Protein AF-A0ABD0RBC6-F1 (afdb_monomer)

Mean predicted aligned error: 17.39 Å

Structure (mmCIF, N/CA/C/O backbone):
data_AF-A0ABD0RBC6-F1
#
_entry.id   AF-A0ABD0RBC6-F1
#
loop_
_atom_site.group_PDB
_atom_site.id
_atom_site.type_symbol
_atom_site.label_atom_id
_atom_site.label_alt_id
_atom_site.label_comp_id
_atom_site.label_asym_id
_atom_site.label_entity_id
_atom_site.label_seq_id
_atom_site.pdbx_PDB_ins_code
_atom_site.Cartn_x
_atom_site.Cartn_y
_atom_site.Cartn_z
_atom_site.occupancy
_atom_site.B_iso_or_equiv
_atom_site.auth_seq_id
_atom_site.auth_comp_id
_atom_site.auth_asym_id
_atom_site.auth_atom_id
_atom_site.pdbx_PDB_model_num
ATOM 1 N N . LEU A 1 1 ? -44.945 -10.508 -10.083 1.00 37.72 1 LEU A N 1
ATOM 2 C CA . LEU A 1 1 ? -44.481 -11.037 -11.390 1.00 37.72 1 LEU A CA 1
ATOM 3 C C . LEU A 1 1 ? -42.955 -11.090 -11.387 1.00 37.72 1 LEU A C 1
ATOM 5 O O . LEU A 1 1 ? -42.424 -12.171 -11.515 1.00 37.72 1 LEU A O 1
ATOM 9 N N . CYS A 1 2 ? -42.262 -9.950 -11.212 1.00 36.44 2 CYS A N 1
ATOM 10 C CA . CYS A 1 2 ? -40.795 -9.857 -11.039 1.00 36.44 2 CYS A CA 1
ATOM 11 C C . CYS A 1 2 ? -40.411 -9.381 -9.610 1.00 36.44 2 CYS A C 1
ATOM 13 O O . CYS A 1 2 ? -41.300 -9.306 -8.758 1.00 36.44 2 CYS A O 1
ATOM 15 N N . TYR A 1 3 ? -39.126 -9.072 -9.376 1.00 44.97 3 TYR A N 1
ATOM 16 C CA . TYR A 1 3 ? -38.500 -8.691 -8.092 1.00 44.97 3 TYR A CA 1
ATOM 17 C C . TYR A 1 3 ? -37.745 -7.332 -8.202 1.00 44.97 3 TYR A C 1
ATOM 19 O O . TYR A 1 3 ? -38.274 -6.428 -8.848 1.00 44.97 3 TYR A O 1
ATOM 27 N N . CYS A 1 4 ? -36.557 -7.172 -7.591 1.00 47.75 4 CYS A N 1
ATOM 28 C CA . CYS A 1 4 ? -35.643 -6.010 -7.694 1.00 47.75 4 CYS A CA 1
ATOM 29 C C . CYS A 1 4 ? -34.749 -5.868 -6.435 1.00 47.75 4 CYS A C 1
ATOM 31 O O . CYS A 1 4 ? -34.498 -6.868 -5.766 1.00 47.75 4 CYS A O 1
ATOM 33 N N . PHE A 1 5 ? -34.196 -4.674 -6.165 1.00 58.72 5 PHE A N 1
ATOM 34 C CA . PHE A 1 5 ? -33.096 -4.444 -5.201 1.00 58.72 5 PHE A CA 1
ATOM 35 C C . PHE A 1 5 ? -32.263 -3.187 -5.576 1.00 58.72 5 PHE A C 1
ATOM 37 O O . PHE A 1 5 ? -32.555 -2.565 -6.599 1.00 58.72 5 PHE A O 1
ATOM 44 N N . ALA A 1 6 ? -31.236 -2.836 -4.787 1.00 48.00 6 ALA A N 1
ATOM 45 C CA . ALA A 1 6 ? -30.271 -1.745 -5.024 1.00 48.00 6 ALA A CA 1
ATOM 46 C C . ALA A 1 6 ? -30.042 -0.864 -3.760 1.00 48.00 6 ALA A C 1
ATOM 48 O O . ALA A 1 6 ? -30.910 -0.819 -2.890 1.00 48.00 6 ALA A O 1
ATOM 49 N N . LEU A 1 7 ? -28.897 -0.168 -3.663 1.00 37.28 7 LEU A N 1
ATOM 50 C CA . LEU A 1 7 ? -28.483 0.707 -2.548 1.00 37.28 7 LEU A CA 1
ATOM 51 C C . LEU A 1 7 ? -27.378 1.699 -2.982 1.00 37.28 7 LEU A C 1
ATOM 53 O O . LEU A 1 7 ? -26.852 1.574 -4.088 1.00 37.28 7 LEU A O 1
ATOM 57 N N . ASP A 1 8 ? -27.007 2.630 -2.095 1.00 26.02 8 ASP A N 1
ATOM 58 C CA . ASP A 1 8 ? -25.686 3.285 -2.065 1.00 26.02 8 ASP A CA 1
ATOM 59 C C . ASP A 1 8 ? -25.194 3.462 -0.602 1.00 26.02 8 ASP A C 1
ATOM 61 O O . ASP A 1 8 ? -25.657 2.720 0.266 1.00 26.02 8 ASP A O 1
ATOM 65 N N . ASN A 1 9 ? -24.189 4.309 -0.342 1.00 30.31 9 ASN A N 1
ATOM 66 C CA . ASN A 1 9 ? -23.263 4.198 0.802 1.00 30.31 9 ASN A CA 1
ATOM 67 C C . ASN A 1 9 ? -23.588 5.104 2.025 1.00 30.31 9 ASN A C 1
ATOM 69 O O . ASN A 1 9 ? -24.735 5.450 2.293 1.00 30.31 9 ASN A O 1
ATOM 73 N N . THR A 1 10 ? -22.533 5.523 2.743 1.00 48.19 10 THR A N 1
ATOM 74 C CA . THR A 1 10 ? -22.516 6.451 3.883 1.00 48.19 10 THR A CA 1
ATOM 75 C C . THR A 1 10 ? -21.071 6.609 4.388 1.00 48.19 10 THR A C 1
ATOM 77 O O . THR A 1 10 ? -20.771 6.143 5.479 1.00 48.19 10 THR A O 1
ATOM 80 N N . VAL A 1 11 ? -20.174 7.202 3.586 1.00 52.94 11 VAL A N 1
ATOM 81 C CA . VAL A 1 11 ? -18.737 7.394 3.874 1.00 52.94 11 VAL A CA 1
ATOM 82 C C . VAL A 1 11 ? -17.954 7.649 2.571 1.00 52.94 11 VAL A C 1
ATOM 84 O O . VAL A 1 11 ? -18.454 8.365 1.712 1.00 52.94 11 VAL A O 1
ATOM 87 N N . TYR A 1 12 ? -16.691 7.243 2.418 1.00 45.19 12 TYR A N 1
ATOM 88 C CA . TYR A 1 12 ? -16.222 5.867 2.166 1.00 45.19 12 TYR A CA 1
ATOM 89 C C . TYR A 1 12 ? -16.598 5.335 0.767 1.00 45.19 12 TYR A C 1
ATOM 91 O O . TYR A 1 12 ? -17.736 4.916 0.530 1.00 45.19 12 TYR A O 1
ATOM 99 N N . ASN A 1 13 ? -15.610 5.362 -0.144 1.00 41.44 13 ASN A N 1
ATOM 100 C CA . ASN A 1 13 ? -15.734 5.138 -1.595 1.00 41.44 13 ASN A CA 1
ATOM 101 C C . ASN A 1 13 ? -15.319 6.401 -2.385 1.00 41.44 13 ASN A C 1
ATOM 103 O O . ASN A 1 13 ? -14.556 7.222 -1.878 1.00 41.44 13 ASN A O 1
ATOM 107 N N . THR A 1 14 ? -15.806 6.578 -3.623 1.00 47.47 14 THR A N 1
ATOM 108 C CA . THR A 1 14 ? -15.536 7.760 -4.474 1.00 47.47 14 THR A CA 1
ATOM 109 C C . THR A 1 14 ? -16.786 8.276 -5.214 1.00 47.47 14 THR A C 1
ATOM 111 O O . THR A 1 14 ? -17.672 7.513 -5.598 1.00 47.47 14 THR A O 1
ATOM 114 N N . GLY A 1 15 ? -16.900 9.597 -5.408 1.00 48.84 15 GLY A N 1
ATOM 115 C CA . GLY A 1 15 ? -18.023 10.258 -6.101 1.00 48.84 15 GLY A CA 1
ATOM 116 C C . GLY A 1 15 ? -19.181 10.721 -5.195 1.00 48.84 15 GLY A C 1
ATOM 117 O O . GLY A 1 15 ? -19.028 10.845 -3.983 1.00 48.84 15 GLY A O 1
ATOM 118 N N . ARG A 1 16 ? -20.367 11.008 -5.767 1.00 49.81 16 ARG A N 1
ATOM 119 C CA . ARG A 1 16 ? -21.555 11.443 -4.990 1.00 49.81 16 ARG A CA 1
ATOM 120 C C . ARG A 1 16 ? -22.015 10.334 -4.055 1.00 49.81 16 ARG A C 1
ATOM 122 O O . ARG A 1 16 ? -22.337 9.244 -4.520 1.00 49.81 16 ARG A O 1
ATOM 129 N N . SER A 1 17 ? -22.109 10.643 -2.763 1.00 46.59 17 SER A N 1
ATOM 130 C CA . SER A 1 17 ? -22.338 9.649 -1.706 1.00 46.59 17 SER A CA 1
ATOM 131 C C . SER A 1 17 ? -21.024 8.924 -1.433 1.00 46.59 17 SER A C 1
ATOM 133 O O . SER A 1 17 ? -20.459 9.060 -0.360 1.00 46.59 17 SER A O 1
ATOM 135 N N . TRP A 1 18 ? -20.516 8.283 -2.486 1.00 21.72 18 TRP A N 1
ATOM 136 C CA . TRP A 1 18 ? -19.170 7.755 -2.706 1.00 21.72 18 TRP A CA 1
ATOM 137 C C . TRP A 1 18 ? -18.102 8.268 -1.718 1.00 21.72 18 TRP A C 1
ATOM 139 O O . TRP A 1 18 ? -17.532 7.495 -0.970 1.00 21.72 18 TRP A O 1
ATOM 149 N N . ALA A 1 19 ? -17.834 9.578 -1.714 1.00 49.53 19 ALA A N 1
ATOM 150 C CA . ALA A 1 19 ? -17.046 10.262 -0.682 1.00 49.53 19 ALA A CA 1
ATOM 151 C C . ALA A 1 19 ? -15.750 10.875 -1.245 1.00 49.53 19 ALA A C 1
ATOM 153 O O . ALA A 1 19 ? -15.662 12.087 -1.436 1.00 49.53 19 ALA A O 1
ATOM 154 N N . CYS A 1 20 ? -14.780 10.016 -1.574 1.00 22.39 20 CYS A N 1
ATOM 155 C CA . CYS A 1 20 ? -13.361 10.324 -1.818 1.00 22.39 20 CYS A CA 1
ATOM 156 C C . CYS A 1 20 ? -12.681 10.999 -0.593 1.00 22.39 20 CYS A C 1
ATOM 158 O O . CYS A 1 20 ? -12.607 12.219 -0.523 1.00 22.39 20 CYS A O 1
ATOM 160 N N . SER A 1 21 ? -12.143 10.269 0.394 1.00 43.12 21 SER A N 1
ATOM 161 C CA . SER A 1 21 ? -12.019 8.801 0.439 1.00 43.12 21 SER A CA 1
ATOM 162 C C . SER A 1 21 ? -10.801 8.325 -0.377 1.00 43.12 21 SER A C 1
ATOM 164 O O . SER A 1 21 ? -11.045 7.900 -1.507 1.00 43.12 21 SER A O 1
ATOM 166 N N . ARG A 1 22 ? -9.558 8.544 0.122 1.00 49.84 22 ARG A N 1
ATOM 167 C CA . ARG A 1 22 ? -8.177 8.471 -0.475 1.00 49.84 22 ARG A CA 1
ATOM 168 C C . ARG A 1 22 ? -7.261 7.150 -0.284 1.00 49.84 22 ARG A C 1
ATOM 170 O O . ARG A 1 22 ? -7.366 6.445 -1.289 1.00 49.84 22 ARG A O 1
ATOM 177 N N . HIS A 1 23 ? -6.342 6.814 0.765 1.00 54.69 23 HIS A N 1
ATOM 178 C CA . HIS A 1 23 ? -6.122 5.400 1.418 1.00 54.69 23 HIS A CA 1
ATOM 179 C C . HIS A 1 23 ? -5.017 4.644 2.623 1.00 54.69 23 HIS A C 1
ATOM 181 O O . HIS A 1 23 ? -5.413 3.525 2.928 1.00 54.69 23 HIS A O 1
ATOM 187 N N . GLY A 1 24 ? -3.865 4.967 3.483 1.00 48.28 24 GLY A N 1
ATOM 188 C CA . GLY A 1 24 ? -2.993 4.388 4.836 1.00 48.28 24 GLY A CA 1
ATOM 189 C C . GLY A 1 24 ? -1.608 3.356 5.152 1.00 48.28 24 GLY A C 1
ATOM 190 O O . GLY A 1 24 ? -1.677 2.484 4.316 1.00 48.28 24 GLY A O 1
ATOM 191 N N . LEU A 1 25 ? -0.462 3.346 6.150 1.00 47.78 25 LEU A N 1
ATOM 192 C CA . LEU A 1 25 ? 1.088 2.617 6.704 1.00 47.78 25 LEU A CA 1
ATOM 193 C C . LEU A 1 25 ? 2.535 1.611 6.105 1.00 47.78 25 LEU A C 1
ATOM 195 O O . LEU A 1 25 ? 2.607 0.760 6.987 1.00 47.78 25 LEU A O 1
ATOM 199 N N . PRO A 1 26 ? 3.641 1.389 5.013 1.00 38.34 26 PRO A N 1
ATOM 200 C CA . PRO A 1 26 ? 4.225 1.399 3.363 1.00 38.34 26 PRO A CA 1
ATOM 201 C C . PRO A 1 26 ? 5.714 1.578 2.269 1.00 38.34 26 PRO A C 1
ATOM 203 O O . PRO A 1 26 ? 6.719 1.724 2.962 1.00 38.34 26 PRO A O 1
ATOM 206 N N . LEU A 1 27 ? 6.083 1.557 0.775 1.00 40.88 27 LEU A N 1
ATOM 207 C CA . LEU A 1 27 ? 7.312 2.224 -0.273 1.00 40.88 27 LEU A CA 1
ATOM 208 C C . LEU A 1 27 ? 7.950 2.118 -2.007 1.00 40.88 27 LEU A C 1
ATOM 210 O O . LEU A 1 27 ? 8.530 1.090 -2.265 1.00 40.88 27 LEU A O 1
ATOM 214 N N . LEU A 1 28 ? 8.107 3.060 -3.183 1.00 43.69 28 LEU A N 1
ATOM 215 C CA . LEU A 1 28 ? 8.820 3.176 -4.721 1.00 43.69 28 LEU A C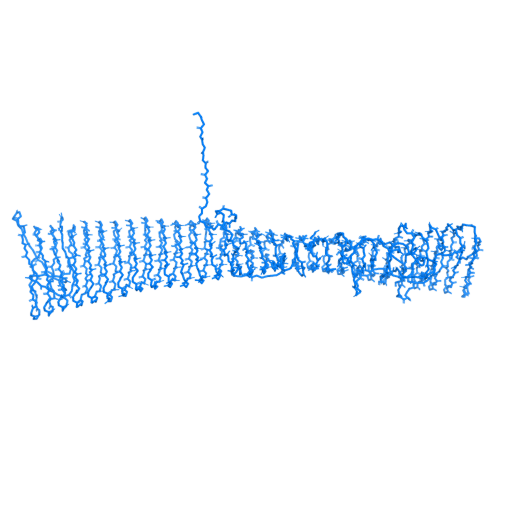A 1
ATOM 216 C C . LEU A 1 28 ? 8.549 3.848 -6.474 1.00 43.69 28 LEU A C 1
ATOM 218 O O . LEU A 1 28 ? 9.637 3.862 -7.036 1.00 43.69 28 LEU A O 1
ATOM 222 N N . GLY A 1 29 ? 7.603 4.396 -7.568 1.00 42.53 29 GLY A N 1
ATOM 223 C CA . GLY A 1 29 ? 6.021 4.578 -8.241 1.00 42.53 29 GLY A CA 1
ATOM 224 C C . GLY A 1 29 ? 5.025 5.254 -9.537 1.00 42.53 29 GLY A C 1
ATOM 225 O O . GLY A 1 29 ? 5.098 4.481 -10.486 1.00 42.53 29 GLY A O 1
ATOM 226 N N . LEU A 1 30 ? 3.989 6.331 -9.685 1.00 41.00 30 LEU A N 1
ATOM 227 C CA . LEU A 1 30 ? 3.044 7.150 -10.838 1.00 41.00 30 LEU A CA 1
ATOM 228 C C . LEU A 1 30 ? 1.914 8.506 -10.643 1.00 41.00 30 LEU A C 1
ATOM 230 O O . LEU A 1 30 ? 1.737 8.330 -9.465 1.00 41.00 30 LEU A O 1
ATOM 234 N N . LEU A 1 31 ? 1.160 9.619 -11.441 1.00 56.00 31 LEU A N 1
ATOM 235 C CA . LEU A 1 31 ? 0.521 11.346 -11.402 1.00 56.00 31 LEU A CA 1
ATOM 236 C C . LEU A 1 31 ? 0.572 12.781 -10.163 1.00 56.00 31 LEU A C 1
ATOM 238 O O . LEU A 1 31 ? -0.517 13.267 -9.870 1.00 56.00 31 LEU A O 1
ATOM 242 N N . THR A 1 32 ? 1.586 13.432 -9.216 1.00 50.81 32 THR A N 1
ATOM 243 C CA . THR A 1 32 ? 3.215 13.326 -8.609 1.00 50.81 32 THR A CA 1
ATOM 244 C C . THR A 1 32 ? 4.711 12.357 -8.958 1.00 50.81 32 THR A C 1
ATOM 246 O O . THR A 1 32 ? 5.288 12.057 -7.932 1.00 50.81 32 THR A O 1
ATOM 249 N N . THR A 1 33 ? 5.342 11.734 -10.152 1.00 52.09 33 THR A N 1
ATOM 250 C CA . THR A 1 33 ? 6.004 10.277 -10.572 1.00 52.09 33 THR A CA 1
ATOM 251 C C . THR A 1 33 ? 5.516 9.127 -11.856 1.00 52.09 33 THR A C 1
ATOM 253 O O . THR A 1 33 ? 4.448 9.453 -12.314 1.00 52.09 33 THR A O 1
ATOM 256 N N . TRP A 1 34 ? 6.043 7.872 -12.497 1.00 25.69 34 TRP A N 1
ATOM 257 C CA . TRP A 1 34 ? 5.818 6.186 -12.764 1.00 25.69 34 TRP A CA 1
ATOM 258 C C . TRP A 1 34 ? 5.041 4.956 -14.103 1.00 25.69 34 TRP A C 1
ATOM 260 O O . TRP A 1 34 ? 4.309 5.590 -14.839 1.00 25.69 34 TRP A O 1
ATOM 270 N N . PRO A 1 35 ? 4.969 3.413 -14.540 1.00 53.06 35 PRO A N 1
ATOM 271 C CA . PRO A 1 35 ? 4.207 1.937 -15.528 1.00 53.06 35 PRO A CA 1
ATOM 272 C C . PRO A 1 35 ? 3.922 0.674 -17.240 1.00 53.06 35 PRO A C 1
ATOM 274 O O . PRO A 1 35 ? 3.298 -0.269 -16.768 1.00 53.06 35 PRO A O 1
ATOM 277 N N . ALA A 1 36 ? 4.031 0.121 -18.836 1.00 41.31 36 ALA A N 1
ATOM 278 C CA . ALA A 1 36 ? 4.052 0.382 -20.831 1.00 41.31 36 ALA A CA 1
ATOM 279 C C . ALA A 1 36 ? 3.754 2.239 -21.982 1.00 41.31 36 ALA A C 1
ATOM 281 O O . ALA A 1 36 ? 3.849 2.113 -23.205 1.00 41.31 36 ALA A O 1
ATOM 282 N N . ALA A 1 37 ? 3.494 3.875 -21.448 1.00 62.41 37 ALA A N 1
ATOM 283 C CA . ALA A 1 37 ? 3.262 5.241 -20.047 1.00 62.41 37 ALA A CA 1
ATOM 284 C C . ALA A 1 37 ? 3.941 6.468 -18.306 1.00 62.41 37 ALA A C 1
ATOM 286 O O . ALA A 1 37 ? 2.977 6.410 -17.572 1.00 62.41 37 ALA A O 1
ATOM 287 N N . PRO A 1 38 ? 5.283 7.405 -17.633 1.00 46.69 38 PRO A N 1
ATOM 288 C CA . PRO A 1 38 ? 7.058 8.443 -17.522 1.00 46.69 38 PRO A CA 1
ATOM 289 C C . PRO A 1 38 ? 9.142 9.125 -17.055 1.00 46.69 38 PRO A C 1
ATOM 291 O O . PRO A 1 38 ? 9.332 9.344 -15.901 1.00 46.69 38 PRO A O 1
ATOM 294 N N . GLY A 1 39 ? 10.686 9.612 -17.801 1.00 44.69 39 GLY A N 1
ATOM 295 C CA . GLY A 1 39 ? 12.580 9.281 -18.461 1.00 44.69 39 GLY A CA 1
ATOM 296 C C . GLY A 1 39 ? 13.978 9.340 -20.146 1.00 44.69 39 GLY A C 1
ATOM 297 O O . GLY A 1 39 ? 14.312 10.524 -20.143 1.00 44.69 39 GLY A O 1
ATOM 298 N N . PRO A 1 40 ? 14.919 8.481 -21.376 1.00 45.06 40 PRO A N 1
ATOM 299 C CA . PRO A 1 40 ? 15.945 8.082 -23.112 1.00 45.06 40 PRO A CA 1
ATOM 300 C C . PRO A 1 40 ? 15.940 7.360 -25.079 1.00 45.06 40 PRO A C 1
ATOM 302 O O . PRO A 1 40 ? 16.768 7.988 -25.709 1.00 45.06 40 PRO A O 1
ATOM 305 N N . ALA A 1 41 ? 15.272 6.284 -26.131 1.00 60.72 41 ALA A N 1
ATOM 306 C CA . ALA A 1 41 ? 14.985 5.611 -27.888 1.00 60.72 41 ALA A CA 1
ATOM 307 C C . ALA A 1 41 ? 13.751 4.304 -29.027 1.00 60.72 41 ALA A C 1
ATOM 309 O O . ALA A 1 41 ? 13.947 4.295 -30.225 1.00 60.72 41 ALA A O 1
ATOM 310 N N . HIS A 1 42 ? 12.535 3.196 -28.965 1.00 32.41 42 HIS A N 1
ATOM 311 C CA . HIS A 1 42 ? 10.682 2.592 -28.797 1.00 32.41 42 HIS A CA 1
ATOM 312 C C . HIS A 1 42 ? 9.569 1.806 -27.216 1.00 32.41 42 HIS A C 1
ATOM 314 O O . HIS A 1 42 ? 8.362 1.842 -27.364 1.00 32.41 42 HIS A O 1
ATOM 320 N N . VAL A 1 43 ? 10.110 1.385 -25.677 1.00 44.84 43 VAL A N 1
ATOM 321 C CA . VAL A 1 43 ? 11.796 1.662 -24.591 1.00 44.84 43 VAL A CA 1
ATOM 322 C C . VAL A 1 43 ? 13.953 1.451 -24.527 1.00 44.84 43 VAL A C 1
ATOM 324 O O . VAL A 1 43 ? 14.164 2.025 -23.486 1.00 44.84 43 VAL A O 1
ATOM 327 N N . MET A 1 44 ? 15.513 1.013 -25.140 1.00 48.97 44 MET A N 1
ATOM 328 C CA . MET A 1 44 ? 17.499 0.464 -25.081 1.00 48.97 44 MET A CA 1
ATOM 329 C C . MET A 1 44 ? 19.661 0.361 -25.161 1.00 48.97 44 MET A C 1
ATOM 331 O O . MET A 1 44 ? 19.972 -0.805 -25.092 1.00 48.97 44 MET A O 1
ATOM 335 N N . ALA A 1 45 ? 21.269 0.859 -25.163 1.00 14.23 45 ALA A N 1
ATOM 336 C CA . ALA A 1 45 ? 23.277 0.578 -25.163 1.00 14.23 45 ALA A CA 1
ATOM 337 C C . ALA A 1 45 ? 25.213 0.629 -26.256 1.00 14.23 45 ALA A C 1
ATOM 339 O O . ALA A 1 45 ? 26.064 0.332 -25.431 1.00 14.23 45 ALA A O 1
ATOM 340 N N . ALA A 1 46 ? 26.142 1.045 -27.641 1.00 38.28 46 ALA A N 1
ATOM 341 C CA . ALA A 1 46 ? 27.906 1.555 -28.579 1.00 38.28 46 ALA A CA 1
ATOM 342 C C . ALA A 1 46 ? 29.352 2.551 -29.938 1.00 38.28 46 ALA A C 1
ATOM 344 O O . ALA A 1 46 ? 30.428 2.375 -29.384 1.00 38.28 46 ALA A O 1
ATOM 345 N N . LEU A 1 47 ? 30.109 3.441 -31.244 1.00 30.39 47 LEU A N 1
ATOM 346 C CA . LEU A 1 47 ? 30.399 4.283 -33.104 1.00 30.39 47 LEU A CA 1
ATOM 347 C C . LEU A 1 47 ? 30.966 5.865 -34.341 1.00 30.39 47 LEU A C 1
ATOM 349 O O . LEU A 1 47 ? 31.963 6.164 -33.714 1.00 30.39 47 LEU A O 1
ATOM 353 N N . PRO A 1 48 ? 30.877 6.858 -35.760 1.00 40.53 48 PRO A N 1
ATOM 354 C CA . PRO A 1 48 ? 29.699 8.333 -36.955 1.00 40.53 48 PRO A CA 1
ATOM 355 C C . PRO A 1 48 ? 28.169 8.442 -38.452 1.00 40.53 48 PRO A C 1
ATOM 357 O O . PRO A 1 48 ? 28.589 7.666 -39.267 1.00 40.53 48 PRO A O 1
ATOM 360 N N . GLU A 1 49 ? 26.731 9.089 -39.211 1.00 61.19 49 GLU A N 1
ATOM 361 C CA . GLU A 1 49 ? 24.631 9.325 -39.548 1.00 61.19 49 GLU A CA 1
ATOM 362 C C . GLU A 1 49 ? 22.749 9.139 -38.821 1.00 61.19 49 GLU A C 1
ATOM 364 O O . GLU A 1 49 ? 22.771 7.971 -38.825 1.00 61.19 49 GLU A O 1
ATOM 369 N N . SER A 1 50 ? 21.259 9.853 -38.475 1.00 7.21 50 SER A N 1
ATOM 370 C CA . SER A 1 50 ? 19.342 10.072 -38.075 1.00 7.21 50 SER A CA 1
ATOM 371 C C . SER A 1 50 ? 17.487 10.231 -38.445 1.00 7.21 50 SER A C 1
ATOM 373 O O . SER A 1 50 ? 17.269 10.910 -39.393 1.00 7.21 50 SER A O 1
ATOM 375 N N . ALA A 1 51 ? 16.110 10.114 -37.749 1.00 44.34 51 ALA A N 1
ATOM 376 C CA . ALA A 1 51 ? 14.399 10.436 -38.090 1.00 44.34 51 ALA A CA 1
ATOM 377 C C . ALA A 1 51 ? 12.657 10.797 -37.386 1.00 44.34 51 ALA A C 1
ATOM 379 O O . ALA A 1 51 ? 11.847 10.705 -38.303 1.00 44.34 51 ALA A O 1
ATOM 380 N N . LEU A 1 52 ? 11.903 11.001 -36.054 1.00 40.06 52 LEU A N 1
ATOM 381 C CA . LEU A 1 52 ? 10.513 11.549 -35.215 1.00 40.06 52 LEU A CA 1
ATOM 382 C C . LEU A 1 52 ? 9.876 11.358 -33.504 1.00 40.06 52 LEU A C 1
ATOM 384 O O . LEU A 1 52 ? 8.807 10.747 -33.503 1.00 40.06 52 LEU A O 1
ATOM 388 N N . VAL A 1 53 ? 10.242 11.795 -32.113 1.00 43.22 53 VAL A N 1
ATOM 389 C CA . VAL A 1 53 ? 10.569 11.322 -30.455 1.00 43.22 53 VAL A CA 1
ATOM 390 C C . VAL A 1 53 ? 12.082 11.380 -29.324 1.00 43.22 53 VAL A C 1
ATOM 392 O O . VAL A 1 53 ? 13.217 11.237 -29.735 1.00 43.22 53 VAL A O 1
ATOM 395 N N . ILE A 1 54 ? 12.497 11.327 -27.939 1.00 34.69 54 ILE A N 1
ATOM 396 C CA . ILE A 1 54 ? 13.827 11.904 -26.998 1.00 34.69 54 ILE A CA 1
ATOM 397 C C . ILE A 1 54 ? 15.367 11.669 -27.109 1.00 34.69 54 ILE A C 1
ATOM 399 O O . ILE A 1 54 ? 15.948 12.453 -27.777 1.00 34.69 54 ILE A O 1
ATOM 403 N N . ALA A 1 55 ? 16.154 11.093 -26.173 1.00 37.22 55 ALA A N 1
ATOM 404 C CA . ALA A 1 55 ? 17.411 11.617 -25.504 1.00 37.22 55 ALA A CA 1
ATOM 405 C C . ALA A 1 55 ? 18.195 12.964 -25.717 1.00 37.22 55 ALA A C 1
ATOM 407 O O . ALA A 1 55 ? 18.112 13.695 -26.691 1.00 37.22 55 ALA A O 1
ATOM 408 N N . ALA A 1 56 ? 19.079 13.204 -24.725 1.00 40.06 56 ALA A N 1
ATOM 409 C CA . ALA A 1 56 ? 20.104 14.234 -24.473 1.00 40.06 56 ALA A CA 1
ATOM 410 C C . ALA A 1 56 ? 21.288 13.545 -23.724 1.00 40.06 56 ALA A C 1
ATOM 412 O O . ALA A 1 56 ? 21.115 12.467 -23.161 1.00 40.06 56 ALA A O 1
ATOM 413 N N . LEU A 1 57 ? 22.473 14.174 -23.663 1.00 42.25 57 LEU A N 1
ATOM 414 C CA . LEU A 1 57 ? 23.606 13.833 -22.766 1.00 42.25 57 LEU A CA 1
ATOM 415 C C . LEU A 1 57 ? 24.218 12.388 -22.841 1.00 42.25 57 LEU A C 1
ATOM 417 O O . LEU A 1 57 ? 24.571 11.835 -21.799 1.00 42.25 57 LEU A O 1
ATOM 421 N N . PRO A 1 58 ? 24.456 11.787 -24.032 1.00 62.84 58 PRO A N 1
ATOM 422 C CA . PRO A 1 58 ? 24.963 10.399 -24.175 1.00 62.84 58 PRO A CA 1
ATOM 423 C C . PRO A 1 58 ? 23.946 9.319 -23.736 1.00 62.84 58 PRO A C 1
ATOM 425 O O . PRO A 1 58 ? 23.054 9.630 -22.963 1.00 62.84 58 PRO A O 1
ATOM 428 N N . GLN A 1 59 ? 24.029 8.078 -24.260 1.00 43.53 59 GLN A N 1
ATOM 429 C CA . GLN A 1 59 ? 22.895 7.115 -24.444 1.00 43.53 59 GLN A CA 1
ATOM 430 C C . GLN A 1 59 ? 22.936 6.590 -25.968 1.00 43.53 59 GLN A C 1
ATOM 432 O O . GLN A 1 59 ? 23.808 7.086 -26.683 1.00 43.53 59 GLN A O 1
ATOM 437 N N . PRO A 1 60 ? 22.065 5.715 -26.583 1.00 46.53 60 PRO A N 1
ATOM 438 C CA . PRO A 1 60 ? 21.914 5.674 -28.567 1.00 46.53 60 PRO A CA 1
ATOM 439 C C . PRO A 1 60 ? 23.111 5.979 -29.725 1.00 46.53 60 PRO A C 1
ATOM 441 O O . PRO A 1 60 ? 23.739 6.930 -29.478 1.00 46.53 60 PRO A O 1
ATOM 444 N N . ALA A 1 61 ? 23.520 5.255 -30.912 1.00 41.28 61 ALA A N 1
ATOM 445 C CA . ALA A 1 61 ? 24.413 4.782 -32.280 1.00 41.28 61 ALA A CA 1
ATOM 446 C C . ALA A 1 61 ? 25.055 5.298 -33.602 1.00 41.28 61 ALA A C 1
ATOM 448 O O . ALA A 1 61 ? 24.417 5.116 -34.619 1.00 41.28 61 ALA A O 1
ATOM 449 N N . HIS A 1 62 ? 26.361 5.532 -33.574 1.00 48.78 62 HIS A N 1
ATOM 450 C CA . HIS A 1 62 ? 27.420 6.032 -34.400 1.00 48.78 62 HIS A CA 1
ATOM 451 C C . HIS A 1 62 ? 26.825 6.283 -35.791 1.00 48.78 62 HIS A C 1
ATOM 453 O O . HIS A 1 62 ? 26.472 5.231 -36.291 1.00 48.78 62 HIS A O 1
ATOM 459 N N . LYS A 1 63 ? 26.768 7.514 -36.379 1.00 58.94 63 LYS A N 1
ATOM 460 C CA . LYS A 1 63 ? 25.713 8.263 -37.274 1.00 58.94 63 LYS A CA 1
ATOM 461 C C . LYS A 1 63 ? 25.359 10.226 -37.434 1.00 58.94 63 LYS A C 1
ATOM 463 O O . LYS A 1 63 ? 24.207 10.408 -37.377 1.00 58.94 63 LYS A O 1
ATOM 468 N N . MET A 1 64 ? 25.729 11.691 -37.578 1.00 37.97 64 MET A N 1
ATOM 469 C CA . MET A 1 64 ? 26.567 13.167 -37.601 1.00 37.97 64 MET A CA 1
ATOM 470 C C . MET A 1 64 ? 26.999 14.386 -38.730 1.00 37.97 64 MET A C 1
ATOM 472 O O . MET A 1 64 ? 26.620 15.514 -38.420 1.00 37.97 64 MET A O 1
ATOM 476 N N . ALA A 1 65 ? 27.755 14.425 -39.930 1.00 48.78 65 ALA A N 1
ATOM 477 C CA . ALA A 1 65 ? 27.890 15.501 -41.107 1.00 48.78 65 ALA A CA 1
ATOM 478 C C . ALA A 1 65 ? 29.077 15.475 -42.197 1.00 48.78 65 ALA A C 1
ATOM 480 O O . ALA A 1 65 ? 30.050 14.891 -41.744 1.00 48.78 65 ALA A O 1
ATOM 481 N N . ALA A 1 66 ? 29.308 16.029 -43.481 1.00 49.50 66 ALA A N 1
ATOM 482 C CA . ALA A 1 66 ? 28.796 16.743 -44.783 1.00 49.50 66 ALA A CA 1
ATOM 483 C C . ALA A 1 66 ? 29.157 16.266 -46.355 1.00 49.50 66 ALA A C 1
ATOM 485 O O . ALA A 1 66 ? 30.300 16.558 -46.687 1.00 49.50 66 ALA A O 1
ATOM 486 N N . ILE A 1 67 ? 28.334 15.663 -47.347 1.00 41.94 67 ILE A N 1
ATOM 487 C CA . ILE A 1 67 ? 28.386 14.366 -48.343 1.00 41.94 67 ILE A CA 1
ATOM 488 C C . ILE A 1 67 ? 28.177 12.620 -48.158 1.00 41.94 67 ILE A C 1
ATOM 490 O O . ILE A 1 67 ? 28.936 12.131 -48.974 1.00 41.94 67 ILE A O 1
ATOM 494 N N . SER A 1 68 ? 27.633 11.520 -47.280 1.00 26.70 68 SER A N 1
ATOM 495 C CA . SER A 1 68 ? 26.343 10.819 -46.462 1.00 26.70 68 SER A CA 1
ATOM 496 C C . SER A 1 68 ? 25.993 9.724 -45.028 1.00 26.70 68 SER A C 1
ATOM 498 O O . SER A 1 68 ? 25.513 8.697 -45.433 1.00 26.70 68 SER A O 1
ATOM 500 N N . LYS A 1 69 ? 26.110 9.615 -43.488 1.00 50.84 69 LYS A N 1
ATOM 501 C CA . LYS A 1 69 ? 26.619 10.340 -41.964 1.00 50.84 69 LYS A CA 1
ATOM 502 C C . LYS A 1 69 ? 28.039 10.122 -41.222 1.00 50.84 69 LYS A C 1
ATOM 504 O O . LYS A 1 69 ? 28.583 9.196 -41.701 1.00 50.84 69 LYS A O 1
ATOM 509 N N . PRO A 1 70 ? 28.719 10.777 -40.148 1.00 68.50 70 PRO A N 1
ATOM 510 C CA . PRO A 1 70 ? 28.598 11.357 -38.690 1.00 68.50 70 PRO A CA 1
ATOM 511 C C . PRO A 1 70 ? 28.227 10.931 -37.095 1.00 68.50 70 PRO A C 1
ATOM 513 O O . PRO A 1 70 ? 28.850 11.626 -36.366 1.00 68.50 70 PRO A O 1
ATOM 516 N N . VAL A 1 71 ? 27.494 10.052 -36.267 1.00 26.92 71 VAL A N 1
ATOM 517 C CA . VAL A 1 71 ? 26.282 9.917 -35.133 1.00 26.92 71 VAL A CA 1
ATOM 518 C C . VAL A 1 71 ? 24.557 8.848 -35.258 1.00 26.92 71 VAL A C 1
ATOM 520 O O . VAL A 1 71 ? 24.614 7.678 -35.021 1.00 26.92 71 VAL A O 1
ATOM 523 N N . HIS A 1 72 ? 23.191 8.701 -35.937 1.00 35.94 72 HIS A N 1
ATOM 524 C CA . HIS A 1 72 ? 21.890 7.630 -36.340 1.00 35.94 72 HIS A CA 1
ATOM 525 C C . HIS A 1 72 ? 20.967 6.882 -37.654 1.00 35.94 72 HIS A C 1
ATOM 527 O O . HIS A 1 72 ? 21.048 5.659 -37.647 1.00 35.94 72 HIS A O 1
ATOM 533 N N . LYS A 1 73 ? 20.047 7.485 -38.621 1.00 29.84 73 LYS A N 1
ATOM 534 C CA . LYS A 1 73 ? 18.962 7.373 -39.886 1.00 29.84 73 LYS A CA 1
ATOM 535 C C . LYS A 1 73 ? 18.930 7.583 -41.686 1.00 29.84 73 LYS A C 1
ATOM 537 O O . LYS A 1 73 ? 17.942 7.014 -42.072 1.00 29.84 73 LYS A O 1
ATOM 542 N N . MET A 1 74 ? 19.716 8.157 -42.861 1.00 53.78 74 MET A N 1
ATOM 543 C CA . MET A 1 74 ? 20.689 9.402 -43.570 1.00 53.78 74 MET A CA 1
ATOM 544 C C . MET A 1 74 ? 22.153 10.561 -43.174 1.00 53.78 74 MET A C 1
ATOM 546 O O . MET A 1 74 ? 21.851 11.435 -42.440 1.00 53.78 74 MET A O 1
ATOM 550 N N . ALA A 1 75 ? 23.625 10.767 -43.572 1.00 47.25 75 ALA A N 1
ATOM 551 C CA . ALA A 1 75 ? 24.883 11.878 -43.801 1.00 47.25 75 ALA A CA 1
ATOM 552 C C . ALA A 1 75 ? 26.702 11.975 -43.959 1.00 47.25 75 ALA A C 1
ATOM 554 O O . ALA A 1 75 ? 27.175 12.995 -43.508 1.00 47.25 75 ALA A O 1
ATOM 555 N N . ALA A 1 76 ? 27.911 11.168 -44.290 1.00 32.50 76 ALA A N 1
ATOM 556 C CA . ALA A 1 76 ? 28.681 9.765 -44.729 1.00 32.50 76 ALA A CA 1
ATOM 557 C C . ALA A 1 76 ? 28.460 8.324 -45.607 1.00 32.50 76 ALA A C 1
ATOM 559 O O . ALA A 1 76 ? 27.780 8.279 -46.575 1.00 32.50 76 ALA A O 1
ATOM 560 N N . ILE A 1 77 ? 29.060 7.081 -45.412 1.00 46.97 77 ILE A N 1
ATOM 561 C CA . ILE A 1 77 ? 28.728 5.524 -45.550 1.00 46.97 77 ILE A CA 1
ATOM 562 C C . ILE A 1 77 ? 29.997 4.728 -44.990 1.00 46.97 77 ILE A C 1
ATOM 564 O O . ILE A 1 77 ? 30.872 5.532 -44.857 1.00 46.97 77 ILE A O 1
ATOM 568 N N . PRO A 1 78 ? 30.286 3.475 -44.427 1.00 47.56 78 PRO A N 1
ATOM 569 C CA . PRO A 1 78 ? 29.615 2.140 -44.269 1.00 47.56 78 PRO A CA 1
ATOM 570 C C . PRO A 1 78 ? 30.250 0.762 -43.714 1.00 47.56 78 PRO A C 1
ATOM 572 O O . PRO A 1 78 ? 29.643 -0.234 -44.094 1.00 47.56 78 PRO A O 1
ATOM 575 N N . LYS A 1 79 ? 31.247 0.633 -42.758 1.00 48.22 79 LYS A N 1
ATOM 576 C CA . LYS A 1 79 ? 31.349 -0.146 -41.425 1.00 48.22 79 LYS A CA 1
ATOM 577 C C . LYS A 1 79 ? 32.691 -0.494 -40.562 1.00 48.22 79 LYS A C 1
ATOM 579 O O . LYS A 1 79 ? 32.593 -1.494 -39.871 1.00 48.22 79 LYS A O 1
ATOM 584 N N . ALA A 1 80 ? 33.871 0.213 -40.434 1.00 54.81 80 ALA A N 1
ATOM 585 C CA . ALA A 1 80 ? 34.921 -0.043 -39.381 1.00 54.81 80 ALA A CA 1
ATOM 586 C C . ALA A 1 80 ? 35.908 1.012 -38.609 1.00 54.81 80 ALA A C 1
ATOM 588 O O . ALA A 1 80 ? 36.544 0.543 -37.673 1.00 54.81 80 ALA A O 1
ATOM 589 N N . THR A 1 81 ? 36.210 2.310 -38.891 1.00 63.69 81 THR A N 1
ATOM 590 C CA . THR A 1 81 ? 37.004 3.288 -38.007 1.00 63.69 81 THR A CA 1
ATOM 591 C C . THR A 1 81 ? 36.372 3.903 -36.718 1.00 63.69 81 THR A C 1
ATOM 593 O O . THR A 1 81 ? 35.546 4.821 -36.780 1.00 63.69 81 THR A O 1
ATOM 596 N N . ALA A 1 82 ? 36.991 3.692 -35.550 1.00 27.72 82 ALA A N 1
ATOM 597 C CA . ALA A 1 82 ? 37.143 4.764 -34.552 1.00 27.72 82 ALA A CA 1
ATOM 598 C C . ALA A 1 82 ? 38.316 5.692 -34.943 1.00 27.72 82 ALA A C 1
ATOM 600 O O . ALA A 1 82 ? 39.457 5.219 -35.019 1.00 27.72 82 ALA A O 1
ATOM 601 N N . PRO A 1 83 ? 38.079 7.001 -35.160 1.00 35.50 83 PRO A N 1
ATOM 602 C CA . PRO A 1 83 ? 36.779 7.674 -35.147 1.00 35.50 83 PRO A CA 1
ATOM 603 C C . PRO A 1 83 ? 36.337 8.088 -33.730 1.00 35.50 83 PRO A C 1
ATOM 605 O O . PRO A 1 83 ? 36.944 8.978 -33.140 1.00 35.50 83 PRO A O 1
ATOM 608 N N . LEU A 1 84 ? 35.260 7.463 -33.220 1.00 35.56 84 LEU A N 1
ATOM 609 C CA . LEU A 1 84 ? 34.150 8.127 -32.500 1.00 35.56 84 LEU A CA 1
ATOM 610 C C . LEU A 1 84 ? 33.452 9.081 -33.493 1.00 35.56 84 LEU A C 1
ATOM 612 O O . LEU A 1 84 ? 34.123 10.043 -33.852 1.00 35.56 84 LEU A O 1
ATOM 616 N N . VAL A 1 85 ? 32.186 8.781 -33.930 1.00 31.47 85 VAL A N 1
ATOM 617 C CA . VAL A 1 85 ? 31.301 9.076 -35.203 1.00 31.47 85 VAL A CA 1
ATOM 618 C C . VAL A 1 85 ? 31.829 7.924 -37.926 1.00 31.47 85 VAL A C 1
ATOM 620 O O . VAL A 1 85 ? 31.520 6.795 -38.328 1.00 31.47 85 VAL A O 1
ATOM 623 N N . PRO A 1 86 ? 32.632 8.730 -39.066 1.00 25.39 86 PRO A N 1
ATOM 624 C CA . PRO A 1 86 ? 33.688 8.532 -40.289 1.00 25.39 86 PRO A CA 1
ATOM 625 C C . PRO A 1 86 ? 34.174 9.468 -41.695 1.00 25.39 86 PRO A C 1
ATOM 627 O O . PRO A 1 86 ? 34.912 10.424 -41.507 1.00 25.39 86 PRO A O 1
ATOM 630 N N . SER A 1 87 ? 34.175 9.536 -43.116 1.00 17.31 87 SER A N 1
ATOM 631 C CA . SER A 1 87 ? 33.879 9.003 -44.563 1.00 17.31 87 SER A CA 1
ATOM 632 C C . SER A 1 87 ? 33.207 9.849 -45.767 1.00 17.31 87 SER A C 1
ATOM 634 O O . SER A 1 87 ? 33.308 11.060 -45.729 1.00 17.31 87 SER A O 1
ATOM 636 N N . GLN A 1 88 ? 32.419 9.437 -46.843 1.00 22.38 88 GLN A N 1
ATOM 637 C CA . GLN A 1 88 ? 31.470 8.278 -47.177 1.00 22.38 88 GLN A CA 1
ATOM 638 C C . GLN A 1 88 ? 30.101 8.393 -48.147 1.00 22.38 88 GLN A C 1
ATOM 640 O O . GLN A 1 88 ? 29.646 7.354 -48.512 1.00 22.38 88 GLN A O 1
ATOM 645 N N . VAL A 1 89 ? 29.324 9.435 -48.638 1.00 35.19 89 VAL A N 1
ATOM 646 C CA . VAL A 1 89 ? 28.158 9.582 -49.710 1.00 35.19 89 VAL A CA 1
ATOM 647 C C . VAL A 1 89 ? 28.517 10.073 -51.139 1.00 35.19 89 VAL A C 1
ATOM 649 O O . VAL A 1 89 ? 27.714 10.758 -51.749 1.00 35.19 89 VAL A O 1
ATOM 652 N N . THR A 1 90 ? 29.663 9.741 -51.721 1.00 18.17 90 THR A N 1
ATOM 653 C CA . THR A 1 90 ? 30.155 10.179 -53.046 1.00 18.17 90 THR A CA 1
ATOM 654 C C . THR A 1 90 ? 31.246 9.175 -53.670 1.00 18.17 90 THR A C 1
ATOM 656 O O . THR A 1 90 ? 32.253 9.061 -53.054 1.00 18.17 90 THR A O 1
ATOM 659 N N . ALA A 1 91 ? 31.212 8.323 -54.737 1.00 19.09 91 ALA A N 1
ATOM 660 C CA . ALA A 1 91 ? 32.383 7.502 -55.253 1.00 19.09 91 ALA A CA 1
ATOM 661 C C . ALA A 1 91 ? 32.478 7.076 -56.752 1.00 19.09 91 ALA A C 1
ATOM 663 O O . ALA A 1 91 ? 32.742 7.870 -57.653 1.00 19.09 91 ALA A O 1
ATOM 664 N N . VAL A 1 92 ? 32.387 5.753 -56.973 1.00 5.07 92 VAL A N 1
ATOM 665 C CA . VAL A 1 92 ? 33.031 4.935 -58.010 1.00 5.07 92 VAL A CA 1
ATOM 666 C C . VAL A 1 92 ? 33.640 3.621 -57.432 1.00 5.07 92 VAL A C 1
ATOM 668 O O . VAL A 1 92 ? 33.716 3.507 -56.213 1.00 5.07 92 VAL A O 1
ATOM 671 N N . PHE A 1 93 ? 34.162 2.670 -58.228 1.00 14.48 93 PHE A N 1
ATOM 672 C CA . PHE A 1 93 ? 35.290 1.759 -57.900 1.00 14.48 93 PHE A CA 1
ATOM 673 C C . PHE A 1 93 ? 35.029 0.274 -58.229 1.00 14.48 93 PHE A C 1
ATOM 675 O O . PHE A 1 93 ? 34.194 -0.043 -59.072 1.00 14.48 93 PHE A O 1
ATOM 682 N N . PRO A 1 94 ? 35.763 -0.695 -57.650 1.00 18.09 94 PRO A N 1
ATOM 683 C CA . PRO A 1 94 ? 36.317 -0.841 -56.310 1.00 18.09 94 PRO A CA 1
ATOM 684 C C . PRO A 1 94 ? 35.859 0.150 -55.228 1.00 18.09 94 PRO A C 1
ATOM 686 O O . PRO A 1 94 ? 34.741 0.036 -54.754 1.00 18.09 94 PRO A O 1
ATOM 689 N N . GLU A 1 95 ? 36.621 1.170 -54.872 1.00 30.42 95 GLU A N 1
ATOM 690 C CA . GLU A 1 95 ? 36.087 2.399 -54.292 1.00 30.42 95 GLU A CA 1
ATOM 691 C C . GLU A 1 95 ? 36.838 3.650 -54.803 1.00 30.42 95 GLU A C 1
ATOM 693 O O . GLU A 1 95 ? 37.822 4.099 -54.227 1.00 30.42 95 GLU A O 1
ATOM 698 N N . SER A 1 96 ? 36.446 4.178 -55.973 1.00 15.30 96 SER A N 1
ATOM 699 C CA . SER A 1 96 ? 37.121 5.308 -56.638 1.00 15.30 96 SER A CA 1
ATOM 700 C C . SER A 1 96 ? 36.255 6.047 -57.695 1.00 15.30 96 SER A C 1
ATOM 702 O O . SER A 1 96 ? 35.496 6.921 -57.311 1.00 15.30 96 SER A O 1
ATOM 704 N N . SER A 1 97 ? 36.372 5.768 -59.006 1.00 14.77 97 SER A N 1
ATOM 705 C CA . SER A 1 97 ? 35.620 6.295 -60.186 1.00 14.77 97 SER A CA 1
ATOM 706 C C . SER A 1 97 ? 34.833 5.138 -60.858 1.00 14.77 97 SER A C 1
ATOM 708 O O . SER A 1 97 ? 34.973 4.054 -60.351 1.00 14.77 97 SER A O 1
ATOM 710 N N . GLN A 1 98 ? 34.025 5.232 -61.932 1.00 25.84 98 GLN A N 1
ATOM 711 C CA . GLN A 1 98 ? 33.186 4.100 -62.465 1.00 25.84 98 GLN A CA 1
ATOM 712 C C . GLN A 1 98 ? 33.817 2.670 -62.380 1.00 25.84 98 GLN A C 1
ATOM 714 O O . GLN A 1 98 ? 33.483 1.945 -61.454 1.00 25.84 98 GLN A O 1
ATOM 719 N N . VAL A 1 99 ? 34.666 2.277 -63.346 1.00 29.09 99 VAL A N 1
ATOM 720 C CA . VAL A 1 99 ? 36.112 1.940 -63.183 1.00 29.09 99 VAL A CA 1
ATOM 721 C C . VAL A 1 99 ? 36.534 0.718 -62.303 1.00 29.09 99 VAL A C 1
ATOM 723 O O . VAL A 1 99 ? 35.812 0.281 -61.428 1.00 29.09 99 VAL A O 1
ATOM 726 N N . THR A 1 100 ? 37.742 0.135 -62.510 1.00 32.41 100 THR A N 1
ATOM 727 C CA . THR A 1 100 ? 38.283 -1.022 -61.723 1.00 32.41 100 THR A CA 1
ATOM 728 C C . THR A 1 100 ? 39.815 -1.046 -61.461 1.00 32.41 100 THR A C 1
ATOM 730 O O . THR A 1 100 ? 40.576 -0.742 -62.381 1.00 32.41 100 THR A O 1
ATOM 733 N N . GLY A 1 101 ? 40.273 -1.508 -60.277 1.00 15.02 101 GLY A N 1
ATOM 734 C CA . GLY A 1 101 ? 41.687 -1.730 -59.859 1.00 15.02 101 GLY A CA 1
ATOM 735 C C . GLY A 1 101 ? 41.848 -2.061 -58.346 1.00 15.02 101 GLY A C 1
ATOM 736 O O . GLY A 1 101 ? 40.935 -1.749 -57.594 1.00 15.02 101 GLY A O 1
ATOM 737 N N . ILE A 1 102 ? 42.952 -2.713 -57.911 1.00 18.92 102 ILE A N 1
ATOM 738 C CA . ILE A 1 102 ? 43.231 -3.203 -56.515 1.00 18.92 102 ILE A CA 1
ATOM 739 C C . ILE A 1 102 ? 44.770 -3.084 -56.139 1.00 18.92 102 ILE A C 1
ATOM 741 O O . ILE A 1 102 ? 45.370 -2.206 -56.761 1.00 18.92 102 ILE A O 1
ATOM 745 N N . PRO A 1 103 ? 45.454 -3.793 -55.177 1.00 14.48 103 PRO A N 1
ATOM 746 C CA . PRO A 1 103 ? 46.464 -3.188 -54.268 1.00 14.48 103 PRO A CA 1
ATOM 747 C C . PRO A 1 103 ? 47.943 -3.671 -54.483 1.00 14.48 103 PRO A C 1
ATOM 749 O O . PRO A 1 103 ? 48.342 -3.763 -55.643 1.00 14.48 103 PRO A O 1
ATOM 752 N N . HIS A 1 104 ? 48.742 -3.984 -53.424 1.00 33.81 104 HIS A N 1
ATOM 753 C CA . HIS A 1 104 ? 50.209 -4.278 -53.438 1.00 33.81 104 HIS A CA 1
ATOM 754 C C . HIS A 1 104 ? 50.838 -4.538 -52.016 1.00 33.81 104 HIS A C 1
ATOM 756 O O . HIS A 1 104 ? 50.440 -5.515 -51.398 1.00 33.81 104 HIS A O 1
ATOM 762 N N . GLU A 1 105 ? 51.903 -3.909 -51.454 1.00 40.59 105 GLU A N 1
ATOM 763 C CA . GLU A 1 105 ? 52.214 -2.470 -51.323 1.00 40.59 105 GLU A CA 1
ATOM 764 C C . GLU A 1 105 ? 51.118 -1.729 -50.542 1.00 40.59 105 GLU A C 1
ATOM 766 O O . GLU A 1 105 ? 49.938 -1.984 -50.767 1.00 40.59 105 GLU A O 1
ATOM 771 N N . SER A 1 106 ? 51.473 -0.772 -49.667 1.00 50.78 106 SER A N 1
ATOM 772 C CA . SER A 1 106 ? 50.462 0.142 -49.111 1.00 50.78 106 SER A CA 1
ATOM 773 C C . SER A 1 106 ? 49.797 0.874 -50.272 1.00 50.78 106 SER A C 1
ATOM 775 O O . SER A 1 106 ? 50.447 1.621 -51.008 1.00 50.78 106 SER A O 1
ATOM 777 N N . SER A 1 107 ? 48.515 0.591 -50.471 1.00 56.81 107 SER A N 1
ATOM 778 C CA . SER A 1 107 ? 47.762 1.031 -51.637 1.00 56.81 107 SER A CA 1
ATOM 779 C C . SER A 1 107 ? 46.759 2.085 -51.199 1.00 56.81 107 SER A C 1
ATOM 781 O O . SER A 1 107 ? 45.943 1.835 -50.315 1.00 56.81 107 SER A O 1
ATOM 783 N N . GLN A 1 108 ? 46.848 3.278 -51.790 1.00 58.38 108 GLN A N 1
ATOM 784 C CA . GLN A 1 108 ? 45.893 4.363 -51.582 1.00 58.38 108 GLN A CA 1
ATOM 785 C C . GLN A 1 108 ? 45.071 4.566 -52.849 1.00 58.38 108 GLN A C 1
ATOM 787 O O . GLN A 1 108 ? 45.609 4.912 -53.902 1.00 58.38 108 GLN A O 1
ATOM 792 N N . VAL A 1 109 ? 43.763 4.366 -52.742 1.00 58.38 109 VAL A N 1
ATOM 793 C CA . VAL A 1 109 ? 42.808 4.598 -53.820 1.00 58.38 109 VAL A CA 1
ATOM 794 C C . VAL A 1 109 ? 41.971 5.818 -53.457 1.00 58.38 109 VAL A C 1
ATOM 796 O O . VAL A 1 109 ? 41.409 5.911 -52.369 1.00 58.38 109 VAL A O 1
ATOM 799 N N . THR A 1 110 ? 41.913 6.792 -54.364 1.00 59.97 110 THR A N 1
ATOM 800 C CA . THR A 1 110 ? 41.003 7.935 -54.264 1.00 59.97 110 THR A CA 1
ATOM 801 C C . THR A 1 110 ? 40.306 8.143 -55.590 1.00 59.97 110 THR A C 1
ATOM 803 O O . THR A 1 110 ? 41.008 8.320 -56.586 1.00 59.97 110 THR A O 1
ATOM 806 N N . ALA A 1 111 ? 38.970 8.192 -55.648 1.00 59.47 111 ALA A N 1
ATOM 807 C CA . ALA A 1 111 ? 38.367 8.902 -56.779 1.00 59.47 111 ALA A CA 1
ATOM 808 C C . ALA A 1 111 ? 37.002 9.544 -56.574 1.00 59.47 111 ALA A C 1
ATOM 810 O O . ALA A 1 111 ? 36.396 9.426 -55.523 1.00 59.47 111 ALA A O 1
ATOM 811 N N . VAL A 1 112 ? 36.649 10.331 -57.598 1.00 62.41 112 VAL A N 1
ATOM 812 C CA . VAL A 1 112 ? 35.553 11.297 -57.717 1.00 62.41 112 VAL A CA 1
ATOM 813 C C . VAL A 1 112 ? 34.992 11.266 -59.151 1.00 62.41 112 VAL A C 1
ATOM 815 O O . VAL A 1 112 ? 35.829 11.251 -60.048 1.00 62.41 112 VAL A O 1
ATOM 818 N N . LEU A 1 113 ? 33.675 11.319 -59.438 1.00 60.50 113 LEU A N 1
ATOM 819 C CA . LEU A 1 113 ? 33.099 11.901 -60.696 1.00 60.50 113 LEU A CA 1
ATOM 820 C C . LEU A 1 113 ? 31.547 12.038 -60.742 1.00 60.50 113 LEU A C 1
ATOM 822 O O . LEU A 1 113 ? 31.006 12.753 -59.908 1.00 60.50 113 LEU A O 1
ATOM 826 N N . HIS A 1 114 ? 30.865 11.443 -61.738 1.00 54.59 114 HIS A N 1
ATOM 827 C CA . HIS A 1 114 ? 29.437 11.540 -62.122 1.00 54.59 114 HIS A CA 1
ATOM 828 C C . HIS A 1 114 ? 28.987 10.249 -62.866 1.00 54.59 114 HIS A C 1
ATOM 830 O O . HIS A 1 114 ? 29.822 9.389 -63.141 1.00 54.59 114 HIS A O 1
ATOM 836 N N . GLU A 1 115 ? 27.719 10.178 -63.295 1.00 56.62 115 GLU A N 1
ATOM 837 C CA . GLU A 1 115 ? 27.069 9.124 -64.104 1.00 56.62 115 GLU A CA 1
ATOM 838 C C . GLU A 1 115 ? 26.611 7.878 -63.310 1.00 56.62 115 GLU A C 1
ATOM 840 O O . GLU A 1 115 ? 26.972 6.737 -63.609 1.00 56.62 115 GLU A O 1
ATOM 845 N N . SER A 1 116 ? 25.722 8.097 -62.327 1.00 56.62 116 SER A N 1
ATOM 846 C CA . SER A 1 116 ? 25.207 7.076 -61.375 1.00 56.62 116 SER A CA 1
ATOM 847 C C . SER A 1 116 ? 26.357 6.450 -60.572 1.00 56.62 116 SER A C 1
ATOM 849 O O . SER A 1 116 ? 27.209 7.206 -60.118 1.00 56.62 116 SER A O 1
ATOM 851 N N . SER A 1 117 ? 26.501 5.114 -60.459 1.00 59.91 117 SER A N 1
ATOM 852 C CA . SER A 1 117 ? 27.797 4.503 -60.082 1.00 59.91 117 SER A CA 1
ATOM 853 C C . SER A 1 117 ? 27.720 3.071 -59.464 1.00 59.91 117 SER A C 1
ATOM 855 O O . SER A 1 117 ? 27.251 2.968 -58.337 1.00 59.91 117 SER A O 1
ATOM 857 N N . GLN A 1 118 ? 28.147 1.952 -60.098 1.00 64.38 118 GLN A N 1
ATOM 858 C CA . GLN A 1 118 ? 28.036 0.567 -59.528 1.00 64.38 118 GLN A CA 1
ATOM 859 C C . GLN A 1 118 ? 29.305 -0.321 -59.677 1.00 64.38 118 GLN A C 1
ATOM 861 O O . GLN A 1 118 ? 30.042 -0.158 -60.649 1.00 64.38 118 GLN A O 1
ATOM 866 N N . VAL A 1 119 ? 29.564 -1.219 -58.694 1.00 63.00 119 VAL A N 1
ATOM 867 C CA . VAL A 1 119 ? 30.935 -1.528 -58.179 1.00 63.00 119 VAL A CA 1
ATOM 868 C C . VAL A 1 119 ? 31.104 -2.845 -57.371 1.00 63.00 119 VAL A C 1
ATOM 870 O O . VAL A 1 119 ? 30.141 -3.333 -56.782 1.00 63.00 119 VAL A O 1
ATOM 873 N N . THR A 1 120 ? 32.347 -3.353 -57.203 1.00 66.50 120 THR A N 1
ATOM 874 C CA . THR A 1 120 ? 32.827 -4.052 -55.967 1.00 66.50 120 THR A CA 1
ATOM 875 C C . THR A 1 120 ? 34.356 -3.903 -55.729 1.00 66.50 120 THR A C 1
ATOM 877 O O . THR A 1 120 ? 35.122 -4.251 -56.625 1.00 66.50 120 THR A O 1
ATOM 880 N N . ALA A 1 121 ? 34.822 -3.465 -54.540 1.00 62.66 121 ALA A N 1
ATOM 881 C CA . ALA A 1 121 ? 36.236 -3.452 -54.111 1.00 62.66 121 ALA A CA 1
ATOM 882 C C . ALA A 1 121 ? 36.640 -4.620 -53.234 1.00 62.66 121 ALA A C 1
ATOM 884 O O . ALA A 1 121 ? 35.883 -5.038 -52.362 1.00 62.66 121 ALA A O 1
ATOM 885 N N . VAL A 1 122 ? 37.877 -5.079 -53.416 1.00 63.19 122 VAL A N 1
ATOM 886 C CA . VAL A 1 122 ? 38.482 -6.115 -52.581 1.00 63.19 122 VAL A CA 1
ATOM 887 C C . VAL A 1 122 ? 39.873 -5.644 -52.162 1.00 63.19 122 VAL A C 1
ATOM 889 O O . VAL A 1 122 ? 40.771 -5.544 -53.000 1.00 63.19 122 VAL A O 1
ATOM 892 N N . LEU A 1 123 ? 40.031 -5.329 -50.878 1.00 64.12 123 LEU A N 1
ATOM 893 C CA . LEU A 1 123 ? 41.263 -4.845 -50.263 1.00 64.12 123 LEU A CA 1
ATOM 894 C C . LEU A 1 123 ? 41.949 -5.963 -49.479 1.00 64.12 123 LEU A C 1
ATOM 896 O O . LEU A 1 123 ? 41.312 -6.716 -48.741 1.00 64.12 123 LEU A O 1
ATOM 900 N N . HIS A 1 124 ? 43.266 -6.051 -49.622 1.00 60.62 124 HIS A N 1
ATOM 901 C CA . HIS A 1 124 ? 44.099 -7.022 -48.925 1.00 60.62 124 HIS A CA 1
ATOM 902 C C . HIS A 1 124 ? 45.357 -6.309 -48.434 1.00 60.62 124 HIS A C 1
ATOM 904 O O . HIS A 1 124 ? 46.025 -5.684 -49.252 1.00 60.62 124 HIS A O 1
ATOM 910 N N . GLU A 1 125 ? 45.654 -6.433 -47.137 1.00 59.09 125 GLU A N 1
ATOM 911 C CA . GLU A 1 125 ? 46.772 -5.800 -46.416 1.00 59.09 125 GLU A CA 1
ATOM 912 C C . GLU A 1 125 ? 46.831 -4.250 -46.458 1.00 59.09 125 GLU A C 1
ATOM 914 O O . GLU A 1 125 ? 46.771 -3.631 -47.519 1.00 59.09 125 GLU A O 1
ATOM 919 N N . SER A 1 126 ? 46.986 -3.607 -45.292 1.00 57.34 126 SER A N 1
ATOM 920 C CA . SER A 1 126 ? 47.398 -2.200 -45.062 1.00 57.34 126 SER A CA 1
ATOM 921 C C . SER A 1 126 ? 47.010 -1.180 -46.157 1.00 57.34 126 SER A C 1
ATOM 923 O O . SER A 1 126 ? 47.873 -0.515 -46.750 1.00 57.34 126 SER A O 1
ATOM 925 N N . SER A 1 127 ? 45.703 -1.046 -46.430 1.00 62.56 127 SER A N 1
ATOM 926 C CA . SER A 1 127 ? 45.160 -0.318 -47.594 1.00 62.56 127 SER A CA 1
ATOM 927 C C . SER A 1 127 ? 44.222 0.848 -47.234 1.00 62.56 127 SER A C 1
ATOM 929 O O . SER A 1 127 ? 43.328 0.724 -46.402 1.00 62.56 127 SER A O 1
ATOM 931 N N . GLN A 1 128 ? 44.482 1.998 -47.867 1.00 66.31 128 GLN A N 1
ATOM 932 C CA . GLN A 1 128 ? 43.768 3.286 -47.876 1.00 66.31 128 GLN A CA 1
ATOM 933 C C . GLN A 1 128 ? 42.689 3.419 -48.956 1.00 66.31 128 GLN A C 1
ATOM 935 O O . GLN A 1 128 ? 43.089 3.540 -50.110 1.00 66.31 128 GLN A O 1
ATOM 940 N N . VAL A 1 129 ? 41.388 3.519 -48.667 1.00 65.12 129 VAL A N 1
ATOM 941 C CA . VAL A 1 129 ? 40.419 3.926 -49.699 1.00 65.12 129 VAL A CA 1
ATOM 942 C C . VAL A 1 129 ? 39.571 5.124 -49.306 1.00 65.12 129 VAL A C 1
ATOM 944 O O . VAL A 1 129 ? 38.919 5.142 -48.266 1.00 65.12 129 VAL A O 1
ATOM 947 N N . THR A 1 130 ? 39.609 6.139 -50.171 1.00 68.38 130 THR A N 1
ATOM 948 C CA . THR A 1 130 ? 38.816 7.372 -50.159 1.00 68.38 130 THR A CA 1
ATOM 949 C C . THR A 1 130 ? 37.960 7.416 -51.428 1.00 68.38 130 THR A C 1
ATOM 951 O O . THR A 1 130 ? 38.481 7.144 -52.497 1.00 68.38 130 THR A O 1
ATOM 954 N N . ALA A 1 131 ? 36.698 7.823 -51.407 1.00 64.94 131 ALA A N 1
ATOM 955 C CA . ALA A 1 131 ? 36.019 8.172 -52.654 1.00 64.94 131 ALA A CA 1
ATOM 956 C C . ALA A 1 131 ? 35.047 9.368 -52.472 1.00 64.94 131 ALA A C 1
ATOM 958 O O . ALA A 1 131 ? 34.731 9.674 -51.323 1.00 64.94 131 ALA A O 1
ATOM 959 N N . VAL A 1 132 ? 34.696 10.097 -53.558 1.00 65.94 132 VAL A N 1
ATOM 960 C CA . VAL A 1 132 ? 33.712 11.228 -53.714 1.00 65.94 132 VAL A CA 1
ATOM 961 C C . VAL A 1 132 ? 32.900 11.104 -55.107 1.00 65.94 132 VAL A C 1
ATOM 963 O O . VAL A 1 132 ? 33.260 10.210 -55.830 1.00 65.94 132 VAL A O 1
ATOM 966 N N . LEU A 1 133 ? 31.816 11.823 -55.573 1.00 64.88 133 LEU A N 1
ATOM 967 C CA . LEU A 1 133 ? 30.934 11.586 -56.806 1.00 64.88 133 LEU A CA 1
ATOM 968 C C . LEU A 1 133 ? 29.740 12.586 -56.935 1.00 64.88 133 LEU A C 1
ATOM 970 O O . LEU A 1 133 ? 29.663 13.533 -56.157 1.00 64.88 133 LEU A O 1
ATOM 974 N N . HIS A 1 134 ? 28.795 12.330 -57.861 1.00 59.81 134 HIS A N 1
ATOM 975 C CA . HIS A 1 134 ? 27.350 12.640 -57.817 1.00 59.81 134 HIS A CA 1
ATOM 976 C C . HIS A 1 134 ? 26.484 11.580 -58.597 1.00 59.81 134 HIS A C 1
ATOM 978 O O . HIS A 1 134 ? 26.995 10.950 -59.518 1.00 59.81 134 HIS A O 1
ATOM 984 N N . GLU A 1 135 ? 25.183 11.434 -58.262 1.00 59.38 135 GLU A N 1
ATOM 985 C CA . GLU A 1 135 ? 24.132 10.438 -58.676 1.00 59.38 135 GLU A CA 1
ATOM 986 C C . GLU A 1 135 ? 24.098 9.001 -58.044 1.00 59.38 135 GLU A C 1
ATOM 988 O O . GLU A 1 135 ? 25.134 8.415 -57.748 1.00 59.38 135 GLU A O 1
ATOM 993 N N . SER A 1 136 ? 22.879 8.431 -57.870 1.00 56.84 136 SER A N 1
ATOM 994 C CA . SER A 1 136 ? 22.479 7.028 -57.555 1.00 56.84 136 SER A CA 1
ATOM 995 C C . SER A 1 136 ? 23.564 5.949 -57.630 1.00 56.84 136 SER A C 1
ATOM 997 O O . SER A 1 136 ? 23.933 5.536 -58.737 1.00 56.84 136 SER A O 1
ATOM 999 N N . SER A 1 137 ? 24.045 5.426 -56.492 1.00 62.62 137 SER A N 1
ATOM 1000 C CA . SER A 1 137 ? 25.234 4.559 -56.546 1.00 62.62 137 SER A CA 1
ATOM 1001 C C . SER A 1 137 ? 25.508 3.571 -55.385 1.00 62.62 137 SER A C 1
ATOM 1003 O O . SER A 1 137 ? 24.909 3.635 -54.318 1.00 62.62 137 SER A O 1
ATOM 1005 N N . GLN A 1 138 ? 26.357 2.555 -55.609 1.00 66.62 138 GLN A N 1
ATOM 1006 C CA . GLN A 1 138 ? 26.572 1.413 -54.690 1.00 66.62 138 GLN A CA 1
ATOM 1007 C C . GLN A 1 138 ? 28.050 1.024 -54.543 1.00 66.62 138 GLN A C 1
ATOM 1009 O O . GLN A 1 138 ? 28.679 0.834 -55.577 1.00 66.62 138 GLN A O 1
ATOM 1014 N N . VAL A 1 139 ? 28.578 0.777 -53.331 1.00 66.56 139 VAL A N 1
ATOM 1015 C CA . VAL A 1 139 ? 29.749 -0.119 -53.133 1.00 66.56 139 VAL A CA 1
ATOM 1016 C C . VAL A 1 139 ? 29.397 -1.429 -52.472 1.00 66.56 139 VAL A C 1
ATOM 1018 O O . VAL A 1 139 ? 28.698 -1.473 -51.468 1.00 66.56 139 VAL A O 1
ATOM 1021 N N . THR A 1 140 ? 30.024 -2.505 -52.944 1.00 68.56 140 THR A N 1
ATOM 1022 C CA . THR A 1 140 ? 30.496 -3.546 -52.021 1.00 68.56 140 THR A CA 1
ATOM 1023 C C . THR A 1 140 ? 31.992 -3.330 -51.783 1.00 68.56 140 THR A C 1
ATOM 1025 O O . THR A 1 140 ? 32.716 -3.220 -52.765 1.00 68.56 140 THR A O 1
ATOM 1028 N N . ALA A 1 141 ? 32.460 -3.261 -50.534 1.00 66.06 141 ALA A N 1
ATOM 1029 C CA . ALA A 1 141 ? 33.883 -3.313 -50.177 1.00 66.06 141 ALA A CA 1
ATOM 1030 C C . ALA A 1 141 ? 34.145 -4.553 -49.307 1.00 66.06 141 ALA A C 1
ATOM 1032 O O . ALA A 1 141 ? 33.407 -4.811 -48.356 1.00 66.06 141 ALA A O 1
ATOM 1033 N N . VAL A 1 142 ? 35.177 -5.330 -49.626 1.00 66.25 142 VAL A N 1
ATOM 1034 C CA . VAL A 1 142 ? 35.590 -6.519 -48.866 1.00 66.25 142 VAL A CA 1
ATOM 1035 C C . VAL A 1 142 ? 37.041 -6.327 -48.433 1.00 66.25 142 VAL A C 1
ATOM 1037 O O . VAL A 1 142 ? 37.891 -6.183 -49.307 1.00 66.25 142 VAL A O 1
ATOM 1040 N N . SER A 1 143 ? 37.345 -6.306 -47.131 1.00 65.12 143 SER A N 1
ATOM 1041 C CA . SER A 1 143 ? 38.717 -6.113 -46.620 1.00 65.12 143 SER A CA 1
ATOM 1042 C C . SER A 1 143 ? 39.189 -7.260 -45.726 1.00 65.12 143 SER A C 1
ATOM 1044 O O . SER A 1 143 ? 38.400 -7.797 -44.949 1.00 65.12 143 SER A O 1
ATOM 1046 N N . HIS A 1 144 ? 40.474 -7.627 -45.842 1.00 60.94 144 HIS A N 1
ATOM 1047 C CA . HIS A 1 144 ? 41.047 -8.808 -45.172 1.00 60.94 144 HIS A CA 1
ATOM 1048 C C . HIS A 1 144 ? 41.966 -8.512 -43.964 1.00 60.94 144 HIS A C 1
ATOM 1050 O O . HIS A 1 144 ? 42.017 -9.324 -43.046 1.00 60.94 144 HIS A O 1
ATOM 1056 N N . GLU A 1 145 ? 42.704 -7.396 -43.973 1.00 62.41 145 GLU A N 1
ATOM 1057 C CA . GLU A 1 145 ? 43.619 -6.967 -42.895 1.00 62.41 145 GLU A CA 1
ATOM 1058 C C . GLU A 1 145 ? 43.745 -5.437 -42.917 1.00 62.41 145 GLU A C 1
ATOM 1060 O O . GLU A 1 145 ? 43.702 -4.843 -44.001 1.00 62.41 145 GLU A O 1
ATOM 1065 N N . SER A 1 146 ? 43.862 -4.818 -41.734 1.00 59.56 146 SER A N 1
ATOM 1066 C CA . SER A 1 146 ? 44.286 -3.424 -41.474 1.00 59.56 146 SER A CA 1
ATOM 1067 C C . SER A 1 146 ? 43.990 -2.421 -42.600 1.00 59.56 146 SER A C 1
ATOM 1069 O O . SER A 1 146 ? 44.873 -1.800 -43.186 1.00 59.56 146 SER A O 1
ATOM 1071 N N . SER A 1 147 ? 42.718 -2.266 -42.960 1.00 64.56 147 SER A N 1
ATOM 1072 C CA . SER A 1 147 ? 42.301 -1.431 -44.098 1.00 64.56 147 SER A CA 1
ATOM 1073 C C . SER A 1 147 ? 41.422 -0.281 -43.641 1.00 64.56 147 SER A C 1
ATOM 1075 O O . SER A 1 147 ? 40.598 -0.484 -42.763 1.00 64.56 147 SER A O 1
ATOM 1077 N N . GLN A 1 148 ? 41.525 0.905 -44.244 1.00 68.12 148 GLN A N 1
ATOM 1078 C CA . GLN A 1 148 ? 40.626 2.029 -43.951 1.00 68.12 148 GLN A CA 1
ATOM 1079 C C . GLN A 1 148 ? 39.813 2.407 -45.199 1.00 68.12 148 GLN A C 1
ATOM 1081 O O . GLN A 1 148 ? 40.391 2.540 -46.271 1.00 68.12 148 GLN A O 1
ATOM 1086 N N . VAL A 1 149 ? 38.485 2.558 -45.104 1.00 66.44 149 VAL A N 1
ATOM 1087 C CA . VAL A 1 149 ? 37.603 2.649 -46.295 1.00 66.44 149 VAL A CA 1
ATOM 1088 C C . VAL A 1 149 ? 36.627 3.821 -46.275 1.00 66.44 149 VAL A C 1
ATOM 1090 O O . VAL A 1 149 ? 36.097 4.180 -45.232 1.00 66.44 149 VAL A O 1
ATOM 1093 N N . THR A 1 150 ? 36.365 4.315 -47.493 1.00 70.38 150 THR A N 1
ATOM 1094 C CA . THR A 1 150 ? 35.444 5.365 -47.957 1.00 70.38 150 THR A CA 1
ATOM 1095 C C . THR A 1 150 ? 34.971 4.921 -49.369 1.00 70.38 150 THR A C 1
ATOM 1097 O O . THR A 1 150 ? 35.758 4.931 -50.309 1.00 70.38 150 THR A O 1
ATOM 1100 N N . ALA A 1 151 ? 33.728 4.459 -49.547 1.00 66.56 151 ALA A N 1
ATOM 1101 C CA . ALA A 1 151 ? 33.279 3.647 -50.691 1.00 66.56 151 ALA A CA 1
ATOM 1102 C C . ALA A 1 151 ? 31.767 3.833 -51.076 1.00 66.56 151 ALA A C 1
ATOM 1104 O O . ALA A 1 151 ? 30.949 3.810 -50.161 1.00 66.56 151 ALA A O 1
ATOM 1105 N N . VAL A 1 152 ? 31.393 4.056 -52.371 1.00 68.06 152 VAL A N 1
ATOM 1106 C CA . VAL A 1 152 ? 30.022 4.402 -52.946 1.00 68.06 152 VAL A CA 1
ATOM 1107 C C . VAL A 1 152 ? 28.812 4.428 -51.991 1.00 68.06 152 VAL A C 1
ATOM 1109 O O . VAL A 1 152 ? 28.139 3.429 -51.778 1.00 68.06 152 VAL A O 1
ATOM 1112 N N . LEU A 1 153 ? 28.473 5.569 -51.386 1.00 66.75 153 LEU A N 1
ATOM 1113 C CA . LEU A 1 153 ? 28.952 6.934 -51.663 1.00 66.75 153 LEU A CA 1
ATOM 1114 C C . LEU A 1 153 ? 28.153 7.560 -52.917 1.00 66.75 153 LEU A C 1
ATOM 1116 O O . LEU A 1 153 ? 28.789 7.901 -53.880 1.00 66.75 153 LEU A O 1
ATOM 1120 N N . HIS A 1 154 ? 26.805 7.679 -53.036 1.00 62.34 154 HIS A N 1
ATOM 1121 C CA . HIS A 1 154 ? 26.027 8.876 -53.569 1.00 62.34 154 HIS A CA 1
ATOM 1122 C C . HIS A 1 154 ? 24.542 8.596 -53.907 1.00 62.34 154 HIS A C 1
ATOM 1124 O O . HIS A 1 154 ? 24.284 7.715 -54.705 1.00 62.34 154 HIS A O 1
ATOM 1130 N N . GLU A 1 155 ? 23.578 9.342 -53.319 1.00 61.53 155 GLU A N 1
ATOM 1131 C CA . GLU A 1 155 ? 22.096 9.357 -53.533 1.00 61.53 155 GLU A CA 1
ATOM 1132 C C . GLU A 1 155 ? 21.370 7.990 -53.637 1.00 61.53 155 GLU A C 1
ATOM 1134 O O . GLU A 1 155 ? 21.780 7.108 -54.370 1.00 61.53 155 GLU A O 1
ATOM 1139 N N . SER A 1 156 ? 20.312 7.741 -52.853 1.00 58.34 156 SER A N 1
ATOM 1140 C CA . SER A 1 156 ? 19.611 6.427 -52.778 1.00 58.34 156 SER A CA 1
ATOM 1141 C C . SER A 1 156 ? 20.548 5.213 -52.656 1.00 58.34 156 SER A C 1
ATOM 1143 O O . SER A 1 156 ? 20.240 4.090 -53.057 1.00 58.34 156 SER A O 1
ATOM 1145 N N . SER A 1 157 ? 21.736 5.479 -52.118 1.00 63.19 157 SER A N 1
ATOM 1146 C CA . SER A 1 157 ? 22.964 4.731 -52.370 1.00 63.19 157 SER A CA 1
ATOM 1147 C C . SER A 1 157 ? 23.088 3.520 -51.473 1.00 63.19 157 SER A C 1
ATOM 1149 O O . SER A 1 157 ? 22.375 3.422 -50.474 1.00 63.19 157 SER A O 1
ATOM 1151 N N . GLN A 1 158 ? 24.037 2.626 -51.739 1.00 68.75 158 GLN A N 1
ATOM 1152 C CA . GLN A 1 158 ? 24.254 1.499 -50.838 1.00 68.75 158 GLN A CA 1
ATOM 1153 C C . GLN A 1 158 ? 25.712 1.146 -50.557 1.00 68.75 158 GLN A C 1
ATOM 1155 O O . GLN A 1 158 ? 26.473 0.994 -51.499 1.00 68.75 158 GLN A O 1
ATOM 1160 N N . VAL A 1 159 ? 26.073 0.877 -49.289 1.00 67.56 159 VAL A N 1
ATOM 1161 C CA . VAL A 1 159 ? 27.234 -0.001 -49.001 1.00 67.56 159 VAL A CA 1
ATOM 1162 C C . VAL A 1 159 ? 26.757 -1.342 -48.564 1.00 67.56 159 VAL A C 1
ATOM 1164 O O . VAL A 1 159 ? 25.871 -1.487 -47.713 1.00 67.56 159 VAL A O 1
ATOM 1167 N N . THR A 1 160 ? 27.560 -2.278 -49.007 1.00 71.62 160 THR A N 1
ATOM 1168 C CA . THR A 1 160 ? 27.843 -3.488 -48.281 1.00 71.62 160 THR A CA 1
ATOM 1169 C C . THR A 1 160 ? 29.333 -3.531 -47.949 1.00 71.62 160 THR A C 1
ATOM 1171 O O . THR A 1 160 ? 30.163 -3.480 -48.850 1.00 71.62 160 THR A O 1
ATOM 1174 N N . ALA A 1 161 ? 29.696 -3.590 -46.671 1.00 67.19 161 ALA A N 1
ATOM 1175 C CA . ALA A 1 161 ? 31.081 -3.820 -46.264 1.00 67.19 161 ALA A CA 1
ATOM 1176 C C . ALA A 1 161 ? 31.211 -5.197 -45.605 1.00 67.19 161 ALA A C 1
ATOM 1178 O O . ALA A 1 161 ? 30.403 -5.558 -44.754 1.00 67.19 161 ALA A O 1
ATOM 1179 N N . VAL A 1 162 ? 32.214 -5.979 -45.981 1.00 71.62 162 VAL A N 1
ATOM 1180 C CA . VAL A 1 162 ? 32.572 -7.220 -45.278 1.00 71.62 162 VAL A CA 1
ATOM 1181 C C . VAL A 1 162 ? 34.009 -7.062 -44.823 1.00 71.62 162 VAL A C 1
ATOM 1183 O O . VAL A 1 162 ? 34.896 -6.914 -45.660 1.00 71.62 162 VAL A O 1
ATOM 1186 N N . LEU A 1 163 ? 34.219 -7.004 -43.512 1.00 68.62 163 LEU A N 1
ATOM 1187 C CA . LEU A 1 163 ? 35.480 -6.551 -42.935 1.00 68.62 163 LEU A CA 1
ATOM 1188 C C . LEU A 1 163 ? 36.018 -7.626 -42.014 1.00 68.62 163 LEU A C 1
ATOM 1190 O O . LEU A 1 163 ? 35.301 -8.109 -41.143 1.00 68.62 163 LEU A O 1
ATOM 1194 N N . HIS A 1 164 ? 37.276 -7.974 -42.229 1.00 69.25 164 HIS A N 1
ATOM 1195 C CA . HIS A 1 164 ? 38.017 -8.927 -41.425 1.00 69.25 164 HIS A CA 1
ATOM 1196 C C . HIS A 1 164 ? 39.210 -8.210 -40.780 1.00 69.25 164 HIS A C 1
ATOM 1198 O O . HIS A 1 164 ? 39.806 -7.339 -41.419 1.00 69.25 164 HIS A O 1
ATOM 1204 N N . GLU A 1 165 ? 39.511 -8.553 -39.527 1.00 66.44 165 GLU A N 1
ATOM 1205 C CA . GLU A 1 165 ? 40.748 -8.261 -38.784 1.00 66.44 165 GLU A CA 1
ATOM 1206 C C . GLU A 1 165 ? 41.267 -6.801 -38.842 1.00 66.44 165 GLU A C 1
ATOM 1208 O O . GLU A 1 165 ? 41.868 -6.350 -39.821 1.00 66.44 165 GLU A O 1
ATOM 1213 N N . SER A 1 166 ? 41.096 -6.045 -37.747 1.00 63.53 166 SER A N 1
ATOM 1214 C CA . SER A 1 166 ? 41.655 -4.683 -37.555 1.00 63.53 166 SER A CA 1
ATOM 1215 C C . SER A 1 166 ? 41.287 -3.663 -38.648 1.00 63.53 166 SER A C 1
ATOM 1217 O O . SER A 1 166 ? 42.026 -2.718 -38.927 1.00 63.53 166 SER A O 1
ATOM 1219 N N . SER A 1 167 ? 40.144 -3.851 -39.306 1.00 66.25 167 SER A N 1
ATOM 1220 C CA . SER A 1 167 ? 39.690 -2.999 -40.408 1.00 66.25 167 SER A CA 1
ATOM 1221 C C . SER A 1 167 ? 38.953 -1.760 -39.919 1.00 66.25 167 SER A C 1
ATOM 1223 O O . SER A 1 167 ? 38.478 -1.718 -38.787 1.00 66.25 167 SER A O 1
ATOM 1225 N N . GLN A 1 168 ? 38.848 -0.755 -40.798 1.00 70.56 168 GLN A N 1
ATOM 1226 C CA . GLN A 1 168 ? 38.252 0.533 -40.527 1.00 70.56 168 GLN A CA 1
ATOM 1227 C C . GLN A 1 168 ? 37.455 1.238 -41.684 1.00 70.56 168 GLN A C 1
ATOM 1229 O O . GLN A 1 168 ? 37.952 2.162 -42.305 1.00 70.56 168 GLN A O 1
ATOM 1234 N N . VAL A 1 169 ? 36.195 0.910 -42.009 1.00 68.81 169 VAL A N 1
ATOM 1235 C CA . VAL A 1 169 ? 35.363 1.679 -42.998 1.00 68.81 169 VAL A CA 1
ATOM 1236 C C . VAL A 1 169 ? 34.782 2.935 -42.368 1.00 68.81 169 VAL A C 1
ATOM 1238 O O . VAL A 1 169 ? 34.729 2.944 -41.164 1.00 68.81 169 VAL A O 1
ATOM 1241 N N . THR A 1 170 ? 34.384 3.953 -43.125 1.00 74.69 170 THR A N 1
ATOM 1242 C CA . THR A 1 170 ? 34.377 5.383 -42.796 1.00 74.69 170 THR A CA 1
ATOM 1243 C C . THR A 1 170 ? 33.255 6.258 -43.294 1.00 74.69 170 THR A C 1
ATOM 1245 O O . THR A 1 170 ? 33.185 6.164 -44.491 1.00 74.69 170 THR A O 1
ATOM 1248 N N . ALA A 1 171 ? 32.534 7.146 -42.560 1.00 69.56 171 ALA A N 1
ATOM 1249 C CA . ALA A 1 171 ? 31.476 8.129 -42.987 1.00 69.56 171 ALA A CA 1
ATOM 1250 C C . ALA A 1 171 ? 31.486 9.692 -42.486 1.00 69.56 171 ALA A C 1
ATOM 1252 O O . ALA A 1 171 ? 31.327 9.824 -41.295 1.00 69.56 171 ALA A O 1
ATOM 1253 N N . VAL A 1 172 ? 31.719 10.848 -43.249 1.00 70.88 172 VAL A N 1
ATOM 1254 C CA . VAL A 1 172 ? 31.786 12.390 -42.981 1.00 70.88 172 VAL A CA 1
ATOM 1255 C C . VAL A 1 172 ? 31.010 13.455 -43.891 1.00 70.88 172 VAL A C 1
ATOM 1257 O O . VAL A 1 172 ? 31.627 14.412 -44.343 1.00 70.88 172 VAL A O 1
ATOM 1260 N N . SER A 1 173 ? 29.673 13.379 -44.220 1.00 67.12 173 SER A N 1
ATOM 1261 C CA . SER A 1 173 ? 29.002 13.506 -45.600 1.00 67.12 173 SER A CA 1
ATOM 1262 C C . SER A 1 173 ? 27.271 13.991 -45.883 1.00 67.12 173 SER A C 1
ATOM 1264 O O . SER A 1 173 ? 26.923 14.934 -45.208 1.00 67.12 173 SER A O 1
ATOM 1266 N N . HIS A 1 174 ? 26.188 13.669 -46.839 1.00 62.66 174 HIS A N 1
ATOM 1267 C CA . HIS A 1 174 ? 24.767 14.263 -47.247 1.00 62.66 174 HIS A CA 1
ATOM 1268 C C . HIS A 1 174 ? 23.386 13.567 -47.809 1.00 62.66 174 HIS A C 1
ATOM 1270 O O . HIS A 1 174 ? 22.343 13.921 -47.295 1.00 62.66 174 HIS A O 1
ATOM 1276 N N . GLU A 1 175 ? 23.209 12.759 -48.900 1.00 63.78 175 GLU A N 1
ATOM 1277 C CA . GLU A 1 175 ? 21.847 12.299 -49.419 1.00 63.78 175 GLU A CA 1
ATOM 1278 C C . GLU A 1 175 ? 21.461 10.760 -49.551 1.00 63.78 175 GLU A C 1
ATOM 1280 O O . GLU A 1 175 ? 22.174 9.943 -50.141 1.00 63.78 175 GLU A O 1
ATOM 1285 N N . SER A 1 176 ? 20.259 10.406 -49.023 1.00 60.22 176 SER A N 1
ATOM 1286 C CA . SER A 1 176 ? 19.329 9.230 -49.137 1.00 60.22 176 SER A CA 1
ATOM 1287 C C . SER A 1 176 ? 19.678 7.760 -48.680 1.00 60.22 176 SER A C 1
ATOM 1289 O O . SER A 1 176 ? 18.935 7.203 -47.875 1.00 60.22 176 SER A O 1
ATOM 1291 N N . SER A 1 177 ? 20.794 7.154 -49.126 1.00 64.81 177 SER A N 1
ATOM 1292 C CA . SER A 1 177 ? 21.474 5.831 -48.836 1.00 64.81 177 SER A CA 1
ATOM 1293 C C . SER A 1 177 ? 21.086 4.702 -47.778 1.00 64.81 177 SER A C 1
ATOM 1295 O O . SER A 1 177 ? 20.067 4.737 -47.113 1.00 64.81 177 SER A O 1
ATOM 1297 N N . GLN A 1 178 ? 21.872 3.590 -47.671 1.00 71.56 178 GLN A N 1
ATOM 1298 C CA . GLN A 1 178 ? 21.847 2.433 -46.697 1.00 71.56 178 GLN A CA 1
ATOM 1299 C C . GLN A 1 178 ? 22.960 1.383 -47.020 1.00 71.56 178 GLN A C 1
ATOM 1301 O O . GLN A 1 178 ? 23.041 0.959 -48.152 1.00 71.56 178 GLN A O 1
ATOM 1306 N N . VAL A 1 179 ? 23.775 0.716 -46.187 1.00 70.44 179 VAL A N 1
ATOM 1307 C CA . VAL A 1 179 ? 24.009 0.618 -44.744 1.00 70.44 179 VAL A CA 1
ATOM 1308 C C . VAL A 1 179 ? 24.110 -0.815 -44.247 1.00 70.44 179 VAL A C 1
ATOM 1310 O O . VAL A 1 179 ? 23.589 -1.077 -43.171 1.00 70.44 179 VAL A O 1
ATOM 1313 N N . THR A 1 180 ? 24.831 -1.724 -44.904 1.00 75.56 180 THR A N 1
ATOM 1314 C CA . THR A 1 180 ? 24.996 -3.094 -44.384 1.00 75.56 180 THR A CA 1
ATOM 1315 C C . THR A 1 180 ? 26.455 -3.504 -44.229 1.00 75.56 180 THR A C 1
ATOM 1317 O O . THR A 1 180 ? 27.289 -3.170 -45.062 1.00 75.56 180 THR A O 1
ATOM 1320 N N . ALA A 1 181 ? 26.791 -4.179 -43.121 1.00 69.50 181 ALA A N 1
ATOM 1321 C CA . ALA A 1 181 ? 28.101 -4.809 -42.997 1.00 69.50 181 ALA A CA 1
ATOM 1322 C C . ALA A 1 181 ? 28.180 -5.976 -42.016 1.00 69.50 181 ALA A C 1
ATOM 1324 O O . ALA A 1 181 ? 27.470 -5.977 -41.008 1.00 69.50 181 ALA A O 1
ATOM 1325 N N . VAL A 1 182 ? 29.086 -6.906 -42.330 1.00 75.75 182 VAL A N 1
ATOM 1326 C CA . VAL A 1 182 ? 29.471 -8.062 -41.509 1.00 75.75 182 VAL A CA 1
ATOM 1327 C C . VAL A 1 182 ? 30.894 -7.854 -40.986 1.00 75.75 182 VAL A C 1
ATOM 1329 O O . VAL A 1 182 ? 31.814 -7.616 -41.771 1.00 75.75 182 VAL A O 1
ATOM 1332 N N . LEU A 1 183 ? 30.991 -7.865 -39.659 1.00 70.00 183 LEU A N 1
ATOM 1333 C CA . LEU A 1 183 ? 32.159 -7.804 -38.788 1.00 70.00 183 LEU A CA 1
ATOM 1334 C C . LEU A 1 183 ? 32.983 -9.099 -38.753 1.00 70.00 183 LEU A C 1
ATOM 1336 O O . LEU A 1 183 ? 32.405 -10.185 -38.796 1.00 70.00 183 LEU A O 1
ATOM 1340 N N . HIS A 1 184 ? 34.280 -8.974 -38.497 1.00 68.25 184 HIS A N 1
ATOM 1341 C CA . HIS A 1 184 ? 35.080 -9.912 -37.725 1.00 68.25 184 HIS A CA 1
ATOM 1342 C C . HIS A 1 184 ? 36.211 -9.117 -37.054 1.00 68.25 184 HIS A C 1
ATOM 1344 O O . HIS A 1 184 ? 36.836 -8.284 -37.716 1.00 68.25 184 HIS A O 1
ATOM 1350 N N . GLU A 1 185 ? 36.514 -9.415 -35.789 1.00 68.25 185 GLU A N 1
ATOM 1351 C CA . GLU A 1 185 ? 37.885 -9.332 -35.257 1.00 68.25 185 GLU A CA 1
ATOM 1352 C C . GLU A 1 185 ? 38.432 -7.890 -35.192 1.00 68.25 185 GLU A C 1
ATOM 1354 O O . GLU A 1 185 ? 39.110 -7.389 -36.095 1.00 68.25 185 GLU A O 1
ATOM 1359 N N . SER A 1 186 ? 38.100 -7.188 -34.101 1.00 67.50 186 SER A N 1
ATOM 1360 C CA . SER A 1 186 ? 38.603 -5.843 -33.789 1.00 67.50 186 SER A CA 1
ATOM 1361 C C . SER A 1 186 ? 38.339 -4.780 -34.875 1.00 67.50 186 SER A C 1
ATOM 1363 O O . SER A 1 186 ? 39.242 -4.039 -35.266 1.00 67.50 186 SER A O 1
ATOM 1365 N N . SER A 1 187 ? 37.097 -4.660 -35.366 1.00 70.06 187 SER A N 1
ATOM 1366 C CA . SER A 1 187 ? 36.701 -3.661 -36.382 1.00 70.06 187 SER A CA 1
ATOM 1367 C C . SER A 1 187 ? 35.440 -2.854 -35.994 1.00 70.06 187 SER A C 1
ATOM 1369 O O . SER A 1 187 ? 34.641 -3.276 -35.170 1.00 70.06 187 SER A O 1
ATOM 1371 N N . GLN A 1 188 ? 35.263 -1.614 -36.472 1.00 74.31 188 GLN A N 1
ATOM 1372 C CA . GLN A 1 188 ? 34.409 -0.637 -35.758 1.00 74.31 188 GLN A CA 1
ATOM 1373 C C . GLN A 1 188 ? 33.657 0.418 -36.613 1.00 74.31 188 GLN A C 1
ATOM 1375 O O . GLN A 1 188 ? 34.195 1.492 -36.718 1.00 74.31 188 GLN A O 1
ATOM 1380 N N . VAL A 1 189 ? 32.496 0.271 -37.294 1.00 71.25 189 VAL A N 1
ATOM 1381 C CA . VAL A 1 189 ? 31.837 1.517 -37.807 1.00 71.25 189 VAL A CA 1
ATOM 1382 C C . VAL A 1 189 ? 30.310 1.534 -38.133 1.00 71.25 189 VAL A C 1
ATOM 1384 O O . VAL A 1 189 ? 29.590 0.613 -37.799 1.00 71.25 189 VAL A O 1
ATOM 1387 N N . THR A 1 190 ? 29.650 2.599 -38.657 1.00 77.31 190 THR A N 1
ATOM 1388 C CA . THR A 1 190 ? 30.046 4.036 -38.702 1.00 77.31 190 THR A CA 1
ATOM 1389 C C . THR A 1 190 ? 29.174 4.940 -39.555 1.00 77.31 190 THR A C 1
ATOM 1391 O O . THR A 1 190 ? 29.733 5.454 -40.497 1.00 77.31 190 THR A O 1
ATOM 1394 N N . ALA A 1 191 ? 27.840 4.916 -39.422 1.00 72.19 191 ALA A N 1
ATOM 1395 C CA . ALA A 1 191 ? 26.890 4.819 -40.540 1.00 72.19 191 ALA A CA 1
ATOM 1396 C C . ALA A 1 191 ? 25.854 5.964 -40.859 1.00 72.19 191 ALA A C 1
ATOM 1398 O O . ALA A 1 191 ? 26.275 7.053 -40.612 1.00 72.19 191 ALA A O 1
ATOM 1399 N N . VAL A 1 192 ? 24.713 5.900 -41.648 1.00 73.50 192 VAL A N 1
ATOM 1400 C CA . VAL A 1 192 ? 24.617 6.828 -42.880 1.00 73.50 192 VAL A CA 1
ATOM 1401 C C . VAL A 1 192 ? 23.548 7.092 -44.076 1.00 73.50 192 VAL A C 1
ATOM 1403 O O . VAL A 1 192 ? 23.227 6.158 -44.810 1.00 73.50 192 VAL A O 1
ATOM 1406 N N . SER A 1 193 ? 23.144 8.381 -44.366 1.00 69.38 193 SER A N 1
ATOM 1407 C CA . SER A 1 193 ? 22.671 9.359 -45.601 1.00 69.38 193 SER A CA 1
ATOM 1408 C C . SER A 1 193 ? 22.154 11.048 -45.757 1.00 69.38 193 SER A C 1
ATOM 1410 O O . SER A 1 193 ? 21.864 11.181 -46.905 1.00 69.38 193 SER A O 1
ATOM 1412 N N . HIS A 1 194 ? 21.948 12.375 -45.153 1.00 65.25 194 HIS A N 1
ATOM 1413 C CA . HIS A 1 194 ? 21.676 13.532 -44.023 1.00 65.25 194 HIS A CA 1
ATOM 1414 C C . HIS A 1 194 ? 21.348 14.914 -44.543 1.00 65.25 194 HIS A C 1
ATOM 1416 O O . HIS A 1 194 ? 22.157 15.501 -45.234 1.00 65.25 194 HIS A O 1
ATOM 1422 N N . GLU A 1 195 ? 20.428 15.611 -43.876 1.00 54.56 195 GLU A N 1
ATOM 1423 C CA . GLU A 1 195 ? 19.216 16.056 -44.559 1.00 54.56 195 GLU A CA 1
ATOM 1424 C C . GLU A 1 195 ? 18.598 15.041 -45.550 1.00 54.56 195 GLU A C 1
ATOM 1426 O O . GLU A 1 195 ? 19.293 14.200 -46.117 1.00 54.56 195 GLU A O 1
ATOM 1431 N N . SER A 1 196 ? 17.303 15.167 -45.875 1.00 50.25 196 SER A N 1
ATOM 1432 C CA . SER A 1 196 ? 16.745 14.647 -47.142 1.00 50.25 196 SER A CA 1
ATOM 1433 C C . SER A 1 196 ? 15.300 14.098 -47.085 1.00 50.25 196 SER A C 1
ATOM 1435 O O . SER A 1 196 ? 14.845 13.523 -48.075 1.00 50.25 196 SER A O 1
ATOM 1437 N N . SER A 1 197 ? 14.522 14.222 -45.993 1.00 50.31 197 SER A N 1
ATOM 1438 C CA . SER A 1 197 ? 13.091 13.812 -45.872 1.00 50.31 197 SER A CA 1
ATOM 1439 C C . SER A 1 197 ? 12.717 12.336 -46.181 1.00 50.31 197 SER A C 1
ATOM 1441 O O . SER A 1 197 ? 11.560 11.944 -46.017 1.00 50.31 197 SER A O 1
ATOM 1443 N N . HIS A 1 198 ? 13.680 11.495 -46.587 1.00 55.38 198 HIS A N 1
ATOM 1444 C CA . HIS A 1 198 ? 13.510 10.101 -47.021 1.00 55.38 198 HIS A CA 1
ATOM 1445 C C . HIS A 1 198 ? 14.481 9.189 -46.253 1.00 55.38 198 HIS A C 1
ATOM 1447 O O . HIS A 1 198 ? 15.677 9.165 -46.523 1.00 55.38 198 HIS A O 1
ATOM 1453 N N . SER A 1 199 ? 13.970 8.461 -45.259 1.00 65.19 199 SER A N 1
ATOM 1454 C CA . SER A 1 199 ? 14.803 7.819 -44.232 1.00 65.19 199 SER A CA 1
ATOM 1455 C C . SER A 1 199 ? 15.300 6.399 -44.578 1.00 65.19 199 SER A C 1
ATOM 1457 O O . SER A 1 199 ? 14.782 5.714 -45.461 1.00 65.19 199 SER A O 1
ATOM 1459 N N . SER A 1 200 ? 16.320 5.958 -43.842 1.00 70.44 200 SER A N 1
ATOM 1460 C CA . SER A 1 200 ? 17.395 5.048 -44.265 1.00 70.44 200 SER A CA 1
ATOM 1461 C C . SER A 1 200 ? 17.729 3.944 -43.262 1.00 70.44 200 SER A C 1
ATOM 1463 O O . SER A 1 200 ? 17.309 4.016 -42.111 1.00 70.44 200 SER A O 1
ATOM 1465 N N . GLN A 1 201 ? 18.451 2.932 -43.783 1.00 74.19 201 GLN A N 1
ATOM 1466 C CA . GLN A 1 201 ? 18.821 1.573 -43.320 1.00 74.19 201 GLN A CA 1
ATOM 1467 C C . GLN A 1 201 ? 20.220 1.273 -42.698 1.00 74.19 201 GLN A C 1
ATOM 1469 O O . GLN A 1 201 ? 21.186 1.438 -43.418 1.00 74.19 201 GLN A O 1
ATOM 1474 N N . VAL A 1 202 ? 20.338 0.766 -41.459 1.00 73.88 202 VAL A N 1
ATOM 1475 C CA . VAL A 1 202 ? 21.490 0.334 -40.597 1.00 73.88 202 VAL A CA 1
ATOM 1476 C C . VAL A 1 202 ? 21.709 -1.108 -40.222 1.00 73.88 202 VAL A C 1
ATOM 1478 O O . VAL A 1 202 ? 21.528 -1.382 -39.046 1.00 73.88 202 VAL A O 1
ATOM 1481 N N . THR A 1 203 ? 22.143 -2.008 -41.081 1.00 78.69 203 THR A N 1
ATOM 1482 C CA . THR A 1 203 ? 22.329 -3.411 -40.686 1.00 78.69 203 THR A CA 1
ATOM 1483 C C . THR A 1 203 ? 23.792 -3.719 -40.345 1.00 78.69 203 THR A C 1
ATOM 1485 O O . THR A 1 203 ? 24.700 -3.476 -41.144 1.00 78.69 203 THR A O 1
ATOM 1488 N N . ALA A 1 204 ? 24.043 -4.239 -39.147 1.00 73.12 204 ALA A N 1
ATOM 1489 C CA . ALA A 1 204 ? 25.341 -4.682 -38.649 1.00 73.12 204 ALA A CA 1
ATOM 1490 C C . ALA A 1 204 ? 25.237 -6.121 -38.130 1.00 73.12 204 ALA A C 1
ATOM 1492 O O . ALA A 1 204 ? 24.338 -6.426 -37.350 1.00 73.12 204 ALA A O 1
ATOM 1493 N N . VAL A 1 205 ? 26.171 -6.979 -38.524 1.00 76.50 205 VAL A N 1
ATOM 1494 C CA . VAL A 1 205 ? 26.442 -8.249 -37.837 1.00 76.50 205 VAL A CA 1
ATOM 1495 C C . VAL A 1 205 ? 27.855 -8.126 -37.283 1.00 76.50 205 VAL A C 1
ATOM 1497 O O . VAL A 1 205 ? 28.770 -7.934 -38.073 1.00 76.50 205 VAL A O 1
ATOM 1500 N N . LEU A 1 206 ? 28.027 -8.125 -35.962 1.00 74.00 206 LEU A N 1
ATOM 1501 C CA . LEU A 1 206 ? 29.304 -7.890 -35.277 1.00 74.00 206 LEU A CA 1
ATOM 1502 C C . LEU A 1 206 ? 29.787 -9.173 -34.583 1.00 74.00 206 LEU A C 1
ATOM 1504 O O . LEU A 1 206 ? 28.973 -9.885 -33.999 1.00 74.00 206 LEU A O 1
ATOM 1508 N N . HIS A 1 207 ? 31.095 -9.435 -34.634 1.00 73.94 207 HIS A N 1
ATOM 1509 C CA . HIS A 1 207 ? 31.757 -10.576 -33.994 1.00 73.94 207 HIS A CA 1
ATOM 1510 C C . HIS A 1 207 ? 33.126 -10.110 -33.456 1.00 73.94 207 HIS A C 1
ATOM 1512 O O . HIS A 1 207 ? 33.940 -9.667 -34.263 1.00 73.94 207 HIS A O 1
ATOM 1518 N N . GLU A 1 208 ? 33.375 -10.192 -32.141 1.00 69.50 208 GLU A N 1
ATOM 1519 C CA . GLU A 1 208 ? 34.608 -9.768 -31.425 1.00 69.50 208 GLU A CA 1
ATOM 1520 C C . GLU A 1 208 ? 34.941 -8.252 -31.457 1.00 69.50 208 GLU A C 1
ATOM 1522 O O . GLU A 1 208 ? 35.090 -7.649 -32.521 1.00 69.50 208 GLU A O 1
ATOM 1527 N N . SER A 1 209 ? 35.053 -7.630 -30.268 1.00 67.62 209 SER A N 1
ATOM 1528 C CA . SER A 1 209 ? 35.453 -6.225 -29.958 1.00 67.62 209 SER A CA 1
ATOM 1529 C C . SER A 1 209 ? 34.795 -5.091 -30.764 1.00 67.62 209 SER A C 1
ATOM 1531 O O . SER A 1 209 ? 35.220 -3.933 -30.695 1.00 67.62 209 SER A O 1
ATOM 1533 N N . SER A 1 210 ? 33.787 -5.399 -31.574 1.00 72.69 210 SER A N 1
ATOM 1534 C CA . SER A 1 210 ? 33.374 -4.553 -32.697 1.00 72.69 210 SER A CA 1
ATOM 1535 C C . SER A 1 210 ? 32.358 -3.458 -32.293 1.00 72.69 210 SER A C 1
ATOM 1537 O O . SER A 1 210 ? 31.614 -3.662 -31.336 1.00 72.69 210 SER A O 1
ATOM 1539 N N . GLN A 1 211 ? 32.273 -2.289 -32.981 1.00 76.81 211 GLN A N 1
ATOM 1540 C CA . GLN A 1 211 ? 31.535 -1.084 -32.452 1.00 76.81 211 GLN A CA 1
ATOM 1541 C C . GLN A 1 211 ? 30.699 -0.140 -33.428 1.00 76.81 211 GLN A C 1
ATOM 1543 O O . GLN A 1 211 ? 31.087 -0.037 -34.595 1.00 76.81 211 GLN A O 1
ATOM 1548 N N . VAL A 1 212 ? 29.630 0.616 -32.941 1.00 74.31 212 VAL A N 1
ATOM 1549 C CA . VAL A 1 212 ? 28.706 1.727 -33.530 1.00 74.31 212 VAL A CA 1
ATOM 1550 C C . VAL A 1 212 ? 27.978 2.676 -32.401 1.00 74.31 212 VAL A C 1
ATOM 1552 O O . VAL A 1 212 ? 27.528 1.917 -31.599 1.00 74.31 212 VAL A O 1
ATOM 1555 N N . THR A 1 213 ? 27.927 4.115 -32.138 1.00 79.62 213 THR A N 1
ATOM 1556 C CA . THR A 1 213 ? 27.666 5.228 -30.953 1.00 79.62 213 THR A CA 1
ATOM 1557 C C . THR A 1 213 ? 27.177 6.754 -31.101 1.00 79.62 213 THR A C 1
ATOM 1559 O O . THR A 1 213 ? 27.766 7.681 -30.576 1.00 79.62 213 THR A O 1
ATOM 1562 N N . ALA A 1 214 ? 25.924 7.017 -31.491 1.00 74.44 214 ALA A N 1
ATOM 1563 C CA . ALA A 1 214 ? 25.372 7.875 -32.555 1.00 74.44 214 ALA A CA 1
ATOM 1564 C C . ALA A 1 214 ? 25.245 9.356 -32.292 1.00 74.44 214 ALA A C 1
ATOM 1566 O O . ALA A 1 214 ? 25.628 9.631 -31.226 1.00 74.44 214 ALA A O 1
ATOM 1567 N N . VAL A 1 215 ? 24.685 10.282 -33.102 1.00 77.50 215 VAL A N 1
ATOM 1568 C CA . VAL A 1 215 ? 24.159 11.694 -33.118 1.00 77.50 215 VAL A CA 1
ATOM 1569 C C . VAL A 1 215 ? 23.521 12.121 -34.434 1.00 77.50 215 VAL A C 1
ATOM 1571 O O . VAL A 1 215 ? 23.947 11.579 -35.393 1.00 77.50 215 VAL A O 1
ATOM 1574 N N . LEU A 1 216 ? 22.534 13.021 -34.456 1.00 72.38 216 LEU A N 1
ATOM 1575 C CA . LEU A 1 216 ? 21.404 12.765 -35.298 1.00 72.38 216 LEU A CA 1
ATOM 1576 C C . LEU A 1 216 ? 20.672 13.922 -35.969 1.00 72.38 216 LEU A C 1
ATOM 1578 O O . LEU A 1 216 ? 20.900 15.092 -35.669 1.00 72.38 216 LEU A O 1
ATOM 1582 N N . HIS A 1 217 ? 19.817 13.508 -36.917 1.00 66.75 217 HIS A N 1
ATOM 1583 C CA . HIS A 1 217 ? 19.032 14.334 -37.799 1.00 66.75 217 HIS A CA 1
ATOM 1584 C C . HIS A 1 217 ? 17.700 13.763 -38.308 1.00 66.75 217 HIS A C 1
ATOM 1586 O O . HIS A 1 217 ? 16.883 13.450 -37.470 1.00 66.75 217 HIS A O 1
ATOM 1592 N N . GLU A 1 218 ? 17.276 13.595 -39.546 1.00 65.69 218 GLU A N 1
ATOM 1593 C CA . GLU A 1 218 ? 17.860 13.298 -40.852 1.00 65.69 218 GLU A CA 1
ATOM 1594 C C . GLU A 1 218 ? 19.279 12.627 -40.953 1.00 65.69 218 GLU A C 1
ATOM 1596 O O . GLU A 1 218 ? 20.133 13.273 -41.489 1.00 65.69 218 GLU A O 1
ATOM 1601 N N . SER A 1 219 ? 19.698 11.443 -40.443 1.00 63.28 219 SER A N 1
ATOM 1602 C CA . SER A 1 219 ? 19.695 10.065 -41.025 1.00 63.28 219 SER A CA 1
ATOM 1603 C C . SER A 1 219 ? 21.092 8.832 -40.951 1.00 63.28 219 SER A C 1
ATOM 1605 O O . SER A 1 219 ? 22.236 9.087 -41.256 1.00 63.28 219 SER A O 1
ATOM 1607 N N . SER A 1 220 ? 21.420 7.414 -40.935 1.00 68.12 220 SER A N 1
ATOM 1608 C CA . SER A 1 220 ? 20.969 5.923 -41.233 1.00 68.12 220 SER A CA 1
ATOM 1609 C C . SER A 1 220 ? 20.954 4.792 -40.177 1.00 68.12 220 SER A C 1
ATOM 1611 O O . SER A 1 220 ? 22.020 4.351 -39.780 1.00 68.12 220 SER A O 1
ATOM 1613 N N . GLN A 1 221 ? 19.762 4.211 -39.860 1.00 75.31 221 GLN A N 1
ATOM 1614 C CA . GLN A 1 221 ? 19.497 2.843 -39.349 1.00 75.31 221 GLN A CA 1
ATOM 1615 C C . GLN A 1 221 ? 19.453 2.433 -37.888 1.00 75.31 221 GLN A C 1
ATOM 1617 O O . GLN A 1 221 ? 19.166 3.230 -37.028 1.00 75.31 221 GLN A O 1
ATOM 1622 N N . VAL A 1 222 ? 19.574 1.108 -37.650 1.00 75.12 222 VAL A N 1
ATOM 1623 C CA . VAL A 1 222 ? 19.390 0.440 -36.362 1.00 75.12 222 VAL A CA 1
ATOM 1624 C C . VAL A 1 222 ? 18.916 -1.034 -36.447 1.00 75.12 222 VAL A C 1
ATOM 1626 O O . VAL A 1 222 ? 17.852 -1.360 -35.948 1.00 75.12 222 VAL A O 1
ATOM 1629 N N . THR A 1 223 ? 19.619 -1.869 -37.212 1.00 79.75 223 THR A N 1
ATOM 1630 C CA . THR A 1 223 ? 19.727 -3.345 -37.278 1.00 79.75 223 THR A CA 1
ATOM 1631 C C . THR A 1 223 ? 20.995 -3.952 -36.656 1.00 79.75 223 THR A C 1
ATOM 1633 O O . THR A 1 223 ? 22.017 -3.812 -37.324 1.00 79.75 223 THR A O 1
ATOM 1636 N N . ALA A 1 224 ? 21.045 -4.584 -35.477 1.00 75.94 224 ALA A N 1
ATOM 1637 C CA . ALA A 1 224 ? 22.323 -5.139 -34.982 1.00 75.94 224 ALA A CA 1
ATOM 1638 C C . ALA A 1 224 ? 22.234 -6.578 -34.447 1.00 75.94 224 ALA A C 1
ATOM 1640 O O . ALA A 1 224 ? 21.477 -6.868 -33.536 1.00 75.94 224 ALA A O 1
ATOM 1641 N N . VAL A 1 225 ? 23.050 -7.490 -34.970 1.00 77.75 225 VAL A N 1
ATOM 1642 C CA . VAL A 1 225 ? 23.266 -8.816 -34.363 1.00 77.75 225 VAL A CA 1
ATOM 1643 C C . VAL A 1 225 ? 24.683 -8.845 -33.833 1.00 77.75 225 VAL A C 1
ATOM 1645 O O . VAL A 1 225 ? 25.612 -8.565 -34.590 1.00 77.75 225 VAL A O 1
ATOM 1648 N N . LEU A 1 226 ? 24.841 -9.123 -32.545 1.00 75.50 226 LEU A N 1
ATOM 1649 C CA . LEU A 1 226 ? 26.123 -9.038 -31.861 1.00 75.50 226 LEU A CA 1
ATOM 1650 C C . LEU A 1 226 ? 26.565 -10.409 -31.381 1.00 75.50 226 LEU A C 1
ATOM 1652 O O . LEU A 1 226 ? 25.740 -11.261 -31.058 1.00 75.50 226 LEU A O 1
ATOM 1656 N N . HIS A 1 227 ? 27.875 -10.574 -31.296 1.00 73.38 227 HIS A N 1
ATOM 1657 C CA . HIS A 1 227 ? 28.495 -11.726 -30.682 1.00 73.38 227 HIS A CA 1
ATOM 1658 C C . HIS A 1 227 ? 29.775 -11.282 -29.980 1.00 73.38 227 HIS A C 1
ATOM 1660 O O . HIS A 1 227 ? 30.621 -10.658 -30.623 1.00 73.38 227 HIS A O 1
ATOM 1666 N N . GLU A 1 228 ? 29.889 -11.606 -28.692 1.00 71.31 228 GLU A N 1
ATOM 1667 C CA . GLU A 1 228 ? 31.102 -11.534 -27.870 1.00 71.31 228 GLU A CA 1
ATOM 1668 C C . GLU A 1 228 ? 31.779 -10.144 -27.842 1.00 71.31 228 GLU A C 1
ATOM 1670 O O . GLU A 1 228 ? 32.431 -9.704 -28.793 1.00 71.31 228 GLU A O 1
ATOM 1675 N N . SER A 1 229 ? 31.665 -9.432 -26.715 1.00 71.69 229 SER A N 1
ATOM 1676 C CA . SER A 1 229 ? 32.379 -8.160 -26.465 1.00 71.69 229 SER A CA 1
ATOM 1677 C C . SER A 1 229 ? 32.122 -7.048 -27.505 1.00 71.69 229 SER A C 1
ATOM 1679 O O . SER A 1 229 ? 33.050 -6.359 -27.923 1.00 71.69 229 SER A O 1
ATOM 1681 N N . SER A 1 230 ? 30.870 -6.848 -27.941 1.00 75.06 230 SER A N 1
ATOM 1682 C CA . SER A 1 230 ? 30.504 -5.905 -29.020 1.00 75.06 230 SER A CA 1
A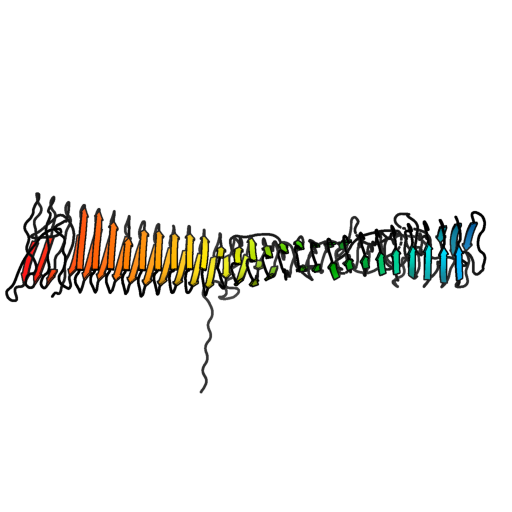TOM 1683 C C . SER A 1 230 ? 29.632 -4.719 -28.557 1.00 75.06 230 SER A C 1
ATOM 1685 O O . SER A 1 230 ? 28.888 -4.806 -27.579 1.00 75.06 230 SER A O 1
ATOM 1687 N N . GLN A 1 231 ? 29.687 -3.592 -29.282 1.00 78.50 231 GLN A N 1
ATOM 1688 C CA . GLN A 1 231 ? 29.098 -2.303 -28.880 1.00 78.50 231 GLN A CA 1
ATOM 1689 C C . GLN A 1 231 ? 28.243 -1.613 -29.982 1.00 78.50 231 GLN A C 1
ATOM 1691 O O . GLN A 1 231 ? 28.741 -1.063 -30.955 1.00 78.50 231 GLN A O 1
ATOM 1696 N N . VAL A 1 232 ? 26.924 -1.610 -29.767 1.00 76.75 232 VAL A N 1
ATOM 1697 C CA . VAL A 1 232 ? 25.693 -1.145 -30.465 1.00 76.75 232 VAL A CA 1
ATOM 1698 C C . VAL A 1 232 ? 24.947 0.160 -30.212 1.00 76.75 232 VAL A C 1
ATOM 1700 O O . VAL A 1 232 ? 23.802 0.082 -29.879 1.00 76.75 232 VAL A O 1
ATOM 1703 N N . THR A 1 233 ? 25.354 1.374 -30.464 1.00 81.25 233 THR A N 1
ATOM 1704 C CA . THR A 1 233 ? 24.587 2.588 -30.103 1.00 81.25 233 THR A CA 1
ATOM 1705 C C . THR A 1 233 ? 23.067 2.762 -30.614 1.00 81.25 233 THR A C 1
ATOM 1707 O O . THR A 1 233 ? 22.313 2.808 -29.754 1.00 81.25 233 THR A O 1
ATOM 1710 N N . ALA A 1 234 ? 22.418 3.105 -31.782 1.00 77.81 234 ALA A N 1
ATOM 1711 C CA . ALA A 1 234 ? 21.300 4.141 -32.153 1.00 77.81 234 ALA A CA 1
ATOM 1712 C C . ALA A 1 234 ? 20.849 5.732 -31.813 1.00 77.81 234 ALA A C 1
ATOM 1714 O O . ALA A 1 234 ? 19.662 5.914 -31.776 1.00 77.81 234 ALA A O 1
ATOM 1715 N N . VAL A 1 235 ? 21.524 6.918 -31.650 1.00 78.06 235 VAL A N 1
ATOM 1716 C CA . VAL A 1 235 ? 21.204 8.312 -31.008 1.00 78.06 235 VAL A CA 1
ATOM 1717 C C . VAL A 1 235 ? 19.957 9.024 -31.571 1.00 78.06 235 VAL A C 1
ATOM 1719 O O . VAL A 1 235 ? 20.172 10.120 -31.854 1.00 78.06 235 VAL A O 1
ATOM 1722 N N . SER A 1 236 ? 18.699 8.669 -31.843 1.00 73.50 236 SER A N 1
ATOM 1723 C CA . SER A 1 236 ? 17.687 9.587 -32.539 1.00 73.50 236 SER A CA 1
ATOM 1724 C C . SER A 1 236 ? 17.917 11.167 -32.769 1.00 73.50 236 SER A C 1
ATOM 1726 O O . SER A 1 236 ? 18.594 11.899 -32.086 1.00 73.50 236 SER A O 1
ATOM 1728 N N . HIS A 1 237 ? 17.313 11.861 -33.699 1.00 69.94 237 HIS A N 1
ATOM 1729 C CA . HIS A 1 237 ? 17.089 13.331 -33.584 1.00 69.94 237 HIS A CA 1
ATOM 1730 C C . HIS A 1 237 ? 15.761 13.570 -34.170 1.00 69.94 237 HIS A C 1
ATOM 1732 O O . HIS A 1 237 ? 15.003 14.369 -33.693 1.00 69.94 237 HIS A O 1
ATOM 1738 N N . GLU A 1 238 ? 15.456 12.770 -35.149 1.00 67.94 238 GLU A N 1
ATOM 1739 C CA . GLU A 1 238 ? 14.150 12.302 -35.338 1.00 67.94 238 GLU A CA 1
ATOM 1740 C C . GLU A 1 238 ? 14.363 10.720 -34.960 1.00 67.94 238 GLU A C 1
ATOM 1742 O O . GLU A 1 238 ? 14.864 10.517 -33.864 1.00 67.94 238 GLU A O 1
ATOM 1747 N N . SER A 1 239 ? 14.060 9.544 -35.600 1.00 68.06 239 SER A N 1
ATOM 1748 C CA . SER A 1 239 ? 13.008 8.459 -35.409 1.00 68.06 239 SER A CA 1
ATOM 1749 C C . SER A 1 239 ? 13.820 7.185 -35.479 1.00 68.06 239 SER A C 1
ATOM 1751 O O . SER A 1 239 ? 14.713 7.128 -36.314 1.00 68.06 239 SER A O 1
ATOM 1753 N N . SER A 1 240 ? 13.486 6.149 -34.724 1.00 70.56 240 SER A N 1
ATOM 1754 C CA . SER A 1 240 ? 14.211 4.906 -34.471 1.00 70.56 240 SER A CA 1
ATOM 1755 C C . SER A 1 240 ? 13.319 4.052 -33.559 1.00 70.56 240 SER A C 1
ATOM 1757 O O . SER A 1 240 ? 12.414 4.578 -32.948 1.00 70.56 240 SER A O 1
ATOM 1759 N N . GLN A 1 241 ? 13.395 2.739 -33.381 1.00 77.44 241 GLN A N 1
ATOM 1760 C CA . GLN A 1 241 ? 14.061 1.672 -34.109 1.00 77.44 241 GLN A CA 1
ATOM 1761 C C . GLN A 1 241 ? 14.492 0.596 -33.097 1.00 77.44 241 GLN A C 1
ATOM 1763 O O . GLN A 1 241 ? 13.928 0.446 -32.010 1.00 77.44 241 GLN A O 1
ATOM 1768 N N . VAL A 1 242 ? 15.544 -0.129 -33.456 1.00 77.25 242 VAL A N 1
ATOM 1769 C CA . VAL A 1 242 ? 16.602 -0.548 -32.522 1.00 77.25 242 VAL A CA 1
ATOM 1770 C C . VAL A 1 242 ? 17.167 -1.869 -32.946 1.00 77.25 242 VAL A C 1
ATOM 1772 O O . VAL A 1 242 ? 18.287 -2.011 -33.423 1.00 77.25 242 VAL A O 1
ATOM 1775 N N . THR A 1 243 ? 16.285 -2.822 -32.756 1.00 80.75 243 THR A N 1
ATOM 1776 C CA . THR A 1 243 ? 16.458 -4.243 -32.947 1.00 80.75 243 THR A CA 1
ATOM 1777 C C . THR A 1 243 ? 17.908 -4.672 -32.827 1.00 80.75 243 THR A C 1
ATOM 1779 O O . THR A 1 243 ? 18.636 -4.741 -33.822 1.00 80.75 243 THR A O 1
ATOM 1782 N N . ALA A 1 244 ? 18.309 -4.986 -31.598 1.00 77.69 244 ALA A N 1
ATOM 1783 C CA . ALA A 1 244 ? 19.511 -5.770 -31.408 1.00 77.69 244 ALA A CA 1
ATOM 1784 C C . ALA A 1 244 ? 19.277 -7.099 -30.728 1.00 77.69 244 ALA A C 1
ATOM 1786 O O . ALA A 1 244 ? 18.420 -7.227 -29.854 1.00 77.69 244 ALA A O 1
ATOM 1787 N N . VAL A 1 245 ? 20.075 -8.065 -31.173 1.00 79.06 245 VAL A N 1
ATOM 1788 C CA . VAL A 1 245 ? 20.145 -9.420 -30.640 1.00 79.06 245 VAL A CA 1
ATOM 1789 C C . VAL A 1 245 ? 21.528 -9.636 -30.042 1.00 79.06 245 VAL A C 1
ATOM 1791 O O . VAL A 1 245 ? 22.542 -9.454 -30.722 1.00 79.06 245 VAL A O 1
ATOM 1794 N N . LEU A 1 246 ? 21.503 -9.957 -28.751 1.00 77.12 246 LEU A N 1
ATOM 1795 C CA . LEU A 1 246 ? 22.604 -10.231 -27.843 1.00 77.12 246 LEU A CA 1
ATOM 1796 C C . LEU A 1 246 ? 23.315 -11.562 -28.141 1.00 77.12 246 LEU A C 1
ATOM 1798 O O . LEU A 1 246 ? 22.628 -12.552 -28.393 1.00 77.12 246 LEU A O 1
ATOM 1802 N N . HIS A 1 247 ? 24.628 -11.633 -27.937 1.00 73.00 247 HIS A N 1
ATOM 1803 C CA . HIS A 1 247 ? 25.260 -12.791 -27.306 1.00 73.00 247 HIS A CA 1
ATOM 1804 C C . HIS A 1 247 ? 26.508 -12.326 -26.553 1.00 73.00 247 HIS A C 1
ATOM 1806 O O . HIS A 1 247 ? 27.391 -11.744 -27.183 1.00 73.00 247 HIS A O 1
ATOM 1812 N N . GLU A 1 248 ? 26.561 -12.588 -25.244 1.00 72.12 248 GLU A N 1
ATOM 1813 C CA . GLU A 1 248 ? 27.753 -12.543 -24.382 1.00 72.12 248 GLU A CA 1
ATOM 1814 C C . GLU A 1 248 ? 28.483 -11.179 -24.321 1.00 72.12 248 GLU A C 1
ATOM 1816 O O . GLU A 1 248 ? 29.123 -10.717 -25.270 1.00 72.12 248 GLU A O 1
ATOM 1821 N N . SER A 1 249 ? 28.430 -10.515 -23.159 1.00 73.38 249 SER A N 1
ATOM 1822 C CA . SER A 1 249 ? 29.225 -9.305 -22.854 1.00 73.38 249 SER A CA 1
ATOM 1823 C C . SER A 1 249 ? 29.063 -8.136 -23.852 1.00 73.38 249 SER A C 1
ATOM 1825 O O . SER A 1 249 ? 30.050 -7.540 -24.279 1.00 73.38 249 SER A O 1
ATOM 1827 N N . SER A 1 250 ? 27.832 -7.786 -24.250 1.00 76.38 250 SER A N 1
ATOM 1828 C CA . SER A 1 250 ? 27.556 -6.770 -25.293 1.00 76.38 250 SER A CA 1
ATOM 1829 C C . SER A 1 250 ? 26.707 -5.571 -24.805 1.00 76.38 250 SER A C 1
ATOM 1831 O O . SER A 1 250 ? 25.992 -5.678 -23.807 1.00 76.38 250 SER A O 1
ATOM 1833 N N . GLN A 1 251 ? 26.775 -4.415 -25.496 1.00 79.31 251 GLN A N 1
ATOM 1834 C CA . GLN A 1 251 ? 26.094 -3.153 -25.099 1.00 79.31 251 GLN A CA 1
ATOM 1835 C C . GLN A 1 251 ? 25.402 -2.409 -26.301 1.00 79.31 251 GLN A C 1
ATOM 1837 O O . GLN A 1 251 ? 26.027 -2.265 -27.339 1.00 79.31 251 GLN A O 1
ATOM 1842 N N . VAL A 1 252 ? 24.127 -1.949 -26.189 1.00 79.00 252 VAL A N 1
ATOM 1843 C CA . VAL A 1 252 ? 23.058 -1.330 -27.119 1.00 79.00 252 VAL A CA 1
ATOM 1844 C C . VAL A 1 252 ? 22.598 0.187 -27.524 1.00 79.00 252 VAL A C 1
ATOM 1846 O O . VAL A 1 252 ? 21.408 0.294 -27.708 1.00 79.00 252 VAL A O 1
ATOM 1849 N N . THR A 1 253 ? 23.224 1.433 -27.577 1.00 82.06 253 THR A N 1
ATOM 1850 C CA . THR A 1 253 ? 23.566 2.781 -26.771 1.00 82.06 253 THR A CA 1
ATOM 1851 C C . THR A 1 253 ? 22.350 3.185 -26.061 1.00 82.06 253 THR A C 1
ATOM 1853 O O . THR A 1 253 ? 22.357 3.423 -24.895 1.00 82.06 253 THR A O 1
ATOM 1856 N N . ALA A 1 254 ? 21.172 3.151 -26.550 1.00 79.75 254 ALA A N 1
ATOM 1857 C CA . ALA A 1 254 ? 20.645 4.063 -27.489 1.00 79.75 254 ALA A CA 1
ATOM 1858 C C . ALA A 1 254 ? 20.372 6.979 -27.336 1.00 79.75 254 ALA A C 1
ATOM 1860 O O . ALA A 1 254 ? 19.582 7.616 -26.591 1.00 79.75 254 ALA A O 1
ATOM 1861 N N . VAL A 1 255 ? 21.119 7.953 -27.854 1.00 79.00 255 VAL A N 1
ATOM 1862 C CA . VAL A 1 255 ? 20.693 9.331 -27.930 1.00 79.00 255 VAL A CA 1
ATOM 1863 C C . VAL A 1 255 ? 19.320 9.509 -28.476 1.00 79.00 255 VAL A C 1
ATOM 1865 O O . VAL A 1 255 ? 18.823 8.567 -29.089 1.00 79.00 255 VAL A O 1
ATOM 1868 N N . SER A 1 256 ? 18.776 10.707 -28.471 1.00 74.31 256 SER A N 1
ATOM 1869 C CA . SER A 1 256 ? 17.827 11.000 -29.487 1.00 74.31 256 SER A CA 1
ATOM 1870 C C . SER A 1 256 ? 17.646 12.495 -29.728 1.00 74.31 256 SER A C 1
ATOM 1872 O O . SER A 1 256 ? 18.526 13.305 -29.427 1.00 74.31 256 SER A O 1
ATOM 1874 N N . HIS A 1 257 ? 16.507 12.794 -30.347 1.00 71.00 257 HIS A N 1
ATOM 1875 C CA . HIS A 1 257 ? 15.744 13.992 -30.064 1.00 71.00 257 HIS A CA 1
ATOM 1876 C C . HIS A 1 257 ? 14.287 13.700 -30.417 1.00 71.00 257 HIS A C 1
ATOM 1878 O O . HIS A 1 257 ? 13.336 13.964 -29.695 1.00 71.00 257 HIS A O 1
ATOM 1884 N N . GLU A 1 258 ? 14.108 13.011 -31.538 1.00 68.38 258 GLU A N 1
ATOM 1885 C CA . GLU A 1 258 ? 12.806 12.607 -31.978 1.00 68.38 258 GLU A CA 1
ATOM 1886 C C . GLU A 1 258 ? 12.634 11.057 -32.415 1.00 68.38 258 GLU A C 1
ATOM 1888 O O . GLU A 1 258 ? 12.314 10.794 -33.494 1.00 68.38 258 GLU A O 1
ATOM 1893 N N . SER A 1 259 ? 12.366 9.964 -31.709 1.00 70.06 259 SER A N 1
ATOM 1894 C CA . SER A 1 259 ? 11.557 8.724 -31.891 1.00 70.06 259 SER A CA 1
ATOM 1895 C C . SER A 1 259 ? 12.469 7.627 -32.152 1.00 70.06 259 SER A C 1
ATOM 1897 O O . SER A 1 259 ? 13.520 7.814 -32.712 1.00 70.06 259 SER A O 1
ATOM 1899 N N . SER A 1 260 ? 12.500 6.775 -31.202 1.00 72.31 260 SER A N 1
ATOM 1900 C CA . SER A 1 260 ? 13.103 7.252 -29.969 1.00 72.31 260 SER A CA 1
ATOM 1901 C C . SER A 1 260 ? 12.246 7.466 -28.688 1.00 72.31 260 SER A C 1
ATOM 1903 O O . SER A 1 260 ? 11.297 8.213 -28.626 1.00 72.31 260 SER A O 1
ATOM 1905 N N . GLN A 1 261 ? 12.549 6.763 -27.603 1.00 79.88 261 GLN A N 1
ATOM 1906 C CA . GLN A 1 261 ? 12.211 5.399 -27.415 1.00 79.88 261 GLN A CA 1
ATOM 1907 C C . GLN A 1 261 ? 13.424 4.218 -26.591 1.00 79.88 261 GLN A C 1
ATOM 1909 O O . GLN A 1 261 ? 13.457 4.358 -25.387 1.00 79.88 261 GLN A O 1
ATOM 1914 N N . VAL A 1 262 ? 14.320 3.069 -26.930 1.00 79.88 262 VAL A N 1
ATOM 1915 C CA . VAL A 1 262 ? 15.039 2.092 -28.086 1.00 79.88 262 VAL A CA 1
ATOM 1916 C C . VAL A 1 262 ? 14.956 0.461 -28.333 1.00 79.88 262 VAL A C 1
ATOM 1918 O O . VAL A 1 262 ? 15.639 -0.149 -27.578 1.00 79.88 262 VAL A O 1
ATOM 1921 N N . THR A 1 263 ? 14.414 -0.415 -29.249 1.00 82.00 263 THR A N 1
ATOM 1922 C CA . THR A 1 263 ? 14.118 -1.972 -29.046 1.00 82.00 263 THR A CA 1
ATOM 1923 C C . THR A 1 263 ? 15.145 -3.245 -28.972 1.00 82.00 263 THR A C 1
ATOM 1925 O O . THR A 1 263 ? 15.794 -3.482 -29.992 1.00 82.00 263 THR A O 1
ATOM 1928 N N . ALA A 1 264 ? 15.192 -4.225 -27.972 1.00 79.75 264 ALA A N 1
ATOM 1929 C CA . ALA A 1 264 ? 16.245 -5.335 -27.746 1.00 79.75 264 ALA A CA 1
ATOM 1930 C C . ALA A 1 264 ? 15.930 -6.832 -27.276 1.00 79.75 264 ALA A C 1
ATOM 1932 O O . ALA A 1 264 ? 14.981 -7.097 -26.540 1.00 79.75 264 ALA A O 1
ATOM 1933 N N . VAL A 1 265 ? 16.825 -7.814 -27.569 1.00 80.69 265 VAL A N 1
ATOM 1934 C CA . VAL A 1 265 ? 16.909 -9.195 -26.976 1.00 80.69 265 VAL A CA 1
ATOM 1935 C C . VAL A 1 265 ? 18.327 -9.476 -26.440 1.00 80.69 265 VAL A C 1
ATOM 1937 O O . VAL A 1 265 ? 19.287 -9.356 -27.196 1.00 80.69 265 VAL A O 1
ATOM 1940 N N . LEU A 1 266 ? 18.471 -9.861 -25.169 1.00 78.69 266 LEU A N 1
ATOM 1941 C CA . LEU A 1 266 ? 19.741 -9.965 -24.434 1.00 78.69 266 LEU A CA 1
ATOM 1942 C C . LEU A 1 266 ? 20.022 -11.404 -23.965 1.00 78.69 266 LEU A C 1
ATOM 1944 O O . LEU A 1 266 ? 19.140 -12.047 -23.399 1.00 78.69 266 LEU A O 1
ATOM 1948 N N . HIS A 1 267 ? 21.259 -11.875 -24.154 1.00 72.69 267 HIS A N 1
ATOM 1949 C CA . HIS A 1 267 ? 21.750 -13.163 -23.651 1.00 72.69 267 HIS A CA 1
ATOM 1950 C C . HIS A 1 267 ? 23.089 -12.952 -22.940 1.00 72.69 267 HIS A C 1
ATOM 1952 O O . HIS A 1 267 ? 23.979 -12.347 -23.539 1.00 72.69 267 HIS A O 1
ATOM 1958 N N . GLU A 1 268 ? 23.201 -13.446 -21.706 1.00 73.50 268 GLU A N 1
ATOM 1959 C CA . GLU A 1 268 ? 24.407 -13.546 -20.871 1.00 73.50 268 GLU A CA 1
ATOM 1960 C C . GLU A 1 268 ? 25.226 -12.242 -20.739 1.00 73.50 268 GLU A C 1
ATOM 1962 O O . GLU A 1 268 ? 25.914 -11.788 -21.659 1.00 73.50 268 GLU A O 1
ATOM 1967 N N . SER A 1 269 ? 25.197 -11.627 -19.551 1.00 75.50 269 SER A N 1
ATOM 1968 C CA . SER A 1 269 ? 26.057 -10.480 -19.191 1.00 75.50 269 SER A CA 1
ATOM 1969 C C . SER A 1 269 ? 25.976 -9.279 -20.152 1.00 75.50 269 SER A C 1
ATOM 1971 O O . SER A 1 269 ? 26.994 -8.707 -20.538 1.00 75.50 269 SER A O 1
ATOM 1973 N N . SER A 1 270 ? 24.770 -8.876 -20.565 1.00 77.88 270 SER A N 1
ATOM 1974 C CA . SER A 1 270 ? 24.564 -7.796 -21.547 1.00 77.88 270 SER A CA 1
ATOM 1975 C C . SER A 1 270 ? 23.899 -6.550 -20.949 1.00 77.88 270 SER A C 1
ATOM 1977 O O . SER A 1 270 ? 23.163 -6.640 -19.967 1.00 77.88 270 SER A O 1
ATOM 1979 N N . GLN A 1 271 ? 24.133 -5.372 -21.542 1.00 80.75 271 GLN A N 1
ATOM 1980 C CA . GLN A 1 271 ? 23.575 -4.095 -21.069 1.00 80.75 271 GLN A CA 1
ATOM 1981 C C . GLN A 1 271 ? 22.846 -3.319 -22.164 1.00 80.75 271 GLN A C 1
ATOM 1983 O O . GLN A 1 271 ? 23.182 -3.415 -23.345 1.00 80.75 271 GLN A O 1
ATOM 1988 N N . VAL A 1 272 ? 21.857 -2.531 -21.735 1.00 81.19 272 VAL A N 1
ATOM 1989 C CA . VAL A 1 272 ? 20.890 -1.804 -22.558 1.00 81.19 272 VAL A CA 1
ATOM 1990 C C . VAL A 1 272 ? 20.437 -0.484 -21.847 1.00 81.19 272 VAL A C 1
ATOM 1992 O O . VAL A 1 272 ? 20.213 -0.491 -20.648 1.00 81.19 272 VAL A O 1
ATOM 1995 N N . THR A 1 273 ? 20.288 0.661 -22.539 1.00 83.06 273 THR A N 1
ATOM 1996 C CA . THR A 1 273 ? 19.867 2.039 -22.101 1.00 83.06 273 THR A CA 1
ATOM 1997 C C . THR A 1 273 ? 18.905 2.885 -23.091 1.00 83.06 273 THR A C 1
ATOM 1999 O O . THR A 1 273 ? 19.292 2.818 -24.256 1.00 83.06 273 THR A O 1
ATOM 2002 N N . ALA A 1 274 ? 17.766 3.649 -22.742 1.00 82.19 274 ALA A N 1
ATOM 2003 C CA . ALA A 1 274 ? 16.448 4.125 -23.518 1.00 82.19 274 ALA A CA 1
ATOM 2004 C C . ALA A 1 274 ? 15.460 5.455 -23.105 1.00 82.19 274 ALA A C 1
ATOM 2006 O O . ALA A 1 274 ? 16.002 5.659 -22.035 1.00 82.19 274 ALA A O 1
ATOM 2007 N N . VAL A 1 275 ? 14.245 6.258 -23.674 1.00 80.81 275 VAL A N 1
ATOM 2008 C CA . VAL A 1 275 ? 13.478 7.894 -24.009 1.00 80.81 275 VAL A CA 1
ATOM 2009 C C . VAL A 1 275 ? 12.961 8.573 -25.453 1.00 80.81 275 VAL A C 1
ATOM 2011 O O . VAL A 1 275 ? 13.823 8.494 -26.286 1.00 80.81 275 VAL A O 1
ATOM 2014 N N . SER A 1 276 ? 12.058 9.592 -25.918 1.00 77.31 276 SER A N 1
ATOM 2015 C CA . SER A 1 276 ? 11.127 10.865 -25.552 1.00 77.31 276 SER A CA 1
ATOM 2016 C C . SER A 1 276 ? 11.101 12.579 -25.954 1.00 77.31 276 SER A C 1
ATOM 2018 O O . SER A 1 276 ? 10.483 13.211 -25.140 1.00 77.31 276 SER A O 1
ATOM 2020 N N . HIS A 1 277 ? 11.693 13.500 -26.886 1.00 66.94 277 HIS A N 1
ATOM 2021 C CA . HIS A 1 277 ? 12.518 14.845 -26.716 1.00 66.94 277 HIS A CA 1
ATOM 2022 C C . HIS A 1 277 ? 11.763 16.065 -26.647 1.00 66.94 277 HIS A C 1
ATOM 2024 O O . HIS A 1 277 ? 11.684 16.808 -27.624 1.00 66.94 277 HIS A O 1
ATOM 2030 N N . GLU A 1 278 ? 11.258 16.218 -25.433 1.00 58.94 278 GLU A N 1
ATOM 2031 C CA . GLU A 1 278 ? 10.032 16.928 -25.411 1.00 58.94 278 GLU A CA 1
ATOM 2032 C C . GLU A 1 278 ? 9.155 16.175 -26.424 1.00 58.94 278 GLU A C 1
ATOM 2034 O O . GLU A 1 278 ? 9.057 16.532 -27.604 1.00 58.94 278 GLU A O 1
ATOM 2039 N N . SER A 1 279 ? 8.689 14.985 -26.047 1.00 52.59 279 SER A N 1
ATOM 2040 C CA . SER A 1 279 ? 8.139 14.144 -27.079 1.00 52.59 279 SER A CA 1
ATOM 2041 C C . SER A 1 279 ? 6.768 14.565 -27.503 1.00 52.59 279 SER A C 1
ATOM 2043 O O . SER A 1 279 ? 5.784 14.335 -26.828 1.00 52.59 279 SER A O 1
ATOM 2045 N N . SER A 1 280 ? 6.719 14.947 -28.769 1.00 54.41 280 SER A N 1
ATOM 2046 C CA . SER A 1 280 ? 5.618 14.675 -29.685 1.00 54.41 280 SER A CA 1
ATOM 2047 C C . SER A 1 280 ? 4.749 13.410 -29.458 1.00 54.41 280 SER A C 1
ATOM 2049 O O . SER A 1 280 ? 3.533 13.430 -29.638 1.00 54.41 280 SER A O 1
ATOM 2051 N N . HIS A 1 281 ? 5.418 12.263 -29.249 1.00 61.12 281 HIS A N 1
ATOM 2052 C CA . HIS A 1 281 ? 5.018 10.889 -29.636 1.00 61.12 281 HIS A CA 1
ATOM 2053 C C . HIS A 1 281 ? 5.579 9.808 -28.633 1.00 61.12 281 HIS A C 1
ATOM 2055 O O . HIS A 1 281 ? 6.013 10.192 -27.560 1.00 61.12 281 HIS A O 1
ATOM 2061 N N . SER A 1 282 ? 5.572 8.474 -28.892 1.00 71.31 282 SER A N 1
ATOM 2062 C CA . SER A 1 282 ? 5.682 7.384 -27.843 1.00 71.31 282 SER A CA 1
ATOM 2063 C C . SER A 1 282 ? 6.798 6.270 -27.946 1.00 71.31 282 SER A C 1
ATOM 2065 O O . SER A 1 282 ? 6.955 5.935 -29.106 1.00 71.31 282 SER A O 1
ATOM 2067 N N . SER A 1 283 ? 7.485 5.606 -26.912 1.00 79.06 283 SER A N 1
ATOM 2068 C CA . SER A 1 283 ? 9.020 5.273 -26.894 1.00 79.06 283 SER A CA 1
ATOM 2069 C C . SER A 1 283 ? 9.948 4.034 -26.205 1.00 79.06 283 SER A C 1
ATOM 2071 O O . SER A 1 283 ? 9.253 3.778 -25.241 1.00 79.06 283 SER A O 1
ATOM 2073 N N . GLN A 1 284 ? 11.274 3.210 -26.534 1.00 82.44 284 GLN A N 1
ATOM 2074 C CA . GLN A 1 284 ? 11.952 1.338 -27.145 1.00 82.44 284 GLN A CA 1
ATOM 2075 C C . GLN A 1 284 ? 12.412 0.046 -26.350 1.00 82.44 284 GLN A C 1
ATOM 2077 O O . GLN A 1 284 ? 13.456 -0.411 -26.528 1.00 82.44 284 GLN A O 1
ATOM 2082 N N . VAL A 1 285 ? 11.788 -0.667 -25.443 1.00 82.62 285 VAL A N 1
ATOM 2083 C CA . VAL A 1 285 ? 12.268 -1.756 -24.633 1.00 82.62 285 VAL A CA 1
ATOM 2084 C C . VAL A 1 285 ? 11.071 -2.640 -24.634 1.00 82.62 285 VAL A C 1
ATOM 2086 O O . VAL A 1 285 ? 10.280 -2.828 -23.730 1.00 82.62 285 VAL A O 1
ATOM 2089 N N . THR A 1 286 ? 10.900 -3.083 -25.857 1.00 84.56 286 THR A N 1
ATOM 2090 C CA . THR A 1 286 ? 11.002 -4.482 -26.118 1.00 84.56 286 THR A CA 1
ATOM 2091 C C . THR A 1 286 ? 12.246 -5.030 -25.414 1.00 84.56 286 THR A C 1
ATOM 2093 O O . THR A 1 286 ? 13.293 -4.803 -26.007 1.00 84.56 286 THR A O 1
ATOM 2096 N N . ALA A 1 287 ? 12.238 -5.555 -24.187 1.00 82.38 287 ALA A N 1
ATOM 2097 C CA . ALA A 1 287 ? 13.426 -6.217 -23.644 1.00 82.38 287 ALA A CA 1
ATOM 2098 C C . ALA A 1 287 ? 13.101 -7.635 -23.174 1.00 82.38 287 ALA A C 1
ATOM 2100 O O . ALA A 1 287 ? 12.210 -7.842 -22.352 1.00 82.38 287 ALA A O 1
ATOM 2101 N N . VAL A 1 288 ? 13.842 -8.607 -23.703 1.00 82.50 288 VAL A N 1
ATOM 2102 C CA . VAL A 1 288 ? 13.829 -10.005 -23.250 1.00 82.50 288 VAL A CA 1
ATOM 2103 C C . VAL A 1 288 ? 15.238 -10.360 -22.799 1.00 82.50 288 VAL A C 1
ATOM 2105 O O . VAL A 1 288 ? 16.174 -10.152 -23.570 1.00 82.50 288 VAL A O 1
ATOM 2108 N N . LEU A 1 289 ? 15.391 -10.841 -21.566 1.00 80.25 289 LEU A N 1
ATOM 2109 C CA . LEU A 1 289 ? 16.688 -11.078 -20.932 1.00 80.25 289 LEU A CA 1
ATOM 2110 C C . LEU A 1 289 ? 16.835 -12.540 -20.515 1.00 80.25 289 LEU A C 1
ATOM 2112 O O . LEU A 1 289 ? 15.945 -13.076 -19.856 1.00 80.25 289 LEU A O 1
ATOM 2116 N N . HIS A 1 290 ? 17.991 -13.130 -20.819 1.00 74.25 290 HIS A N 1
ATOM 2117 C CA . HIS A 1 290 ? 18.482 -14.333 -20.156 1.00 74.25 290 HIS A CA 1
ATOM 2118 C C . HIS A 1 290 ? 19.815 -14.047 -19.462 1.00 74.25 290 HIS A C 1
ATOM 2120 O O . HIS A 1 290 ? 20.761 -13.633 -20.132 1.00 74.25 290 HIS A O 1
ATOM 2126 N N . GLU A 1 291 ? 19.863 -14.311 -18.152 1.00 75.56 291 GLU A N 1
ATOM 2127 C CA . GLU A 1 291 ? 21.062 -14.408 -17.308 1.00 75.56 291 GLU A CA 1
ATOM 2128 C C . GLU A 1 291 ? 21.898 -13.114 -17.181 1.00 75.56 291 GLU A C 1
ATOM 2130 O O . GLU A 1 291 ? 22.497 -12.603 -18.133 1.00 75.56 291 GLU A O 1
ATOM 2135 N N . SER A 1 292 ? 21.972 -12.577 -15.957 1.00 77.25 292 SER A N 1
ATOM 2136 C CA . SER A 1 292 ? 22.879 -11.477 -15.567 1.00 77.25 292 SER A CA 1
ATOM 2137 C C . SER A 1 292 ? 22.813 -10.224 -16.464 1.00 77.25 292 SER A C 1
ATOM 2139 O O . SER A 1 292 ? 23.847 -9.672 -16.842 1.00 77.25 292 SER A O 1
ATOM 2141 N N . SER A 1 293 ? 21.611 -9.761 -16.834 1.00 80.12 293 SER A N 1
ATOM 2142 C CA . SER A 1 293 ? 21.429 -8.690 -17.832 1.00 80.12 293 SER A CA 1
ATOM 2143 C C . SER A 1 293 ? 20.825 -7.379 -17.288 1.00 80.12 293 SER A C 1
ATOM 2145 O O . SER A 1 293 ? 20.015 -7.358 -16.362 1.00 80.12 293 SER A O 1
ATOM 2147 N N . GLN A 1 294 ? 21.313 -6.277 -17.869 1.00 82.56 294 GLN A N 1
ATOM 2148 C CA . GLN A 1 294 ? 21.106 -4.843 -17.606 1.00 82.56 294 GLN A CA 1
ATOM 2149 C C . GLN A 1 294 ? 20.112 -4.095 -18.509 1.00 82.56 294 GLN A C 1
ATOM 2151 O O . GLN A 1 294 ? 20.475 -3.899 -19.666 1.00 82.56 294 GLN A O 1
ATOM 2156 N N . VAL A 1 295 ? 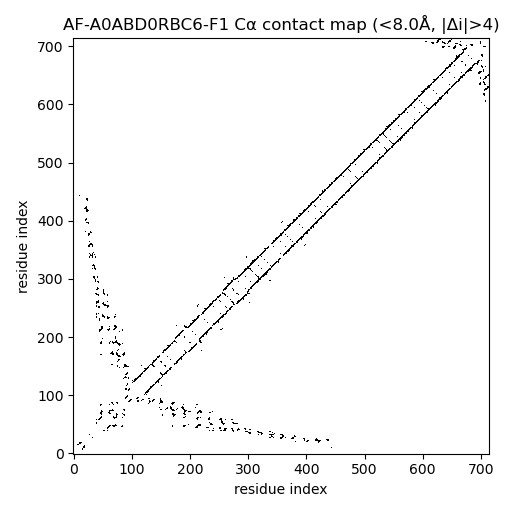18.960 -3.581 -18.057 1.00 82.75 295 VAL A N 1
ATOM 2157 C CA . VAL A 1 295 ? 18.151 -2.622 -18.852 1.00 82.75 295 VAL A CA 1
ATOM 2158 C C . VAL A 1 295 ? 17.913 -1.322 -18.091 1.00 82.75 295 VAL A C 1
ATOM 2160 O O . VAL A 1 295 ? 17.310 -1.334 -17.026 1.00 82.75 295 VAL A O 1
ATOM 2163 N N . THR A 1 296 ? 18.308 -0.196 -18.679 1.00 85.50 296 THR A N 1
ATOM 2164 C CA . THR A 1 296 ? 18.100 1.153 -18.140 1.00 85.50 296 THR A CA 1
ATOM 2165 C C . THR A 1 296 ? 17.313 2.004 -19.127 1.00 85.50 296 THR A C 1
ATOM 2167 O O . THR A 1 296 ? 17.858 2.748 -19.936 1.00 85.50 296 THR A O 1
ATOM 2170 N N . ALA A 1 297 ? 15.998 1.934 -19.066 1.00 83.81 297 ALA A N 1
ATOM 2171 C CA . ALA A 1 297 ? 15.201 2.988 -19.657 1.00 83.81 297 ALA A CA 1
ATOM 2172 C C . ALA A 1 297 ? 15.254 4.184 -18.714 1.00 83.81 297 ALA A C 1
ATOM 2174 O O . ALA A 1 297 ? 15.028 4.065 -17.521 1.00 83.81 297 ALA A O 1
ATOM 2175 N N . VAL A 1 298 ? 15.526 5.362 -19.214 1.00 83.88 298 VAL A N 1
ATOM 2176 C CA . VAL A 1 298 ? 14.830 6.532 -18.683 1.00 83.88 298 VAL A CA 1
ATOM 2177 C C . VAL A 1 298 ? 13.706 6.691 -19.848 1.00 83.88 298 VAL A C 1
ATOM 2179 O O . VAL A 1 298 ? 13.944 6.163 -20.876 1.00 83.88 298 VAL A O 1
ATOM 2182 N N . LEU A 1 299 ? 12.463 7.245 -19.917 1.00 80.50 299 LEU A N 1
ATOM 2183 C CA . LEU A 1 299 ? 11.724 7.978 -21.059 1.00 80.50 299 LEU A CA 1
ATOM 2184 C C . LEU A 1 299 ? 11.066 9.556 -21.008 1.00 80.50 299 LEU A C 1
ATOM 2186 O O . LEU A 1 299 ? 11.378 10.388 -20.201 1.00 80.50 299 LEU A O 1
ATOM 2190 N N . HIS A 1 300 ? 10.215 10.216 -21.855 1.00 71.88 300 HIS A N 1
ATOM 2191 C CA . HIS A 1 300 ? 9.840 11.692 -21.638 1.00 71.88 300 HIS A CA 1
ATOM 2192 C C . HIS A 1 300 ? 8.626 12.115 -22.413 1.00 71.88 300 HIS A C 1
ATOM 2194 O O . HIS A 1 300 ? 8.672 12.847 -23.381 1.00 71.88 300 HIS A O 1
ATOM 2200 N N . GLU A 1 301 ? 7.497 11.660 -21.956 1.00 73.56 301 GLU A N 1
ATOM 2201 C CA . GLU A 1 301 ? 6.259 11.621 -22.712 1.00 73.56 301 GLU A CA 1
ATOM 2202 C C . GLU A 1 301 ? 6.181 10.324 -23.495 1.00 73.56 301 GLU A C 1
ATOM 2204 O O . GLU A 1 301 ? 7.074 9.472 -23.388 1.00 73.56 301 GLU A O 1
ATOM 2209 N N . SER A 1 302 ? 5.022 10.072 -24.089 1.00 76.06 302 SER A N 1
ATOM 2210 C CA . SER A 1 302 ? 4.230 8.914 -23.685 1.00 76.06 302 SER A CA 1
ATOM 2211 C C . SER A 1 302 ? 4.788 7.521 -24.030 1.00 76.06 302 SER A C 1
ATOM 2213 O O . SER A 1 302 ? 4.857 7.129 -25.169 1.00 76.06 302 SER A O 1
ATOM 2215 N N . SER A 1 303 ? 5.185 6.682 -23.090 1.00 78.56 303 SER A N 1
ATOM 2216 C CA . SER A 1 303 ? 6.330 5.756 -23.292 1.00 78.56 303 SER A CA 1
ATOM 2217 C C . SER A 1 303 ? 6.755 4.502 -22.500 1.00 78.56 303 SER A C 1
ATOM 2219 O O . SER A 1 303 ? 7.810 4.461 -21.923 1.00 78.56 303 SER A O 1
ATOM 2221 N N . GLN A 1 304 ? 5.952 3.551 -22.167 1.00 83.94 304 GLN A N 1
ATOM 2222 C CA . GLN A 1 304 ? 6.061 2.698 -20.925 1.00 83.94 304 GLN A CA 1
ATOM 2223 C C . GLN A 1 304 ? 6.999 1.507 -21.355 1.00 83.94 304 GLN A C 1
ATOM 2225 O O . GLN A 1 304 ? 7.064 1.122 -22.523 1.00 83.94 304 GLN A O 1
ATOM 2230 N N . VAL A 1 305 ? 7.715 0.936 -20.378 1.00 83.88 305 VAL A N 1
ATOM 2231 C CA . VAL A 1 305 ? 8.754 -0.113 -20.410 1.00 83.88 305 VAL A CA 1
ATOM 2232 C C . VAL A 1 305 ? 8.233 -1.557 -20.464 1.00 83.88 305 VAL A C 1
ATOM 2234 O O . VAL A 1 305 ? 7.512 -1.908 -19.555 1.00 83.88 305 VAL A O 1
ATOM 2237 N N . THR A 1 306 ? 8.565 -2.438 -21.423 1.00 86.25 306 THR A N 1
ATOM 2238 C CA . THR A 1 306 ? 8.168 -3.873 -21.346 1.00 86.25 306 THR A CA 1
ATOM 2239 C C . THR A 1 306 ? 9.374 -4.794 -21.182 1.00 86.25 306 THR A C 1
ATOM 2241 O O . THR A 1 306 ? 10.190 -4.932 -22.092 1.00 86.25 306 THR A O 1
ATOM 2244 N N . ALA A 1 307 ? 9.468 -5.485 -20.050 1.00 83.69 307 ALA A N 1
ATOM 2245 C CA . ALA A 1 307 ? 10.578 -6.391 -19.780 1.00 83.69 307 ALA A CA 1
ATOM 2246 C C . ALA A 1 307 ? 10.119 -7.802 -19.392 1.00 83.69 307 ALA A C 1
ATOM 2248 O O . ALA A 1 307 ? 9.277 -7.979 -18.512 1.00 83.69 307 ALA A O 1
ATOM 2249 N N . VAL A 1 308 ? 10.723 -8.812 -20.015 1.00 83.94 308 VAL A N 1
ATOM 2250 C CA . VAL A 1 308 ? 10.644 -10.215 -19.585 1.00 83.94 308 VAL A CA 1
ATOM 2251 C C . VAL A 1 308 ? 12.028 -10.613 -19.088 1.00 83.94 308 VAL A C 1
ATOM 2253 O O . VAL A 1 308 ? 12.990 -10.565 -19.858 1.00 83.94 308 VAL A O 1
ATOM 2256 N N . LEU A 1 309 ? 12.132 -10.942 -17.799 1.00 81.00 309 LEU A N 1
ATOM 2257 C CA . LEU A 1 309 ? 13.407 -11.161 -17.116 1.00 81.00 309 LEU A CA 1
ATOM 2258 C C . LEU A 1 309 ? 13.547 -12.617 -16.678 1.00 81.00 309 LEU A C 1
ATOM 2260 O O . LEU A 1 309 ? 12.708 -13.123 -15.933 1.00 81.00 309 LEU A O 1
ATOM 2264 N N . HIS A 1 310 ? 14.635 -13.256 -17.101 1.00 76.25 310 HIS A N 1
ATOM 2265 C CA . HIS A 1 310 ? 15.064 -14.562 -16.612 1.00 76.25 310 HIS A CA 1
ATOM 2266 C C . HIS A 1 310 ? 16.373 -14.412 -15.827 1.00 76.25 310 HIS A C 1
ATOM 2268 O O . HIS A 1 310 ? 17.252 -13.670 -16.266 1.00 76.25 310 HIS A O 1
ATOM 2274 N N . GLU A 1 311 ? 16.469 -15.107 -14.691 1.00 76.50 311 GLU A N 1
ATOM 2275 C CA . GLU A 1 311 ? 17.660 -15.315 -13.849 1.00 76.50 311 GLU A CA 1
ATOM 2276 C C . GLU A 1 311 ? 18.597 -14.097 -13.643 1.00 76.50 311 GLU A C 1
ATOM 2278 O O . GLU A 1 311 ? 19.360 -13.691 -14.523 1.00 76.50 311 GLU A O 1
ATOM 2283 N N . SER A 1 312 ? 18.613 -13.538 -12.426 1.00 78.75 312 SER A N 1
ATOM 2284 C CA . SER A 1 312 ? 19.577 -12.500 -11.998 1.00 78.75 312 SER A CA 1
ATOM 2285 C C . SER A 1 312 ? 19.615 -11.244 -12.891 1.00 78.75 312 SER A C 1
ATOM 2287 O O . SER A 1 312 ? 20.684 -10.719 -13.206 1.00 78.75 312 SER A O 1
ATOM 2289 N N . SER A 1 313 ? 18.451 -10.744 -13.316 1.00 82.19 313 SER A N 1
ATOM 2290 C CA . SER A 1 313 ? 18.333 -9.609 -14.244 1.00 82.19 313 SER A CA 1
ATOM 2291 C C . SER A 1 313 ? 17.789 -8.336 -13.578 1.00 82.19 313 SER A C 1
ATOM 2293 O O . SER A 1 313 ? 17.046 -8.387 -12.595 1.00 82.19 313 SER A O 1
ATOM 2295 N N . GLN A 1 314 ? 18.151 -7.173 -14.129 1.00 84.19 314 GLN A N 1
ATOM 2296 C CA . GLN A 1 314 ? 17.816 -5.851 -13.585 1.00 84.19 314 GLN A CA 1
ATOM 2297 C C . GLN A 1 314 ? 17.160 -4.960 -14.649 1.00 84.19 314 GLN A C 1
ATOM 2299 O O . GLN A 1 314 ? 17.702 -4.786 -15.743 1.00 84.19 314 GLN A O 1
ATOM 2304 N N . VAL A 1 315 ? 16.014 -4.359 -14.314 1.00 84.31 315 VAL A N 1
ATOM 2305 C CA . VAL A 1 315 ? 15.371 -3.305 -15.112 1.00 84.31 315 VAL A CA 1
ATOM 2306 C C . VAL A 1 315 ? 15.217 -2.068 -14.251 1.00 84.31 315 VAL A C 1
ATOM 2308 O O . VAL A 1 315 ? 14.466 -2.063 -13.279 1.00 84.31 315 VAL A O 1
ATOM 2311 N N . THR A 1 316 ? 15.878 -0.994 -14.653 1.00 87.38 316 THR A N 1
ATOM 2312 C CA . THR A 1 316 ? 15.602 0.348 -14.163 1.00 87.38 316 THR A CA 1
ATOM 2313 C C . THR A 1 316 ? 14.858 1.098 -15.243 1.00 87.38 316 THR A C 1
ATOM 2315 O O . THR A 1 316 ? 15.298 1.180 -16.391 1.00 87.38 316 THR A O 1
ATOM 2318 N N . ALA A 1 317 ? 13.723 1.648 -14.862 1.00 85.12 317 ALA A N 1
ATOM 2319 C CA . ALA A 1 317 ? 13.011 2.588 -15.677 1.00 85.12 317 ALA A CA 1
ATOM 2320 C C . ALA A 1 317 ? 12.944 3.906 -14.921 1.00 85.12 317 ALA A C 1
ATOM 2322 O O . ALA A 1 317 ? 12.611 3.935 -13.751 1.00 85.12 317 ALA A O 1
ATOM 2323 N N . VAL A 1 318 ? 13.238 4.989 -15.609 1.00 84.81 318 VAL A N 1
ATOM 2324 C CA . VAL A 1 318 ? 12.620 6.313 -15.498 1.00 84.81 318 VAL A CA 1
ATOM 2325 C C . VAL A 1 318 ? 11.871 6.415 -16.854 1.00 84.81 318 VAL A C 1
ATOM 2327 O O . VAL A 1 318 ? 12.165 5.651 -17.751 1.00 84.81 318 VAL A O 1
ATOM 2330 N N . SER A 1 319 ? 10.835 7.194 -17.107 1.00 82.00 319 SER A N 1
ATOM 2331 C CA . SER A 1 319 ? 9.963 7.197 -18.417 1.00 82.00 319 SER A CA 1
ATOM 2332 C C . SER A 1 319 ? 9.161 8.449 -19.359 1.00 82.00 319 SER A C 1
ATOM 2334 O O . SER A 1 319 ? 9.065 8.189 -20.443 1.00 82.00 319 SER A O 1
ATOM 2336 N N . HIS A 1 320 ? 8.651 9.806 -19.447 1.00 75.19 320 HIS A N 1
ATOM 2337 C CA . HIS A 1 320 ? 7.982 11.029 -18.705 1.00 75.19 320 HIS A CA 1
ATOM 2338 C C . HIS A 1 320 ? 6.515 11.364 -19.130 1.00 75.19 320 HIS A C 1
ATOM 2340 O O . HIS A 1 320 ? 6.022 10.620 -19.955 1.00 75.19 320 HIS A O 1
ATOM 2346 N N . GLU A 1 321 ? 5.753 12.268 -18.482 1.00 77.94 321 GLU A N 1
ATOM 2347 C CA . GLU A 1 321 ? 4.286 12.542 -18.665 1.00 77.94 321 GLU A CA 1
ATOM 2348 C C . GLU A 1 321 ? 3.320 11.341 -18.553 1.00 77.94 321 GLU A C 1
ATOM 2350 O O . GLU A 1 321 ? 2.558 11.204 -17.606 1.00 77.94 321 GLU A O 1
ATOM 2355 N N . SER A 1 322 ? 3.376 10.417 -19.496 1.00 78.38 322 SER A N 1
ATOM 2356 C CA . SER A 1 322 ? 2.611 9.187 -19.556 1.00 78.38 322 SER A CA 1
ATOM 2357 C C . SER A 1 322 ? 3.351 8.170 -20.464 1.00 78.38 322 SER A C 1
ATOM 2359 O O . SER A 1 322 ? 2.768 7.759 -21.452 1.00 78.38 322 SER A O 1
ATOM 2361 N N . SER A 1 323 ? 4.629 7.758 -20.198 1.00 80.38 323 SER A N 1
ATOM 2362 C CA . SER A 1 323 ? 5.585 6.400 -20.166 1.00 80.38 323 SER A CA 1
ATOM 2363 C C . SER A 1 323 ? 5.929 5.228 -18.988 1.00 80.38 323 SER A C 1
ATOM 2365 O O . SER A 1 323 ? 6.637 5.304 -18.056 1.00 80.38 323 SER A O 1
ATOM 2367 N N . GLN A 1 324 ? 5.109 4.340 -18.519 1.00 84.94 324 GLN A N 1
ATOM 2368 C CA . GLN A 1 324 ? 4.882 3.555 -17.344 1.00 84.94 324 GLN A CA 1
ATOM 2369 C C . GLN A 1 324 ? 6.192 2.398 -17.368 1.00 84.94 324 GLN A C 1
ATOM 2371 O O . GLN A 1 324 ? 7.066 2.495 -18.213 1.00 84.94 324 GLN A O 1
ATOM 2376 N N . VAL A 1 325 ? 6.326 1.207 -16.696 1.00 85.19 325 VAL A N 1
ATOM 2377 C CA . VAL A 1 325 ? 6.816 -0.209 -16.898 1.00 85.19 325 VAL A CA 1
ATOM 2378 C C . VAL A 1 325 ? 5.873 -1.486 -16.706 1.00 85.19 325 VAL A C 1
ATOM 2380 O O . VAL A 1 325 ? 5.441 -1.824 -15.607 1.00 85.19 325 VAL A O 1
ATOM 2383 N N . THR A 1 326 ? 5.691 -2.361 -17.698 1.00 88.00 326 THR A N 1
ATOM 2384 C CA . THR A 1 326 ? 5.273 -3.771 -17.498 1.00 88.00 326 THR A CA 1
ATOM 2385 C C . THR A 1 326 ? 6.491 -4.696 -17.373 1.00 88.00 326 THR A C 1
ATOM 2387 O O . THR A 1 326 ? 7.356 -4.707 -18.246 1.00 88.00 326 THR A O 1
ATOM 2390 N N . ALA A 1 327 ? 6.557 -5.514 -16.324 1.00 85.31 327 ALA A N 1
ATOM 2391 C CA . ALA A 1 327 ? 7.640 -6.458 -16.090 1.00 85.31 327 ALA A CA 1
ATOM 2392 C C . ALA A 1 327 ? 7.146 -7.839 -15.628 1.00 85.31 327 ALA A C 1
ATOM 2394 O O . ALA A 1 327 ? 6.294 -7.950 -14.744 1.00 85.31 327 ALA A O 1
ATOM 2395 N N . VAL A 1 328 ? 7.746 -8.889 -16.192 1.00 86.50 328 VAL A N 1
ATOM 2396 C CA . VAL A 1 328 ? 7.544 -10.294 -15.798 1.00 86.50 328 VAL A CA 1
ATOM 2397 C C . VAL A 1 328 ? 8.896 -10.889 -15.376 1.00 86.50 328 VAL A C 1
ATOM 2399 O O . VAL A 1 328 ? 9.625 -11.401 -16.232 1.00 86.50 328 VAL A O 1
ATOM 2402 N N . PRO A 1 329 ? 9.299 -10.729 -14.100 1.00 81.50 329 PRO A N 1
ATOM 2403 C CA . PRO A 1 329 ? 10.505 -11.357 -13.572 1.00 81.50 329 PRO A CA 1
ATOM 2404 C C . PRO A 1 329 ? 10.275 -12.792 -13.091 1.00 81.50 329 PRO A C 1
ATOM 2406 O O . PRO A 1 329 ? 9.306 -13.048 -12.384 1.00 81.50 329 PRO A O 1
ATOM 2409 N N . HIS A 1 330 ? 11.175 -13.710 -13.461 1.00 76.12 330 HIS A N 1
ATOM 2410 C CA . HIS A 1 330 ? 11.084 -15.127 -13.091 1.00 76.12 330 HIS A CA 1
ATOM 2411 C C . HIS A 1 330 ? 11.899 -15.522 -11.857 1.00 76.12 330 HIS A C 1
ATOM 2413 O O . HIS A 1 330 ? 11.317 -16.038 -10.918 1.00 76.12 330 HIS A O 1
ATOM 2419 N N . GLU A 1 331 ? 13.217 -15.299 -11.855 1.00 80.31 331 GLU A N 1
ATOM 2420 C CA . GLU A 1 331 ? 14.094 -15.723 -10.754 1.00 80.31 331 GLU A CA 1
ATOM 2421 C C . GLU A 1 331 ? 15.089 -14.621 -10.380 1.00 80.31 331 GLU A C 1
ATOM 2423 O O . GLU A 1 331 ? 15.774 -14.064 -11.251 1.00 80.31 331 GLU A O 1
ATOM 2428 N N . SER A 1 332 ? 15.187 -14.319 -9.078 1.00 81.38 332 SER A N 1
ATOM 2429 C CA . SER A 1 332 ? 16.185 -13.403 -8.487 1.00 81.38 332 SER A CA 1
ATOM 2430 C C . SER A 1 332 ? 16.345 -12.075 -9.245 1.00 81.38 332 SER A C 1
ATOM 2432 O O . SER A 1 332 ? 17.454 -11.568 -9.423 1.00 81.38 332 SER A O 1
ATOM 2434 N N . SER A 1 333 ? 15.240 -11.526 -9.752 1.00 83.50 333 SER A N 1
ATOM 2435 C CA . SER A 1 333 ? 15.247 -10.360 -10.638 1.00 83.50 333 SER A CA 1
ATOM 2436 C C . SER A 1 333 ? 14.698 -9.116 -9.940 1.00 83.50 333 SER A C 1
ATOM 2438 O O . SER A 1 333 ? 13.867 -9.199 -9.033 1.00 83.50 333 SER A O 1
ATOM 2440 N N . GLN A 1 334 ? 15.162 -7.943 -10.371 1.00 85.12 334 GLN A N 1
ATOM 2441 C CA . GLN A 1 334 ? 14.784 -6.661 -9.776 1.00 85.12 334 GLN A CA 1
ATOM 2442 C C . GLN A 1 334 ? 14.255 -5.685 -10.824 1.00 85.12 334 GLN A C 1
ATOM 2444 O O . GLN A 1 334 ? 14.886 -5.454 -11.857 1.00 85.12 334 GLN A O 1
ATOM 2449 N N . VAL A 1 335 ? 13.114 -5.067 -10.524 1.00 85.44 335 VAL A N 1
ATOM 2450 C CA . VAL A 1 335 ? 12.496 -4.022 -11.345 1.00 85.44 335 VAL A CA 1
ATOM 2451 C C . VAL A 1 335 ? 12.348 -2.765 -10.504 1.00 85.44 335 VAL A C 1
ATOM 2453 O O . VAL A 1 335 ? 11.680 -2.773 -9.469 1.00 85.44 335 VAL A O 1
ATOM 2456 N N . THR A 1 336 ? 12.953 -1.672 -10.955 1.00 89.12 336 THR A N 1
ATOM 2457 C CA . THR A 1 336 ? 12.864 -0.371 -10.292 1.00 89.12 336 THR A CA 1
ATOM 2458 C C . THR A 1 336 ? 12.097 0.613 -11.156 1.00 89.12 336 THR A C 1
ATOM 2460 O O . THR A 1 336 ? 12.426 0.817 -12.329 1.00 89.12 336 THR A O 1
ATOM 2463 N N . ALA A 1 337 ? 11.090 1.217 -10.515 1.00 86.94 337 ALA A N 1
ATOM 2464 C CA . ALA A 1 337 ? 10.539 2.533 -10.802 1.00 86.94 337 ALA A CA 1
ATOM 2465 C C . ALA A 1 337 ? 11.634 3.611 -10.964 1.00 86.94 337 ALA A C 1
ATOM 2467 O O . ALA A 1 337 ? 12.828 3.324 -10.920 1.00 86.94 337 ALA A O 1
ATOM 2468 N N . VAL A 1 338 ? 11.238 4.881 -11.079 1.00 86.88 338 VAL A N 1
ATOM 2469 C CA . VAL A 1 338 ? 12.183 5.966 -11.419 1.00 86.88 338 VAL A CA 1
ATOM 2470 C C . VAL A 1 338 ? 11.540 7.098 -12.262 1.00 86.88 338 VAL A C 1
ATOM 2472 O O . VAL A 1 338 ? 12.144 8.145 -12.421 1.00 86.88 338 VAL A O 1
ATOM 2475 N N . LEU A 1 339 ? 10.296 6.914 -12.767 1.00 83.62 339 LEU A N 1
ATOM 2476 C CA . LEU A 1 339 ? 9.497 7.756 -13.708 1.00 83.62 339 LEU A CA 1
ATOM 2477 C C . LEU A 1 339 ? 8.921 9.245 -13.301 1.00 83.62 339 LEU A C 1
ATOM 2479 O O . LEU A 1 339 ? 9.676 9.955 -12.661 1.00 83.62 339 LEU A O 1
ATOM 2483 N N . HIS A 1 340 ? 7.731 9.802 -13.757 1.00 75.38 340 HIS A N 1
ATOM 2484 C CA . HIS A 1 340 ? 7.092 11.214 -13.683 1.00 75.38 340 HIS A CA 1
ATOM 2485 C C . HIS A 1 340 ? 5.757 11.619 -14.490 1.00 75.38 340 HIS A C 1
ATOM 2487 O O . HIS A 1 340 ? 5.880 12.121 -15.608 1.00 75.38 340 HIS A O 1
ATOM 2493 N N . GLU A 1 341 ? 4.515 11.523 -13.929 1.00 77.25 341 GLU A N 1
ATOM 2494 C CA . GLU A 1 341 ? 3.073 11.717 -14.411 1.00 77.25 341 GLU A CA 1
ATOM 2495 C C . GLU A 1 341 ? 2.157 10.460 -14.714 1.00 77.25 341 GLU A C 1
ATOM 2497 O O . GLU A 1 341 ? 2.467 9.365 -14.271 1.00 77.25 341 GLU A O 1
ATOM 2502 N N . SER A 1 342 ? 0.938 10.581 -15.278 1.00 80.00 342 SER A N 1
ATOM 2503 C CA . SER A 1 342 ? -0.236 9.634 -15.215 1.00 80.00 342 SER A CA 1
ATOM 2504 C C . SER A 1 342 ? -0.093 8.227 -15.792 1.00 80.00 342 SER A C 1
ATOM 2506 O O . SER A 1 342 ? 0.561 8.111 -16.824 1.00 80.00 342 SER A O 1
ATOM 2508 N N . SER A 1 343 ? -0.810 7.202 -15.226 1.00 82.88 343 SER A N 1
ATOM 2509 C CA . SER A 1 343 ? -0.706 5.738 -15.571 1.00 82.88 343 SER A CA 1
ATOM 2510 C C . SER A 1 343 ? -1.170 4.550 -14.619 1.00 82.88 343 SER A C 1
ATOM 2512 O O . SER A 1 343 ? -2.155 4.649 -13.895 1.00 82.88 343 SER A O 1
ATOM 2514 N N . GLN A 1 344 ? -0.440 3.407 -14.674 1.00 86.12 344 GLN A N 1
ATOM 2515 C CA . GLN A 1 344 ? -0.451 2.018 -14.122 1.00 86.12 344 GLN A CA 1
ATOM 2516 C C . GLN A 1 344 ? 0.998 1.582 -13.666 1.00 86.12 344 GLN A C 1
ATOM 2518 O O . GLN A 1 344 ? 1.859 2.437 -13.741 1.00 86.12 344 GLN A O 1
ATOM 2523 N N . VAL A 1 345 ? 1.259 0.331 -13.203 1.00 86.06 345 VAL A N 1
ATOM 2524 C CA . VAL A 1 345 ? 2.453 -0.580 -12.967 1.00 86.06 345 VAL A CA 1
ATOM 2525 C C . VAL A 1 345 ? 1.792 -1.894 -12.607 1.00 86.06 345 VAL A C 1
ATOM 2527 O O . VAL A 1 345 ? 0.872 -1.827 -11.838 1.00 86.06 345 VAL A O 1
ATOM 2530 N N . THR A 1 346 ? 2.107 -3.132 -12.940 1.00 88.75 346 THR A N 1
ATOM 2531 C CA . THR A 1 346 ? 2.713 -3.712 -14.114 1.00 88.75 346 THR A CA 1
ATOM 2532 C C . THR A 1 346 ? 3.637 -4.880 -13.759 1.00 88.75 346 THR A C 1
ATOM 2534 O O . THR A 1 346 ? 4.451 -5.215 -14.601 1.00 88.75 346 THR A O 1
ATOM 2537 N N . GLY A 1 347 ? 3.560 -5.506 -12.572 1.00 84.62 347 GLY A N 1
ATOM 2538 C CA . GLY A 1 347 ? 4.488 -6.580 -12.170 1.00 84.62 347 GLY A CA 1
ATOM 2539 C C . GLY A 1 347 ? 3.856 -7.973 -12.064 1.00 84.62 347 GLY A C 1
ATOM 2540 O O . GLY A 1 347 ? 2.867 -8.143 -11.356 1.00 84.62 347 GLY A O 1
ATOM 2541 N N . VAL A 1 348 ? 4.465 -8.988 -12.683 1.00 87.12 348 VAL A N 1
ATOM 2542 C CA . VAL A 1 348 ? 4.156 -10.412 -12.417 1.00 87.12 348 VAL A CA 1
ATOM 2543 C C . VAL A 1 348 ? 5.429 -11.144 -11.972 1.00 87.12 348 VAL A C 1
ATOM 2545 O O . VAL A 1 348 ? 6.031 -11.857 -12.774 1.00 87.12 348 VAL A O 1
ATOM 2548 N N . PRO A 1 349 ? 5.931 -10.879 -10.749 1.00 81.88 349 PRO A N 1
ATOM 2549 C CA . PRO A 1 349 ? 7.110 -11.553 -10.220 1.00 81.88 349 PRO A CA 1
ATOM 2550 C C . PRO A 1 349 ? 6.832 -12.997 -9.795 1.00 81.88 349 PRO A C 1
ATOM 2552 O O . PRO A 1 349 ? 5.869 -13.281 -9.078 1.00 81.88 349 PRO A O 1
ATOM 2555 N N . HIS A 1 350 ? 7.746 -13.876 -10.190 1.00 78.88 350 HIS A N 1
ATOM 2556 C CA . HIS A 1 350 ? 7.909 -15.228 -9.675 1.00 78.88 350 HIS A CA 1
ATOM 2557 C C . HIS A 1 350 ? 9.195 -15.324 -8.837 1.00 78.88 350 HIS A C 1
ATOM 2559 O O . HIS A 1 350 ? 10.067 -14.457 -8.940 1.00 78.88 350 HIS A O 1
ATOM 2565 N N . GLU A 1 351 ? 9.255 -16.343 -7.979 1.00 81.19 351 GLU A N 1
ATOM 2566 C CA . GLU A 1 351 ? 10.422 -16.834 -7.230 1.00 81.19 351 GLU A CA 1
ATOM 2567 C C . GLU A 1 351 ? 11.493 -15.781 -6.863 1.00 81.19 351 GLU A C 1
ATOM 2569 O O . GLU A 1 351 ? 12.419 -15.468 -7.620 1.00 81.19 351 GLU A O 1
ATOM 2574 N N . SER A 1 352 ? 11.424 -15.271 -5.627 1.00 82.69 352 SER A N 1
ATOM 2575 C CA . SER A 1 352 ? 12.451 -14.382 -5.042 1.00 82.69 352 SER A CA 1
ATOM 2576 C C . SER A 1 352 ? 12.719 -13.084 -5.831 1.00 82.69 352 SER A C 1
ATOM 2578 O O . SER A 1 352 ? 13.837 -12.559 -5.822 1.00 82.69 352 SER A O 1
ATOM 2580 N N . SER A 1 353 ? 11.706 -12.542 -6.511 1.00 84.38 353 SER A N 1
ATOM 2581 C CA . SER A 1 353 ? 11.822 -11.305 -7.298 1.00 84.38 353 SER A CA 1
ATOM 2582 C C . SER A 1 353 ? 11.323 -10.065 -6.544 1.00 84.38 353 SER A C 1
ATOM 2584 O O . SER A 1 353 ? 10.476 -10.143 -5.650 1.00 84.38 353 SER A O 1
ATOM 2586 N N . GLN A 1 354 ? 11.837 -8.888 -6.922 1.00 86.12 354 GLN A N 1
ATOM 2587 C CA . GLN A 1 354 ? 11.499 -7.608 -6.286 1.00 86.12 354 GLN A CA 1
ATOM 2588 C C . GLN A 1 354 ? 11.062 -6.550 -7.306 1.00 86.12 354 GLN A C 1
ATOM 2590 O O . GLN A 1 354 ? 11.736 -6.320 -8.311 1.00 86.12 354 GLN A O 1
ATOM 2595 N N . VAL A 1 355 ? 9.964 -5.848 -7.017 1.00 86.00 355 VAL A N 1
ATOM 2596 C CA . VAL A 1 355 ? 9.483 -4.697 -7.802 1.00 86.00 355 VAL A CA 1
ATOM 2597 C C . VAL A 1 355 ? 9.322 -3.487 -6.883 1.00 86.00 355 VAL A C 1
ATOM 2599 O O . VAL A 1 355 ? 8.675 -3.592 -5.842 1.00 86.00 355 VAL A O 1
ATOM 2602 N N . THR A 1 356 ? 9.874 -2.327 -7.255 1.00 89.56 356 THR A N 1
ATOM 2603 C CA . THR A 1 356 ? 9.750 -1.093 -6.451 1.00 89.56 356 THR A CA 1
ATOM 2604 C C . THR A 1 356 ? 9.136 0.106 -7.213 1.00 89.56 356 THR A C 1
ATOM 2606 O O . THR A 1 356 ? 9.496 0.328 -8.368 1.00 89.56 356 THR A O 1
ATOM 2609 N N . ALA A 1 357 ? 8.218 0.842 -6.534 1.00 87.75 357 ALA A N 1
ATOM 2610 C CA . ALA A 1 357 ? 6.913 1.450 -6.936 1.00 87.75 357 ALA A CA 1
ATOM 2611 C C . ALA A 1 357 ? 6.047 2.631 -6.186 1.00 87.75 357 ALA A C 1
ATOM 2613 O O . ALA A 1 357 ? 4.864 2.451 -6.301 1.00 87.75 357 ALA A O 1
ATOM 2614 N N . VAL A 1 358 ? 6.226 3.699 -5.291 1.00 87.88 358 VAL A N 1
ATOM 2615 C CA . VAL A 1 358 ? 6.299 5.285 -5.313 1.00 87.88 358 VAL A CA 1
ATOM 2616 C C . VAL A 1 358 ? 5.196 6.059 -6.081 1.00 87.88 358 VAL A C 1
ATOM 2618 O O . VAL A 1 358 ? 5.492 7.050 -6.709 1.00 87.88 358 VAL A O 1
ATOM 2621 N N . LEU A 1 359 ? 3.939 5.662 -6.165 1.00 83.94 359 LEU A N 1
ATOM 2622 C CA . LEU A 1 359 ? 2.863 6.424 -6.784 1.00 83.94 359 LEU A CA 1
ATOM 2623 C C . LEU A 1 359 ? 2.462 7.784 -6.166 1.00 83.94 359 LEU A C 1
ATOM 2625 O O . LEU A 1 359 ? 1.330 8.216 -6.005 1.00 83.94 359 LEU A O 1
ATOM 2629 N N . HIS A 1 360 ? 3.519 8.475 -5.754 1.00 76.56 360 HIS A N 1
ATOM 2630 C CA . HIS A 1 360 ? 3.842 9.829 -6.088 1.00 76.56 360 HIS A CA 1
ATOM 2631 C C . HIS A 1 360 ? 3.516 9.860 -7.560 1.00 76.56 360 HIS A C 1
ATOM 2633 O O . HIS A 1 360 ? 4.122 9.146 -8.355 1.00 76.56 360 HIS A O 1
ATOM 2639 N N . GLU A 1 361 ? 2.446 10.606 -7.782 1.00 79.19 361 GLU A N 1
ATOM 2640 C CA . GLU A 1 361 ? 1.635 10.844 -8.946 1.00 79.19 361 GLU A CA 1
ATOM 2641 C C . GLU A 1 361 ? 0.062 10.244 -8.919 1.00 79.19 361 GLU A C 1
ATOM 2643 O O . GLU A 1 361 ? -0.169 9.375 -8.137 1.00 79.19 361 GLU A O 1
ATOM 2648 N N . SER A 1 362 ? -1.118 10.694 -9.453 1.00 81.31 362 SER A N 1
ATOM 2649 C CA . SER A 1 362 ? -2.209 9.998 -10.230 1.00 81.31 362 SER A CA 1
ATOM 2650 C C . SER A 1 362 ? -2.052 8.581 -10.794 1.00 81.31 362 SER A C 1
ATOM 2652 O O . SER A 1 362 ? -1.750 8.456 -11.982 1.00 81.31 362 SER A O 1
ATOM 2654 N N . SER A 1 363 ? -2.318 7.522 -10.027 1.00 82.62 363 SER A N 1
ATOM 2655 C CA . SER A 1 363 ? -1.646 6.241 -10.271 1.00 82.62 363 SER A CA 1
ATOM 2656 C C . SER A 1 363 ? -2.263 4.916 -9.866 1.00 82.62 363 SER A C 1
ATOM 2658 O O . SER A 1 363 ? -3.085 4.821 -8.967 1.00 82.62 363 SER A O 1
ATOM 2660 N N . GLN A 1 364 ? -1.719 3.843 -10.453 1.00 87.00 364 GLN A N 1
ATOM 2661 C CA . GLN A 1 364 ? -2.018 2.464 -10.097 1.00 87.00 364 GLN A CA 1
ATOM 2662 C C . GLN A 1 364 ? -0.784 1.526 -10.104 1.00 87.00 364 GLN A C 1
ATOM 2664 O O . GLN A 1 364 ? -0.060 1.486 -11.081 1.00 87.00 364 GLN A O 1
ATOM 2669 N N . VAL A 1 365 ? -0.538 0.762 -9.032 1.00 86.88 365 VAL A N 1
ATOM 2670 C CA . VAL A 1 365 ? 0.296 -0.455 -9.005 1.00 86.88 365 VAL A CA 1
ATOM 2671 C C . VAL A 1 365 ? -0.659 -1.641 -9.005 1.00 86.88 365 VAL A C 1
ATOM 2673 O O . VAL A 1 365 ? -1.690 -1.650 -8.346 1.00 86.88 365 VAL A O 1
ATOM 2676 N N . THR A 1 366 ? -0.313 -2.670 -9.744 1.00 89.06 366 THR A N 1
ATOM 2677 C CA . THR A 1 366 ? -0.989 -3.933 -9.950 1.00 89.06 366 THR A CA 1
ATOM 2678 C C . THR A 1 366 ? 0.112 -4.963 -10.014 1.00 89.06 366 THR A C 1
ATOM 2680 O O . THR A 1 366 ? 1.011 -4.888 -10.862 1.00 89.06 366 THR A O 1
ATOM 2683 N N . ALA A 1 367 ? 0.049 -5.896 -9.077 1.00 86.69 367 ALA A N 1
ATOM 2684 C CA . ALA A 1 367 ? 1.029 -6.951 -8.973 1.00 86.69 367 ALA A CA 1
ATOM 2685 C C . ALA A 1 367 ? 0.374 -8.297 -8.691 1.00 86.69 367 ALA A C 1
ATOM 2687 O O . ALA A 1 367 ? -0.551 -8.374 -7.880 1.00 86.69 367 ALA A O 1
ATOM 2688 N N . VAL A 1 368 ? 0.884 -9.334 -9.350 1.00 87.75 368 VAL A N 1
ATOM 2689 C CA . VAL A 1 368 ? 0.560 -10.737 -9.071 1.00 87.75 368 VAL A CA 1
ATOM 2690 C C . VAL A 1 368 ? 1.850 -11.410 -8.618 1.00 87.75 368 VAL A C 1
ATOM 2692 O O . VAL A 1 368 ? 2.746 -11.607 -9.435 1.00 87.75 368 VAL A O 1
ATOM 2695 N N . LEU A 1 369 ? 1.977 -11.669 -7.315 1.00 83.44 369 LEU A N 1
ATOM 2696 C CA . LEU A 1 369 ? 3.191 -12.210 -6.699 1.00 83.44 369 LEU A CA 1
ATOM 2697 C C . LEU A 1 369 ? 3.090 -13.723 -6.543 1.00 83.44 369 LEU A C 1
ATOM 2699 O O . LEU A 1 369 ? 2.090 -14.214 -6.017 1.00 83.44 369 LEU A O 1
ATOM 2703 N N . HIS A 1 370 ? 4.151 -14.432 -6.918 1.00 81.62 370 HIS A N 1
ATOM 2704 C CA . HIS A 1 370 ? 4.342 -15.847 -6.615 1.00 81.62 370 HIS A CA 1
ATOM 2705 C C . HIS A 1 370 ? 5.629 -16.064 -5.815 1.00 81.62 370 HIS A C 1
ATOM 2707 O O . HIS A 1 370 ? 6.645 -15.443 -6.123 1.00 81.62 370 HIS A O 1
ATOM 2713 N N . GLU A 1 371 ? 5.561 -16.957 -4.826 1.00 82.44 371 GLU A N 1
ATOM 2714 C CA . GLU A 1 371 ? 6.674 -17.562 -4.080 1.00 82.44 371 GLU A CA 1
ATOM 2715 C C . GLU A 1 371 ? 7.798 -16.593 -3.660 1.00 82.44 371 GLU A C 1
ATOM 2717 O O . GLU A 1 371 ? 8.728 -16.286 -4.411 1.00 82.44 371 GLU A O 1
ATOM 2722 N N . SER A 1 372 ? 7.757 -16.138 -2.403 1.00 84.00 372 SER A N 1
ATOM 2723 C CA . SER A 1 372 ? 8.814 -15.306 -1.791 1.00 84.00 372 SER A CA 1
ATOM 2724 C C . SER A 1 372 ? 9.114 -13.986 -2.528 1.00 84.00 372 SER A C 1
ATOM 2726 O O . SER A 1 372 ? 10.226 -13.459 -2.449 1.00 84.00 372 SER A O 1
ATOM 2728 N N . SER A 1 373 ? 8.132 -13.429 -3.242 1.00 85.75 373 SER A N 1
ATOM 2729 C CA . SER A 1 373 ? 8.279 -12.184 -4.007 1.00 85.75 373 SER A CA 1
ATOM 2730 C C . SER A 1 373 ? 7.865 -10.946 -3.205 1.00 85.75 373 SER A C 1
ATOM 2732 O O . SER A 1 373 ? 7.037 -11.015 -2.292 1.00 85.75 373 SER A O 1
ATOM 2734 N N . GLN A 1 374 ? 8.428 -9.784 -3.553 1.00 87.69 374 GLN A N 1
ATOM 2735 C CA . GLN A 1 374 ? 8.185 -8.526 -2.835 1.00 87.69 374 GLN A CA 1
ATOM 2736 C C . GLN A 1 374 ? 7.816 -7.374 -3.777 1.00 87.69 374 GLN A C 1
ATOM 2738 O O . GLN A 1 374 ? 8.495 -7.120 -4.775 1.00 87.69 374 GLN A O 1
ATOM 2743 N N . VAL A 1 375 ? 6.768 -6.626 -3.421 1.00 86.62 375 VAL A N 1
ATOM 2744 C CA . VAL A 1 375 ? 6.437 -5.333 -4.038 1.00 86.62 375 VAL A CA 1
ATOM 2745 C C . VAL A 1 375 ? 6.506 -4.232 -3.008 1.00 86.62 375 VAL A C 1
ATOM 2747 O O . VAL A 1 375 ? 5.851 -4.287 -1.966 1.00 86.62 375 VAL A O 1
ATOM 2750 N N . THR A 1 376 ? 7.223 -3.177 -3.365 1.00 90.19 376 THR A N 1
ATOM 2751 C CA . THR A 1 376 ? 7.325 -1.979 -2.545 1.00 90.19 376 THR A CA 1
ATOM 2752 C C . THR A 1 376 ? 6.774 -0.791 -3.335 1.00 90.19 376 THR A C 1
ATOM 2754 O O . THR A 1 376 ? 7.215 -0.543 -4.451 1.00 90.19 376 THR A O 1
ATOM 2757 N N . ALA A 1 377 ? 5.799 -0.051 -2.797 1.00 88.62 377 ALA A N 1
ATOM 2758 C CA . ALA A 1 377 ? 5.133 1.068 -3.456 1.00 88.62 377 ALA A CA 1
ATOM 2759 C C . ALA A 1 377 ? 4.841 2.288 -2.551 1.00 88.62 377 ALA A C 1
ATOM 2761 O O . ALA A 1 377 ? 3.865 2.331 -1.856 1.00 88.62 377 ALA A O 1
ATOM 2762 N N . VAL A 1 378 ? 5.643 3.345 -2.552 1.00 88.50 378 VAL A N 1
ATOM 2763 C CA . VAL A 1 378 ? 5.447 4.653 -1.902 1.00 88.50 378 VAL A CA 1
ATOM 2764 C C . VAL A 1 378 ? 4.339 5.256 -2.728 1.00 88.50 378 VAL A C 1
ATOM 2766 O O . VAL A 1 378 ? 4.094 4.750 -3.799 1.00 88.50 378 VAL A O 1
ATOM 2769 N N . LEU A 1 379 ? 3.653 6.289 -2.328 1.00 85.19 379 LEU A N 1
ATOM 2770 C CA . LEU A 1 379 ? 2.743 6.982 -3.197 1.00 85.19 379 LEU A CA 1
ATOM 2771 C C . LEU A 1 379 ? 2.767 8.459 -2.720 1.00 85.19 379 LEU A C 1
ATOM 2773 O O . LEU A 1 379 ? 3.362 8.753 -1.685 1.00 85.19 379 LEU A O 1
ATOM 2777 N N . HIS A 1 380 ? 2.215 9.422 -3.437 1.00 78.62 380 HIS A N 1
ATOM 2778 C CA . HIS A 1 380 ? 2.138 10.825 -2.987 1.00 78.62 380 HIS A CA 1
ATOM 2779 C C . HIS A 1 380 ? 0.855 11.426 -3.508 1.00 78.62 380 HIS A C 1
ATOM 2781 O O . HIS A 1 380 ? 0.210 12.125 -2.749 1.00 78.62 380 HIS A O 1
ATOM 2787 N N . GLU A 1 381 ? 0.513 11.109 -4.766 1.00 82.69 381 GLU A N 1
ATOM 2788 C CA . GLU A 1 381 ? -0.725 11.432 -5.482 1.00 82.69 381 GLU A CA 1
ATOM 2789 C C . GLU A 1 381 ? -1.932 10.555 -5.147 1.00 82.69 381 GLU A C 1
ATOM 2791 O O . GLU A 1 381 ? -1.853 9.590 -4.380 1.00 82.69 381 GLU A O 1
ATOM 2796 N N . SER A 1 382 ? -3.051 10.865 -5.818 1.00 82.75 382 SER A N 1
ATOM 2797 C CA . SER A 1 382 ? -4.201 9.977 -5.873 1.00 82.75 382 SER A CA 1
ATOM 2798 C C . SER A 1 382 ? -3.767 8.647 -6.476 1.00 82.75 382 SER A C 1
ATOM 2800 O O . SER A 1 382 ? -3.269 8.629 -7.592 1.00 82.75 382 SER A O 1
ATOM 2802 N N . SER A 1 383 ? -3.904 7.543 -5.759 1.00 83.19 383 SER A N 1
ATOM 2803 C CA . SER A 1 383 ? -3.184 6.325 -6.119 1.00 83.19 383 SER A CA 1
ATOM 2804 C C . SER A 1 383 ? -3.944 5.052 -5.752 1.00 83.19 383 SER A C 1
ATOM 2806 O O . SER A 1 383 ? -4.922 5.078 -5.008 1.00 83.19 383 SER A O 1
ATOM 2808 N N . GLN A 1 384 ? -3.534 3.917 -6.307 1.00 87.25 384 GLN A N 1
ATOM 2809 C CA . GLN A 1 384 ? -4.117 2.607 -6.023 1.00 87.25 384 GLN A CA 1
ATOM 2810 C C . GLN A 1 384 ? -3.023 1.539 -6.075 1.00 87.25 384 GLN A C 1
ATOM 2812 O O . GLN A 1 384 ? -2.243 1.514 -7.018 1.00 87.25 384 GLN A O 1
ATOM 2817 N N . VAL A 1 385 ? -2.972 0.617 -5.114 1.00 87.44 385 VAL A N 1
ATOM 2818 C CA . VAL A 1 385 ? -2.132 -0.591 -5.182 1.00 87.44 385 VAL A CA 1
ATOM 2819 C C . VAL A 1 385 ? -3.028 -1.815 -5.081 1.00 87.44 385 VAL A C 1
ATOM 2821 O O . VAL A 1 385 ? -3.765 -1.976 -4.113 1.00 87.44 385 VAL A O 1
ATOM 2824 N N . THR A 1 386 ? -2.964 -2.672 -6.098 1.00 89.19 386 THR A N 1
ATOM 2825 C CA . THR A 1 386 ? -3.663 -3.973 -6.188 1.00 89.19 386 THR A CA 1
ATOM 2826 C C . THR A 1 386 ? -2.750 -5.216 -5.955 1.00 89.19 386 THR A C 1
ATOM 2828 O O . THR A 1 386 ? -2.134 -4.913 -6.987 1.00 89.19 386 THR A O 1
ATOM 2831 N N . ALA A 1 387 ? -1.783 -6.134 -6.003 1.00 86.50 387 ALA A N 1
ATOM 2832 C CA . ALA A 1 387 ? -1.558 -7.117 -4.946 1.00 86.50 387 ALA A CA 1
ATOM 2833 C C . ALA A 1 387 ? -2.543 -8.307 -4.922 1.00 86.50 387 ALA A C 1
ATOM 2835 O O . ALA A 1 387 ? -3.432 -8.377 -4.078 1.00 86.50 387 ALA A O 1
ATOM 2836 N N . VAL A 1 388 ? -2.322 -9.288 -5.802 1.00 86.88 388 VAL A N 1
ATOM 2837 C CA . VAL A 1 388 ? -2.723 -10.696 -5.591 1.00 86.88 388 VAL A CA 1
ATOM 2838 C C . VAL A 1 388 ? -1.466 -11.477 -5.230 1.00 86.88 388 VAL A C 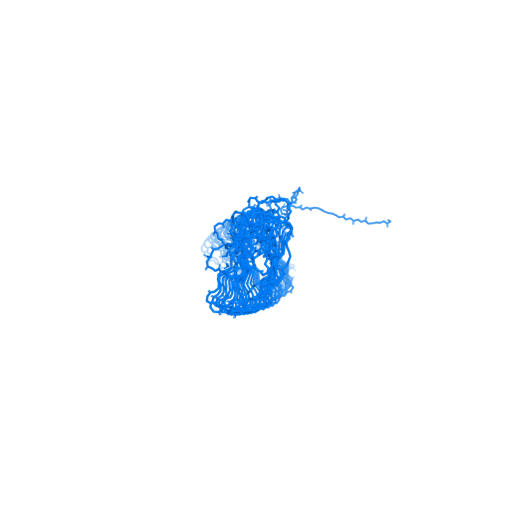1
ATOM 2840 O O . VAL A 1 388 ? -0.492 -11.408 -5.976 1.00 86.88 388 VAL A O 1
ATOM 2843 N N . LEU A 1 389 ? -1.439 -12.150 -4.080 1.00 83.69 389 LEU A N 1
ATOM 2844 C CA . LEU A 1 389 ? -0.202 -12.705 -3.518 1.00 83.69 389 LEU A CA 1
ATOM 2845 C C . LEU A 1 389 ? -0.340 -14.203 -3.305 1.00 83.69 389 LEU A C 1
ATOM 2847 O O . LEU A 1 389 ? -1.344 -14.640 -2.759 1.00 83.69 389 LEU A O 1
ATOM 2851 N N . HIS A 1 390 ? 0.689 -14.961 -3.656 1.00 81.19 390 HIS A N 1
ATOM 2852 C CA . HIS A 1 390 ? 0.791 -16.385 -3.370 1.00 81.19 390 HIS A CA 1
ATOM 2853 C C . HIS A 1 390 ? 2.070 -16.683 -2.592 1.00 81.19 390 HIS A C 1
ATOM 2855 O O . HIS A 1 390 ? 3.110 -16.098 -2.890 1.00 81.19 390 HIS A O 1
ATOM 2861 N N . GLU A 1 391 ? 1.972 -17.608 -1.635 1.00 81.56 391 GLU A N 1
ATOM 2862 C CA . GLU A 1 391 ? 3.071 -18.252 -0.903 1.00 81.56 391 GLU A CA 1
ATOM 2863 C C . GLU A 1 391 ? 4.207 -17.311 -0.447 1.00 81.56 391 GLU A C 1
ATOM 2865 O O . GLU A 1 391 ? 5.148 -17.009 -1.184 1.00 81.56 391 GLU A O 1
ATOM 2870 N N . SER A 1 392 ? 4.174 -16.893 0.822 1.00 84.50 392 SER A N 1
ATOM 2871 C CA . SER A 1 392 ? 5.260 -16.125 1.473 1.00 84.50 392 SER A CA 1
ATOM 2872 C C . SER A 1 392 ? 5.614 -14.788 0.797 1.00 84.50 392 SER A C 1
ATOM 2874 O O . SER A 1 392 ? 6.748 -14.315 0.885 1.00 84.50 392 SER A O 1
ATOM 2876 N N . SER A 1 393 ? 4.651 -14.159 0.121 1.00 86.31 393 SER A N 1
ATOM 2877 C CA . SER A 1 393 ? 4.855 -12.908 -0.616 1.00 86.31 393 SER A CA 1
ATOM 2878 C C . SER A 1 393 ? 4.520 -11.669 0.224 1.00 86.31 393 SER A C 1
ATOM 2880 O O . SER A 1 393 ? 3.696 -11.719 1.142 1.00 86.31 393 SER A O 1
ATOM 2882 N N . GLN A 1 394 ? 5.144 -10.527 -0.084 1.00 88.06 394 GLN A N 1
ATOM 2883 C CA . GLN A 1 394 ? 4.982 -9.293 0.700 1.00 88.06 394 GLN A CA 1
ATOM 2884 C C . GLN A 1 394 ? 4.660 -8.076 -0.170 1.00 88.06 394 GLN A C 1
ATOM 2886 O O . GLN A 1 394 ? 5.302 -7.832 -1.193 1.00 88.06 394 GLN A O 1
ATOM 2891 N N . VAL A 1 395 ? 3.701 -7.264 0.281 1.00 88.38 395 VAL A N 1
ATOM 2892 C CA . VAL A 1 395 ? 3.396 -5.949 -0.299 1.00 88.38 395 VAL A CA 1
ATOM 2893 C C . VAL A 1 395 ? 3.556 -4.872 0.751 1.00 88.38 395 VAL A C 1
ATOM 2895 O O . VAL A 1 395 ? 3.059 -4.994 1.865 1.00 88.38 395 VAL A O 1
ATOM 2898 N N . THR A 1 396 ? 4.257 -3.815 0.363 1.00 91.00 396 THR A N 1
ATOM 2899 C CA . THR A 1 396 ? 4.672 -2.711 1.220 1.00 91.00 396 THR A CA 1
ATOM 2900 C C . THR A 1 396 ? 4.326 -1.408 0.497 1.00 91.00 396 THR A C 1
ATOM 2902 O O . THR A 1 396 ? 5.084 -0.999 -0.367 1.00 91.00 396 THR A O 1
ATOM 2905 N N . ALA A 1 397 ? 3.231 -0.706 0.828 1.00 88.81 397 ALA A N 1
ATOM 2906 C CA . ALA A 1 397 ? 2.779 0.467 0.061 1.00 88.81 397 ALA A CA 1
ATOM 2907 C C . ALA A 1 397 ? 2.688 1.852 0.800 1.00 88.81 397 ALA A C 1
ATOM 2909 O O . ALA A 1 397 ? 1.684 2.033 1.440 1.00 88.81 397 ALA A O 1
ATOM 2910 N N . VAL A 1 398 ? 3.621 2.842 0.759 1.00 88.69 398 VAL A N 1
ATOM 2911 C CA . VAL A 1 398 ? 3.499 4.212 1.381 1.00 88.69 398 VAL A CA 1
ATOM 2912 C C . VAL A 1 398 ? 2.551 5.040 0.516 1.00 88.69 398 VAL A C 1
ATOM 2914 O O . VAL A 1 398 ? 2.409 4.719 -0.629 1.00 88.69 398 VAL A O 1
ATOM 2917 N N . SER A 1 399 ? 1.943 6.114 0.987 1.00 85.56 399 SER A N 1
ATOM 2918 C CA . SER A 1 399 ? 1.343 7.238 0.258 1.00 85.56 399 SER A CA 1
ATOM 2919 C C . SER A 1 399 ? 1.347 8.460 1.153 1.00 85.56 399 SER A C 1
ATOM 2921 O O . SER A 1 399 ? 1.302 8.319 2.366 1.00 85.56 399 SER A O 1
ATOM 2923 N N . HIS A 1 400 ? 1.344 9.649 0.565 1.00 79.44 400 HIS A N 1
ATOM 2924 C CA . HIS A 1 400 ? 1.115 10.892 1.296 1.00 79.44 400 HIS A CA 1
ATOM 2925 C C . HIS A 1 400 ? -0.333 11.372 1.173 1.00 79.44 400 HIS A C 1
ATOM 2927 O O . HIS A 1 400 ? -0.984 11.544 2.200 1.00 79.44 400 HIS A O 1
ATOM 2933 N N . GLU A 1 401 ? -0.867 11.490 -0.045 1.00 83.50 401 GLU A N 1
ATOM 2934 C CA . GLU A 1 401 ? -2.304 11.649 -0.260 1.00 83.50 401 GLU A CA 1
ATOM 2935 C C . GLU A 1 401 ? -2.942 10.272 -0.499 1.00 83.50 401 GLU A C 1
ATOM 2937 O O . GLU A 1 401 ? -2.708 9.265 0.171 1.00 83.50 401 GLU A O 1
ATOM 2942 N N . SER A 1 402 ? -3.761 10.196 -1.526 1.00 82.56 402 SER A N 1
ATOM 2943 C CA . SER A 1 402 ? -5.052 9.610 -1.400 1.00 82.56 402 SER A CA 1
ATOM 2944 C C . SER A 1 402 ? -5.087 8.348 -2.260 1.00 82.56 402 SER A C 1
ATOM 2946 O O . SER A 1 402 ? -5.283 8.382 -3.460 1.00 82.56 402 SER A O 1
ATOM 2948 N N . SER A 1 403 ? -4.873 7.224 -1.619 1.00 83.94 403 SER A N 1
ATOM 2949 C CA . SER A 1 403 ? -4.280 5.981 -2.078 1.00 83.94 403 SER A CA 1
ATOM 2950 C C . SER A 1 403 ? -4.972 4.632 -1.730 1.00 83.94 403 SER A C 1
ATOM 2952 O O . SER A 1 403 ? -4.755 4.097 -0.653 1.00 83.94 403 SER A O 1
ATOM 2954 N N . GLN A 1 404 ? -5.716 3.963 -2.622 1.00 87.31 404 GLN A N 1
ATOM 2955 C CA . GLN A 1 404 ? -6.404 2.670 -2.351 1.00 87.31 404 GLN A CA 1
ATOM 2956 C C . GLN A 1 404 ? -5.495 1.443 -2.172 1.00 87.31 404 GLN A C 1
ATOM 2958 O O . GLN A 1 404 ? -4.926 0.959 -3.145 1.00 87.31 404 GLN A O 1
ATOM 2963 N N . VAL A 1 405 ? -5.479 0.893 -0.946 1.00 87.94 405 VAL A N 1
ATOM 2964 C CA . VAL A 1 405 ? -5.066 -0.461 -0.500 1.00 87.94 405 VAL A CA 1
ATOM 2965 C C . VAL A 1 405 ? -5.929 -1.626 -0.969 1.00 87.94 405 VAL A C 1
ATOM 2967 O O . VAL A 1 405 ? -6.969 -1.812 -0.349 1.00 87.94 405 VAL A O 1
ATOM 2970 N N . THR A 1 406 ? -5.594 -2.444 -1.971 1.00 89.31 406 THR A N 1
ATOM 2971 C CA . THR A 1 406 ? -6.303 -3.728 -2.176 1.00 89.31 406 THR A CA 1
ATOM 2972 C C . THR A 1 406 ? -5.350 -4.911 -2.264 1.00 89.31 406 THR A C 1
ATOM 2974 O O . THR A 1 406 ? -4.609 -5.037 -3.233 1.00 89.31 406 THR A O 1
ATOM 2977 N N . GLY A 1 407 ? -5.401 -5.798 -1.267 1.00 85.69 407 GLY A N 1
ATOM 2978 C CA . GLY A 1 407 ? -4.619 -7.033 -1.222 1.00 85.69 407 GLY A CA 1
ATOM 2979 C C . GLY A 1 407 ? -5.490 -8.290 -1.196 1.00 85.69 407 GLY A C 1
ATOM 2980 O O . GLY A 1 407 ? -6.415 -8.390 -0.392 1.00 85.69 407 GLY A O 1
ATOM 2981 N N . VAL A 1 408 ? -5.154 -9.279 -2.021 1.00 86.38 408 VAL A N 1
ATOM 2982 C CA . VAL A 1 408 ? -5.681 -10.651 -1.938 1.00 86.38 408 VAL A CA 1
ATOM 2983 C C . VAL A 1 408 ? -4.512 -11.585 -1.591 1.00 86.38 408 VAL A C 1
ATOM 2985 O O . VAL A 1 408 ? -3.896 -12.152 -2.496 1.00 86.38 408 VAL A O 1
ATOM 2988 N N . PRO A 1 409 ? -4.102 -11.647 -0.307 1.00 80.19 409 PRO A N 1
ATOM 2989 C CA . PRO A 1 409 ? -3.022 -12.516 0.150 1.00 80.19 409 PRO A CA 1
ATOM 2990 C C . PRO A 1 409 ? -3.479 -13.976 0.225 1.00 80.19 409 PRO A C 1
ATOM 2992 O O . PRO A 1 409 ? -4.487 -14.236 0.865 1.00 80.19 409 PRO A O 1
ATOM 2995 N N . HIS A 1 410 ? -2.718 -14.910 -0.347 1.00 78.62 410 HIS A N 1
ATOM 2996 C CA . HIS A 1 410 ? -2.812 -16.356 -0.105 1.00 78.62 410 HIS A CA 1
ATOM 2997 C C . HIS A 1 410 ? -1.575 -16.855 0.654 1.00 78.62 410 HIS A C 1
ATOM 2999 O O . HIS A 1 410 ? -0.498 -16.279 0.500 1.00 78.62 410 HIS A O 1
ATOM 3005 N N . GLU A 1 411 ? -1.731 -17.919 1.444 1.00 79.62 411 GLU A N 1
ATOM 3006 C CA . GLU A 1 411 ? -0.678 -18.659 2.163 1.00 79.62 411 GLU A CA 1
ATOM 3007 C C . GLU A 1 411 ? 0.560 -17.860 2.647 1.00 79.62 411 GLU A C 1
ATOM 3009 O O . GLU A 1 411 ? 1.533 -17.641 1.926 1.00 79.62 411 GLU A O 1
ATOM 3014 N N . SER A 1 412 ? 0.586 -17.504 3.933 1.00 82.31 412 SER A N 1
ATOM 3015 C CA . SER A 1 412 ? 1.716 -16.863 4.638 1.00 82.31 412 SER A CA 1
ATOM 3016 C C . SER A 1 412 ? 2.174 -15.524 4.047 1.00 82.31 412 SER A C 1
ATOM 3018 O O . SER A 1 412 ? 3.337 -15.146 4.178 1.00 82.31 412 SER A O 1
ATOM 3020 N N . SER A 1 413 ? 1.265 -14.788 3.407 1.00 85.62 413 SER A N 1
ATOM 3021 C CA . SER A 1 413 ? 1.566 -13.488 2.799 1.00 85.62 413 SER A CA 1
ATOM 3022 C C . SER A 1 413 ? 1.325 -12.312 3.753 1.00 85.62 413 SER A C 1
ATOM 3024 O O . SER A 1 413 ? 0.542 -12.405 4.703 1.00 85.62 413 SER A O 1
ATOM 3026 N N . GLN A 1 414 ? 1.990 -11.183 3.486 1.00 87.19 414 GLN A N 1
ATOM 3027 C CA . GLN A 1 414 ? 1.886 -9.966 4.299 1.00 87.19 414 GLN A CA 1
ATOM 3028 C C . GLN A 1 414 ? 1.520 -8.743 3.453 1.00 87.19 414 GLN A C 1
ATOM 3030 O O . GLN A 1 414 ? 2.144 -8.471 2.424 1.00 87.19 414 GLN A O 1
ATOM 3035 N N . VAL A 1 415 ? 0.545 -7.962 3.922 1.00 88.31 415 VAL A N 1
ATOM 3036 C CA . VAL A 1 415 ? 0.204 -6.646 3.367 1.00 88.31 415 VAL A CA 1
ATOM 3037 C C . VAL A 1 415 ? 0.473 -5.587 4.423 1.00 88.31 415 VAL A C 1
ATOM 3039 O O . VAL A 1 415 ? -0.182 -5.546 5.461 1.00 88.31 415 VAL A O 1
ATOM 3042 N N . THR A 1 416 ? 1.426 -4.711 4.131 1.00 90.56 416 THR A N 1
ATOM 3043 C CA . THR A 1 416 ? 1.687 -3.488 4.883 1.00 90.56 416 THR A CA 1
ATOM 3044 C C . THR A 1 416 ? 1.503 -2.313 3.931 1.00 90.56 416 THR A C 1
ATOM 3046 O O . THR A 1 416 ? 1.969 -2.342 2.795 1.00 90.56 416 THR A O 1
ATOM 3049 N N . ALA A 1 417 ? 0.833 -1.251 4.334 1.00 88.56 417 ALA A N 1
ATOM 3050 C CA . ALA A 1 417 ? 0.597 -0.078 3.471 1.00 88.56 417 ALA A CA 1
ATOM 3051 C C . ALA A 1 417 ? 0.609 1.176 4.335 1.00 88.56 417 ALA A C 1
ATOM 3053 O O . ALA A 1 417 ? -0.020 0.864 5.362 1.00 88.56 417 ALA A O 1
ATOM 3054 N N . VAL A 1 418 ? 1.334 2.362 3.972 1.00 87.81 418 VAL A N 1
ATOM 3055 C CA . VAL A 1 418 ? 1.834 3.815 4.488 1.00 87.81 418 VAL A CA 1
ATOM 3056 C C . VAL A 1 418 ? 1.122 4.857 3.728 1.00 87.81 418 VAL A C 1
ATOM 3058 O O . VAL A 1 418 ? 1.599 5.952 3.601 1.00 87.81 418 VAL A O 1
ATOM 3061 N N . LEU A 1 419 ? -0.066 4.573 3.276 1.00 84.00 419 LEU A N 1
ATOM 3062 C CA . LEU A 1 419 ? -0.880 5.436 2.489 1.00 84.00 419 LEU A CA 1
ATOM 3063 C C . LEU A 1 419 ? -1.519 6.684 3.176 1.00 84.00 419 LEU A C 1
ATOM 3065 O O . LEU A 1 419 ? -2.481 7.243 2.672 1.00 84.00 419 LEU A O 1
ATOM 3069 N N . HIS A 1 420 ? -0.989 7.100 4.334 1.00 77.56 420 HIS A N 1
ATOM 3070 C CA . HIS A 1 420 ? -1.252 8.351 5.081 1.00 77.56 420 HIS A CA 1
ATOM 3071 C C . HIS A 1 420 ? -2.691 8.927 5.073 1.00 77.56 420 HIS A C 1
ATOM 3073 O O . HIS A 1 420 ? -3.449 8.609 5.995 1.00 77.56 420 HIS A O 1
ATOM 3079 N N . GLU A 1 421 ? -3.038 9.803 4.117 1.00 81.88 421 GLU A N 1
ATOM 3080 C CA . GLU A 1 421 ? -4.264 10.623 4.120 1.00 81.88 421 GLU A CA 1
ATOM 3081 C C . GLU A 1 421 ? -5.458 9.915 3.462 1.00 81.88 421 GLU A C 1
ATOM 3083 O O . GLU A 1 421 ? -5.306 9.054 2.583 1.00 81.88 421 GLU A O 1
ATOM 3088 N N . SER A 1 422 ? -6.685 10.292 3.842 1.00 81.88 422 SER A N 1
ATOM 3089 C CA . SER A 1 422 ? -7.850 9.789 3.128 1.00 81.88 422 SER A CA 1
ATOM 3090 C C . SER A 1 422 ? -8.011 8.285 3.251 1.00 81.88 422 SER A C 1
ATOM 3092 O O . SER A 1 422 ? -8.294 7.740 2.230 1.00 81.88 422 SER A O 1
ATOM 3094 N N . SER A 1 423 ? -7.795 7.543 4.334 1.00 82.94 423 SER A N 1
ATOM 3095 C CA . SER A 1 423 ? -7.359 6.136 4.262 1.00 82.94 423 SER A CA 1
ATOM 3096 C C . SER A 1 423 ? -8.395 4.924 3.996 1.00 82.94 423 SER A C 1
ATOM 3098 O O . SER A 1 423 ? -9.512 4.978 4.480 1.00 82.94 423 SER A O 1
ATOM 3100 N N . GLN A 1 424 ? -8.117 3.824 3.241 1.00 87.00 424 GLN A N 1
ATOM 3101 C CA . GLN A 1 424 ? -8.848 2.529 3.001 1.00 87.00 424 GLN A CA 1
ATOM 3102 C C . GLN A 1 424 ? -7.861 1.399 2.609 1.00 87.00 424 GLN A C 1
ATOM 3104 O O . GLN A 1 424 ? -7.455 1.244 1.449 1.00 87.00 424 GLN A O 1
ATOM 3109 N N . VAL A 1 425 ? -7.564 0.516 3.564 1.00 87.69 425 VAL A N 1
ATOM 3110 C CA . VAL A 1 425 ? -6.844 -0.740 3.299 1.00 87.69 425 VAL A CA 1
ATOM 3111 C C . VAL A 1 425 ? -7.847 -1.891 3.281 1.00 87.69 425 VAL A C 1
ATOM 3113 O O . VAL A 1 425 ? -8.331 -2.296 4.334 1.00 87.69 425 V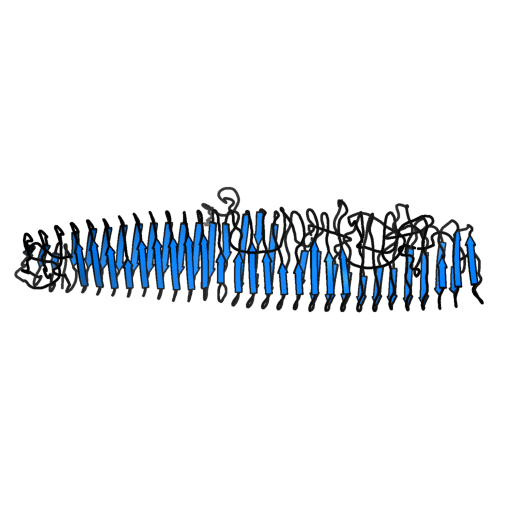AL A O 1
ATOM 3116 N N . THR A 1 426 ? -8.177 -2.397 2.089 1.00 89.12 426 THR A N 1
ATOM 3117 C CA . THR A 1 426 ? -9.017 -3.589 1.891 1.00 89.12 426 THR A CA 1
ATOM 3118 C C . THR A 1 426 ? -8.142 -4.817 1.688 1.00 89.12 426 THR A C 1
ATOM 3120 O O . THR A 1 426 ? -7.317 -4.860 0.774 1.00 89.12 426 THR A O 1
ATOM 3123 N N . ALA A 1 427 ? -8.346 -5.839 2.509 1.00 86.19 427 ALA A N 1
ATOM 3124 C CA . ALA A 1 427 ? -7.655 -7.109 2.382 1.00 86.19 427 ALA A CA 1
ATOM 3125 C C . ALA A 1 427 ? -8.649 -8.274 2.419 1.00 86.19 427 ALA A C 1
ATOM 3127 O O . ALA A 1 427 ? -9.550 -8.302 3.261 1.00 86.19 427 ALA A O 1
ATOM 3128 N N . VAL A 1 428 ? -8.456 -9.254 1.530 1.00 86.12 428 VAL A N 1
ATOM 3129 C CA . VAL A 1 428 ? -9.205 -10.523 1.551 1.00 86.12 428 VAL A CA 1
ATOM 3130 C C . VAL A 1 428 ? -8.278 -11.724 1.806 1.00 86.12 428 VAL A C 1
ATOM 3132 O O . VAL A 1 428 ? -8.010 -12.496 0.888 1.00 86.12 428 VAL A O 1
ATOM 3135 N N . PRO A 1 429 ? -7.727 -11.842 3.031 1.00 78.25 429 PRO A N 1
ATOM 3136 C CA . PRO A 1 429 ? -7.692 -13.026 3.863 1.00 78.25 429 PRO A CA 1
ATOM 3137 C C . PRO A 1 429 ? -7.782 -14.440 3.316 1.00 78.25 429 PRO A C 1
ATOM 3139 O O . PRO A 1 429 ? -8.615 -15.192 3.827 1.00 78.25 429 PRO A O 1
ATOM 3142 N N . HIS A 1 430 ? -6.921 -14.827 2.385 1.00 73.12 430 HIS A N 1
ATOM 3143 C CA . HIS A 1 430 ? -6.385 -16.184 2.374 1.00 73.12 430 HIS A CA 1
ATOM 3144 C C . HIS A 1 430 ? -5.046 -16.216 3.158 1.00 73.12 430 HIS A C 1
ATOM 3146 O O . HIS A 1 430 ? -4.622 -15.229 3.748 1.00 73.12 430 HIS A O 1
ATOM 3152 N N . GLU A 1 431 ? -4.435 -17.385 3.289 1.00 77.88 431 GLU A N 1
ATOM 3153 C CA . GLU A 1 431 ? -4.084 -17.980 4.585 1.00 77.88 431 GLU A CA 1
ATOM 3154 C C . GLU A 1 431 ? -2.855 -17.377 5.312 1.00 77.88 431 GLU A C 1
ATOM 3156 O O . GLU A 1 431 ? -1.948 -16.805 4.714 1.00 77.88 431 GLU A O 1
ATOM 3161 N N . SER A 1 432 ? -2.774 -17.575 6.636 1.00 80.25 432 SER A N 1
ATOM 3162 C CA . SER A 1 432 ? -1.672 -17.194 7.557 1.00 80.25 432 SER A CA 1
ATOM 3163 C C . SER A 1 432 ? -1.231 -15.710 7.627 1.00 80.25 432 SER A C 1
ATOM 3165 O O . SER A 1 432 ? -0.482 -15.337 8.527 1.00 80.25 432 SER A O 1
ATOM 3167 N N . SER A 1 433 ? -1.795 -14.812 6.818 1.00 82.44 433 SER A N 1
ATOM 3168 C CA . SER A 1 433 ? -2.805 -13.937 7.427 1.00 82.44 433 SER A CA 1
ATOM 3169 C C . SER A 1 433 ? -2.499 -12.470 7.772 1.00 82.44 433 SER A C 1
ATOM 3171 O O . SER A 1 433 ? -3.387 -11.861 8.374 1.00 82.44 433 SER A O 1
ATOM 3173 N N . GLN A 1 434 ? -1.321 -11.879 7.511 1.00 86.25 434 GLN A N 1
ATOM 3174 C CA . GLN A 1 434 ? -0.980 -10.597 8.171 1.00 86.25 434 GLN A CA 1
ATOM 3175 C C . GLN A 1 434 ? -1.299 -9.339 7.349 1.00 86.25 434 GLN A C 1
ATOM 3177 O O . GLN A 1 434 ? -0.729 -9.099 6.283 1.00 86.25 434 GLN A O 1
ATOM 3182 N N . VAL A 1 435 ? -2.155 -8.480 7.908 1.00 87.25 435 VAL A N 1
ATOM 3183 C CA . VAL A 1 435 ? -2.505 -7.158 7.371 1.00 87.25 435 VAL A CA 1
ATOM 3184 C C . VAL A 1 435 ? -2.172 -6.096 8.411 1.00 87.25 435 VAL A C 1
ATOM 3186 O O . VAL A 1 435 ? -2.739 -6.091 9.503 1.00 87.25 435 VAL A O 1
ATOM 3189 N N . THR A 1 436 ? -1.266 -5.182 8.069 1.00 89.56 436 THR A N 1
ATOM 3190 C CA . THR A 1 436 ? -0.901 -4.033 8.905 1.00 89.56 436 THR A CA 1
ATOM 3191 C C . THR A 1 436 ? -1.205 -2.735 8.168 1.00 89.56 436 THR A C 1
ATOM 3193 O O . THR A 1 436 ? -0.682 -2.485 7.082 1.00 89.56 436 THR A O 1
ATOM 3196 N N . ALA A 1 437 ? -2.038 -1.894 8.771 1.00 87.62 437 ALA A N 1
ATOM 3197 C CA . ALA A 1 437 ? -2.389 -0.579 8.253 1.00 87.62 437 ALA A CA 1
ATOM 3198 C C . ALA A 1 437 ? -2.154 0.469 9.341 1.00 87.62 437 ALA A C 1
ATOM 3200 O O . ALA A 1 437 ? -2.622 0.304 10.468 1.00 87.62 437 ALA A O 1
ATOM 3201 N N . VAL A 1 438 ? -1.449 1.556 9.014 1.00 87.31 438 VAL A N 1
ATOM 3202 C CA . VAL A 1 438 ? -1.250 2.662 9.969 1.00 87.31 438 VAL A CA 1
ATOM 3203 C C . VAL A 1 438 ? -1.689 4.023 9.374 1.00 87.31 438 VAL A C 1
ATOM 3205 O O . VAL A 1 438 ? -0.898 4.885 8.988 1.00 87.31 438 VAL A O 1
ATOM 3208 N N . PRO A 1 439 ? -2.989 4.226 9.153 1.00 80.75 439 PRO A N 1
ATOM 3209 C CA . PRO A 1 439 ? -3.481 5.501 8.642 1.00 80.75 439 PRO A CA 1
ATOM 3210 C C . PRO A 1 439 ? -3.281 6.659 9.627 1.00 80.75 439 PRO A C 1
ATOM 3212 O O . PRO A 1 439 ? -3.442 6.491 10.835 1.00 80.75 439 PRO A O 1
ATOM 3215 N N . HIS A 1 440 ? -2.966 7.847 9.098 1.00 77.94 440 HIS A N 1
ATOM 3216 C CA . HIS A 1 440 ? -2.856 9.062 9.914 1.00 77.94 440 HIS A CA 1
ATOM 3217 C C . HIS A 1 440 ? -4.189 9.820 9.951 1.00 77.94 440 HIS A C 1
ATOM 3219 O O . HIS A 1 440 ? -4.646 10.195 11.023 1.00 77.94 440 HIS A O 1
ATOM 3225 N N . GLU A 1 441 ? -4.852 9.963 8.797 1.00 79.50 441 GLU A N 1
ATOM 3226 C CA . GLU A 1 441 ? -6.096 10.731 8.648 1.00 79.50 441 GLU A CA 1
ATOM 3227 C C . GLU A 1 441 ? -7.270 9.864 8.154 1.00 79.50 441 GLU A C 1
ATOM 3229 O O . GLU A 1 441 ? -7.064 8.857 7.470 1.00 79.50 441 GLU A O 1
ATOM 3234 N N . SER A 1 442 ? -8.501 10.306 8.461 1.00 81.62 442 SER A N 1
ATOM 3235 C CA . SER A 1 442 ? -9.805 9.866 7.914 1.00 81.62 442 SER A CA 1
ATOM 3236 C C . SER A 1 442 ? -9.816 8.496 7.214 1.00 81.62 442 SER A C 1
ATOM 3238 O O . SER A 1 442 ? -9.709 8.459 5.988 1.00 81.62 442 SER A O 1
ATOM 3240 N N . SER A 1 443 ? -9.970 7.389 7.961 1.00 82.56 443 SER A N 1
ATOM 3241 C CA . SER A 1 443 ? -9.715 6.022 7.465 1.00 82.56 443 SER A CA 1
ATOM 3242 C C . SER A 1 443 ? -10.860 4.992 7.556 1.00 82.56 443 SER A C 1
ATOM 3244 O O . SER A 1 443 ? -11.830 5.172 8.294 1.00 82.56 443 SER A O 1
ATOM 3246 N N . GLN A 1 444 ? -10.722 3.881 6.816 1.00 85.69 444 GLN A N 1
ATOM 3247 C CA . GLN A 1 444 ? -11.545 2.661 6.884 1.00 85.69 444 GLN A CA 1
ATOM 3248 C C . GLN A 1 444 ? -10.737 1.407 6.472 1.00 85.69 444 GLN A C 1
ATOM 3250 O O . GLN A 1 444 ? -10.689 1.037 5.299 1.00 85.69 444 GLN A O 1
ATOM 3255 N N . VAL A 1 445 ? -10.127 0.703 7.427 1.00 86.81 445 VAL A N 1
ATOM 3256 C CA . VAL A 1 445 ? -9.475 -0.603 7.198 1.00 86.81 445 VAL A CA 1
ATOM 3257 C C . VAL A 1 445 ? -10.540 -1.698 7.142 1.00 86.81 445 VAL A C 1
ATOM 3259 O O . VAL A 1 445 ? -11.392 -1.784 8.025 1.00 86.81 445 VAL A O 1
ATOM 3262 N N . THR A 1 446 ? -10.525 -2.542 6.111 1.00 87.94 446 THR A N 1
ATOM 3263 C CA . THR A 1 446 ? -11.474 -3.654 5.954 1.00 87.94 446 THR A CA 1
ATOM 3264 C C . THR A 1 446 ? -10.738 -4.954 5.676 1.00 87.94 446 THR A C 1
ATOM 3266 O O . THR A 1 446 ? -10.009 -5.060 4.693 1.00 87.94 446 THR A O 1
ATOM 3269 N N . ALA A 1 447 ? -10.957 -5.954 6.525 1.00 85.44 447 ALA A N 1
ATOM 3270 C CA . ALA A 1 447 ? -10.378 -7.282 6.375 1.00 85.44 447 ALA A CA 1
ATOM 3271 C C . ALA A 1 447 ? -11.474 -8.351 6.406 1.00 85.44 447 ALA A C 1
ATOM 3273 O O . ALA A 1 447 ? -12.305 -8.373 7.316 1.00 85.44 447 ALA A O 1
ATOM 3274 N N . VAL A 1 448 ? -11.469 -9.239 5.414 1.00 86.06 448 VAL A N 1
ATOM 3275 C CA . VAL A 1 448 ? -12.354 -10.409 5.369 1.00 86.06 448 VAL A CA 1
ATOM 3276 C C . VAL A 1 448 ? -11.493 -11.647 5.203 1.00 86.06 448 VAL A C 1
ATOM 3278 O O . VAL A 1 448 ? -10.838 -11.791 4.172 1.00 86.06 448 VAL A O 1
ATOM 3281 N N . SER A 1 449 ? -11.509 -12.534 6.194 1.00 81.69 449 SER A N 1
ATOM 3282 C CA . SER A 1 449 ? -10.632 -13.703 6.206 1.00 81.69 449 SER A CA 1
ATOM 3283 C C . SER A 1 449 ? -11.340 -14.985 6.583 1.00 81.69 449 SER A C 1
ATOM 3285 O O . SER A 1 449 ? -12.233 -15.000 7.431 1.00 81.69 449 SER A O 1
ATOM 3287 N N . HIS A 1 450 ? -10.884 -16.077 5.975 1.00 73.94 450 HIS A N 1
ATOM 3288 C CA . HIS A 1 450 ? -11.430 -17.404 6.233 1.00 73.94 450 HIS A CA 1
ATOM 3289 C C . HIS A 1 450 ? -10.627 -18.197 7.276 1.00 73.94 450 HIS A C 1
ATOM 3291 O O . HIS A 1 450 ? -11.203 -19.004 7.991 1.00 73.94 450 HIS A O 1
ATOM 3297 N N . GLU A 1 451 ? -9.322 -17.948 7.390 1.00 78.62 451 GLU A N 1
ATOM 3298 C CA . GLU A 1 451 ? -8.397 -18.742 8.212 1.00 78.62 451 GLU A CA 1
ATOM 3299 C C . GLU A 1 451 ? -7.487 -17.830 9.060 1.00 78.62 451 GLU A C 1
ATOM 3301 O O . GLU A 1 451 ? -7.633 -16.602 9.032 1.00 78.62 451 GLU A O 1
ATOM 3306 N N . SER A 1 452 ? -6.525 -18.436 9.773 1.00 80.38 452 SER A N 1
ATOM 3307 C CA . SER A 1 452 ? -5.569 -17.809 10.704 1.00 80.38 452 SER A CA 1
ATOM 3308 C C . SER A 1 452 ? -5.153 -16.382 10.309 1.00 80.38 452 SER A C 1
ATOM 3310 O O . SER A 1 452 ? -4.343 -16.166 9.401 1.00 80.38 452 SER A O 1
ATOM 3312 N N . SER A 1 453 ? -5.811 -15.426 10.973 1.00 81.75 453 SER A N 1
ATOM 3313 C CA . SER A 1 453 ? -5.821 -13.964 10.822 1.00 81.75 453 SER A CA 1
ATOM 3314 C C . SER A 1 453 ? -4.908 -13.135 11.704 1.00 81.75 453 SER A C 1
ATOM 3316 O O . SER A 1 453 ? -5.051 -13.269 12.915 1.00 81.75 453 SER A O 1
ATOM 3318 N N . GLN A 1 454 ? -4.133 -12.167 11.203 1.00 86.00 454 GLN A N 1
ATOM 3319 C CA . GLN A 1 454 ? -3.776 -11.012 12.042 1.00 86.00 454 GLN A CA 1
ATOM 3320 C C . GLN A 1 454 ? -4.034 -9.692 11.320 1.00 86.00 454 GLN A C 1
ATOM 3322 O O . GLN A 1 454 ? -3.397 -9.380 10.316 1.00 86.00 454 GLN A O 1
ATOM 3327 N N . VAL A 1 455 ? -4.948 -8.894 11.870 1.00 86.38 455 VAL A N 1
ATOM 3328 C CA . VAL A 1 455 ? -5.268 -7.547 11.390 1.00 86.38 455 VAL A CA 1
ATOM 3329 C C . VAL A 1 455 ? -4.811 -6.547 12.441 1.00 86.38 455 VAL A C 1
ATOM 3331 O O . VAL A 1 455 ? -5.320 -6.550 13.561 1.00 86.38 455 VAL A O 1
ATOM 3334 N N . THR A 1 456 ? -3.853 -5.694 12.085 1.00 87.81 456 THR A N 1
ATOM 3335 C CA . THR A 1 456 ? -3.342 -4.628 12.954 1.00 87.81 456 THR A CA 1
ATOM 3336 C C . THR A 1 456 ? -3.625 -3.264 12.335 1.00 87.81 456 THR A C 1
ATOM 3338 O O . THR A 1 456 ? -3.136 -2.956 11.248 1.00 87.81 456 THR A O 1
ATOM 3341 N N . GLY A 1 457 ? -4.405 -2.446 13.041 1.00 84.75 457 GLY A N 1
ATOM 3342 C CA . GLY A 1 457 ? -4.669 -1.047 12.716 1.00 84.75 457 GLY A CA 1
ATOM 3343 C C . GLY A 1 457 ? -4.075 -0.123 13.776 1.00 84.75 457 GLY A C 1
ATOM 3344 O O . GLY A 1 457 ? -4.419 -0.251 14.949 1.00 84.75 457 GLY A O 1
ATOM 3345 N N . VAL A 1 458 ? -3.210 0.813 13.387 1.00 86.25 458 VAL A N 1
ATOM 3346 C CA . VAL A 1 458 ? -2.754 1.902 14.274 1.00 86.25 458 VAL A CA 1
ATOM 3347 C C . VAL A 1 458 ? -3.197 3.234 13.672 1.00 86.25 458 VAL A C 1
ATOM 3349 O O . VAL A 1 458 ? -2.870 3.540 12.534 1.00 86.25 458 VAL A O 1
ATOM 3352 N N . LEU A 1 459 ? -3.985 4.001 14.412 1.00 82.06 459 LEU A N 1
ATOM 3353 C CA . LEU A 1 459 ? -4.818 5.090 13.909 1.00 82.06 459 LEU A CA 1
ATOM 3354 C C . LEU A 1 459 ? -4.505 6.361 14.715 1.00 82.06 459 LEU A C 1
ATOM 3356 O O . LEU A 1 459 ? -4.338 6.280 15.935 1.00 82.06 459 LEU A O 1
ATOM 3360 N N . HIS A 1 460 ? -4.454 7.526 14.065 1.00 75.12 460 HIS A N 1
ATOM 3361 C CA . HIS A 1 460 ? -4.544 8.804 14.783 1.00 75.12 460 HIS A CA 1
ATOM 3362 C C . HIS A 1 460 ? -5.993 9.295 14.763 1.00 75.12 460 HIS A C 1
ATOM 3364 O O . HIS A 1 460 ? -6.688 9.165 15.766 1.00 75.12 460 HIS A O 1
ATOM 3370 N N . GLU A 1 461 ? -6.457 9.772 13.607 1.00 80.81 461 GLU A N 1
ATOM 3371 C CA . GLU A 1 461 ? -7.722 10.501 13.453 1.00 80.81 461 GLU A CA 1
ATOM 3372 C C . GLU A 1 461 ? -8.930 9.608 13.100 1.00 80.81 461 GLU A C 1
ATOM 3374 O O . GLU A 1 461 ? -8.811 8.387 13.002 1.00 80.81 461 GLU A O 1
ATOM 3379 N N . SER A 1 462 ? -10.088 10.241 12.849 1.00 82.12 462 SER A N 1
ATOM 3380 C CA . SER A 1 462 ? -11.375 9.650 12.413 1.00 82.12 462 SER A CA 1
ATOM 3381 C C . SER A 1 462 ? -11.243 8.357 11.588 1.00 82.12 462 SER A C 1
ATOM 3383 O O . SER A 1 462 ? -10.965 8.413 10.394 1.00 82.12 462 SER A O 1
ATOM 3385 N N . SER A 1 463 ? -11.456 7.181 12.182 1.00 82.25 463 SER A N 1
ATOM 3386 C CA . SER A 1 463 ? -11.110 5.900 11.549 1.00 82.25 463 SER A CA 1
ATOM 3387 C C . SER A 1 463 ? -12.093 4.767 11.842 1.00 82.25 463 SER A C 1
ATOM 3389 O O . SER A 1 463 ? -12.597 4.629 12.953 1.00 82.25 463 SER A O 1
ATOM 3391 N N . GLN A 1 464 ? -12.307 3.886 10.863 1.00 86.00 464 GLN A N 1
ATOM 3392 C CA . GLN A 1 464 ? -12.982 2.602 11.063 1.00 86.00 464 GLN A CA 1
ATOM 3393 C C . GLN A 1 464 ? -12.004 1.434 10.869 1.00 86.00 464 GLN A C 1
ATOM 3395 O O . GLN A 1 464 ? -11.186 1.443 9.949 1.00 86.00 464 GLN A O 1
ATOM 3400 N N . VAL A 1 465 ? -12.133 0.390 11.688 1.00 86.94 465 VAL A N 1
ATOM 3401 C CA . VAL A 1 465 ? -11.563 -0.940 11.427 1.00 86.94 465 VAL A CA 1
ATOM 3402 C C . VAL A 1 465 ? -12.711 -1.941 11.406 1.00 86.94 465 VAL A C 1
ATOM 3404 O O . VAL A 1 465 ? -13.382 -2.118 12.416 1.00 86.94 465 VAL A O 1
ATOM 3407 N N . THR A 1 466 ? -12.934 -2.597 10.270 1.00 88.38 466 THR A N 1
ATOM 3408 C CA . THR A 1 466 ? -14.004 -3.585 10.078 1.00 88.38 466 THR A CA 1
ATOM 3409 C C . THR A 1 466 ? -13.396 -4.932 9.698 1.00 88.38 466 THR A C 1
ATOM 3411 O O . THR A 1 466 ? -12.833 -5.077 8.613 1.00 88.38 466 THR A O 1
ATOM 3414 N N . ALA A 1 467 ? -13.503 -5.920 10.585 1.00 86.50 467 ALA A N 1
ATOM 3415 C CA . ALA A 1 467 ? -12.949 -7.258 10.402 1.00 86.50 467 ALA A CA 1
ATOM 3416 C C . ALA A 1 467 ? -14.043 -8.336 10.469 1.00 86.50 467 ALA A C 1
ATOM 3418 O O . ALA A 1 467 ? -14.848 -8.358 11.401 1.00 86.50 467 ALA A O 1
ATOM 3419 N N . VAL A 1 468 ? -14.051 -9.249 9.498 1.00 86.56 468 VAL A N 1
ATOM 3420 C CA . VAL A 1 468 ? -14.902 -10.450 9.488 1.00 86.56 468 VAL A CA 1
ATOM 3421 C C . VAL A 1 468 ? -13.993 -11.665 9.338 1.00 86.56 468 VAL A C 1
ATOM 3423 O O . VAL A 1 468 ? -13.439 -11.865 8.257 1.00 86.56 468 VAL A O 1
ATOM 3426 N N . LEU A 1 469 ? -13.806 -12.437 10.411 1.00 82.81 469 LEU A N 1
ATOM 3427 C CA . LEU A 1 469 ? -12.824 -13.529 10.482 1.00 82.81 469 LEU A CA 1
ATOM 3428 C C . LEU A 1 469 ? -13.490 -14.815 11.001 1.00 82.81 469 LEU A C 1
ATOM 3430 O O . LEU A 1 469 ? -14.371 -14.741 11.855 1.00 82.81 469 LEU A O 1
ATOM 3434 N N . HIS A 1 470 ? -13.090 -15.990 10.505 1.00 76.06 470 HIS A N 1
ATOM 3435 C CA . HIS A 1 470 ? -13.667 -17.261 10.965 1.00 76.06 470 HIS A CA 1
ATOM 3436 C C . HIS A 1 470 ? -12.899 -17.851 12.160 1.00 76.06 470 HIS A C 1
ATOM 3438 O O . HIS A 1 470 ? -13.293 -17.624 13.301 1.00 76.06 470 HIS A O 1
ATOM 3444 N N . GLU A 1 471 ? -11.821 -18.597 11.916 1.00 79.56 471 GLU A N 1
ATOM 3445 C CA . GLU A 1 471 ? -11.061 -19.326 12.941 1.00 79.56 471 GLU A CA 1
ATOM 3446 C C . GLU A 1 471 ? -9.705 -18.659 13.248 1.00 79.56 471 GLU A C 1
ATOM 3448 O O . GLU A 1 471 ? -9.119 -17.974 12.402 1.00 79.56 471 GLU A O 1
ATOM 3453 N N . SER A 1 472 ? -9.199 -18.872 14.468 1.00 80.88 472 SER A N 1
ATOM 3454 C CA . SER A 1 472 ? -7.819 -18.585 14.903 1.00 80.88 472 SER A CA 1
ATOM 3455 C C . SER A 1 472 ? -7.300 -17.198 14.512 1.00 80.88 472 SER A C 1
ATOM 3457 O O . SER A 1 472 ? -6.258 -17.059 13.868 1.00 80.88 472 SER A O 1
ATOM 3459 N N . SER A 1 473 ? -8.038 -16.148 14.870 1.00 82.12 473 SER A N 1
ATOM 3460 C CA . SER A 1 473 ? -7.801 -14.805 14.341 1.00 82.12 473 SER A CA 1
ATOM 3461 C C . SER A 1 473 ? -7.619 -13.732 15.414 1.00 82.12 473 SER A C 1
ATOM 3463 O O . SER A 1 473 ? -8.218 -13.772 16.486 1.00 82.12 473 SER A O 1
ATOM 3465 N N . GLN A 1 474 ? -6.796 -12.727 15.112 1.00 86.12 474 GLN A N 1
ATOM 3466 C CA . GLN A 1 474 ? -6.526 -11.601 16.002 1.00 86.12 474 GLN A CA 1
ATOM 3467 C C . GLN A 1 474 ? -6.780 -10.264 15.302 1.00 86.12 474 GLN A C 1
ATOM 3469 O O . GLN A 1 474 ? -6.215 -9.981 14.245 1.00 86.12 474 GLN A O 1
ATOM 3474 N N . VAL A 1 475 ? -7.585 -9.412 15.937 1.00 86.94 475 VAL A N 1
ATOM 3475 C CA . VAL A 1 475 ? -7.771 -8.006 15.563 1.00 86.94 475 VAL A CA 1
ATOM 3476 C C . VAL A 1 475 ? -7.132 -7.141 16.638 1.00 86.94 475 VAL A C 1
ATOM 3478 O O . VAL A 1 475 ? -7.542 -7.191 17.796 1.00 86.94 475 VAL A O 1
ATOM 3481 N N . THR A 1 476 ? -6.140 -6.339 16.260 1.00 88.06 476 THR A N 1
ATOM 3482 C CA . THR A 1 476 ? -5.535 -5.325 17.130 1.00 88.06 476 THR A CA 1
ATOM 3483 C C . THR A 1 476 ? -5.792 -3.943 16.549 1.00 88.06 476 THR A C 1
ATOM 3485 O O . THR A 1 476 ? -5.404 -3.668 15.415 1.00 88.06 476 THR A O 1
ATOM 3488 N N . ALA A 1 477 ? -6.428 -3.070 17.323 1.00 86.62 477 ALA A N 1
ATOM 3489 C CA . ALA A 1 477 ? -6.672 -1.683 16.951 1.00 86.62 477 ALA A CA 1
ATOM 3490 C C . ALA A 1 477 ? -6.141 -0.739 18.036 1.00 86.62 477 ALA A C 1
ATOM 3492 O O . ALA A 1 477 ? -6.455 -0.894 19.216 1.00 86.62 477 ALA A O 1
ATOM 3493 N N . VAL A 1 478 ? -5.348 0.250 17.639 1.00 86.12 478 VAL A N 1
ATOM 3494 C CA . VAL A 1 478 ? -4.881 1.331 18.515 1.00 86.12 478 VAL A CA 1
ATOM 3495 C C . VAL A 1 478 ? -5.321 2.648 17.894 1.00 86.12 478 VAL A C 1
ATOM 3497 O O . VAL A 1 478 ? -4.963 2.894 16.748 1.00 86.12 478 VAL A O 1
ATOM 3500 N N . SER A 1 479 ? -6.082 3.471 18.615 1.00 83.94 479 SER A N 1
ATOM 3501 C CA . SER A 1 479 ? -6.572 4.767 18.124 1.00 83.94 479 SER A CA 1
ATOM 3502 C C . SER A 1 479 ? -6.371 5.883 19.137 1.00 83.94 479 SER A C 1
ATOM 3504 O O . SER A 1 479 ? -6.583 5.677 20.334 1.00 83.94 479 SER A O 1
ATOM 3506 N N . HIS A 1 480 ? -6.013 7.071 18.648 1.00 78.38 480 HIS A N 1
ATOM 3507 C CA . HIS A 1 480 ? -5.926 8.281 19.464 1.00 78.38 480 HIS A CA 1
ATOM 3508 C C . HIS A 1 480 ? -7.258 9.054 19.497 1.00 78.38 480 HIS A C 1
ATOM 3510 O O . HIS A 1 480 ? -7.701 9.478 20.558 1.00 78.38 480 HIS A O 1
ATOM 3516 N N . GLU A 1 481 ? -7.941 9.168 18.363 1.00 83.06 481 GLU A N 1
ATOM 3517 C CA . GLU A 1 481 ? -9.176 9.944 18.219 1.00 83.06 481 GLU A CA 1
ATOM 3518 C C . GLU A 1 481 ? -10.386 9.032 17.915 1.00 83.06 481 GLU A C 1
ATOM 3520 O O . GLU A 1 481 ? -10.237 7.814 17.755 1.00 83.06 481 GLU A O 1
ATOM 3525 N N . SER A 1 482 ? -11.572 9.635 17.749 1.00 83.06 482 SER A N 1
ATOM 3526 C CA . SER A 1 482 ? -12.461 9.391 16.601 1.00 83.06 482 SER A CA 1
ATOM 3527 C C . SER A 1 482 ? -12.492 7.976 16.009 1.00 83.06 482 SER A C 1
ATOM 3529 O O . SER A 1 482 ? -12.103 7.865 14.850 1.00 83.06 482 SER A O 1
ATOM 3531 N N . SER A 1 483 ? -12.905 6.893 16.687 1.00 83.69 483 SER A N 1
ATOM 3532 C CA . SER A 1 483 ? -12.780 5.564 16.052 1.00 83.69 483 SER A CA 1
ATOM 3533 C C . SER A 1 483 ? -13.897 4.553 16.282 1.00 83.69 483 SER A C 1
ATOM 3535 O O . SER A 1 483 ? -14.566 4.532 17.312 1.00 83.69 483 SER A O 1
ATOM 3537 N N . GLN A 1 484 ? -14.090 3.676 15.292 1.00 86.50 484 GLN A N 1
ATOM 3538 C CA . GLN A 1 484 ? -15.048 2.575 15.340 1.00 86.50 484 GLN A CA 1
ATOM 3539 C C . GLN A 1 484 ? -14.391 1.252 14.923 1.00 86.50 484 GLN A C 1
ATOM 3541 O O . GLN A 1 484 ? -14.082 1.033 13.751 1.00 86.50 484 GLN A O 1
ATOM 3546 N N . VAL A 1 485 ? -14.227 0.335 15.874 1.00 87.00 485 VAL A N 1
ATOM 3547 C CA . VAL A 1 485 ? -13.744 -1.031 15.637 1.00 87.00 485 VAL A CA 1
ATOM 3548 C C . VAL A 1 485 ? -14.943 -1.973 15.603 1.00 87.00 485 VAL A C 1
ATOM 3550 O O . VAL A 1 485 ? -15.637 -2.126 16.605 1.00 87.00 485 VAL A O 1
ATOM 3553 N N . THR A 1 486 ? -15.189 -2.615 14.465 1.00 88.62 486 THR A N 1
ATOM 3554 C CA . THR A 1 486 ? -16.217 -3.648 14.298 1.00 88.62 486 THR A CA 1
ATOM 3555 C C . THR A 1 486 ? -15.553 -4.975 13.957 1.00 88.62 486 THR A C 1
ATOM 3557 O O . THR A 1 486 ? -14.866 -5.081 12.943 1.00 88.62 486 THR A O 1
ATOM 3560 N N . ALA A 1 487 ? -15.772 -5.994 14.783 1.00 86.94 487 ALA A N 1
ATOM 3561 C CA . ALA A 1 487 ? -15.259 -7.341 14.565 1.00 86.94 487 ALA A CA 1
ATOM 3562 C C . ALA A 1 487 ? -16.392 -8.373 14.627 1.00 86.94 487 ALA A C 1
ATOM 3564 O O . ALA A 1 487 ? -17.189 -8.378 15.567 1.00 86.94 487 ALA A O 1
ATOM 3565 N N . VAL A 1 488 ? -16.446 -9.260 13.636 1.00 86.31 488 VAL A N 1
ATOM 3566 C CA . VAL A 1 488 ? -17.304 -10.453 13.630 1.00 86.31 488 VAL A CA 1
ATOM 3567 C C . VAL A 1 488 ? -16.390 -11.671 13.548 1.00 86.31 488 VAL A C 1
ATOM 3569 O O . VAL A 1 488 ? -15.666 -11.805 12.561 1.00 86.31 488 VAL A O 1
ATOM 3572 N N . LEU A 1 489 ? -16.392 -12.510 14.586 1.00 82.69 489 LEU A N 1
ATOM 3573 C CA . LEU A 1 489 ? -15.454 -13.624 14.772 1.00 82.69 489 LEU A CA 1
ATOM 3574 C C . LEU A 1 489 ? -16.191 -14.945 15.069 1.00 82.69 489 LEU A C 1
ATOM 3576 O O . LEU A 1 489 ? -17.179 -14.925 15.807 1.00 82.69 489 LEU A O 1
ATOM 3580 N N . HIS A 1 490 ? -15.710 -16.079 14.533 1.00 76.19 490 HIS A N 1
ATOM 3581 C CA . HIS A 1 490 ? -16.251 -17.414 14.844 1.00 76.19 490 HIS A CA 1
ATOM 3582 C C . HIS A 1 490 ? -15.493 -18.088 15.999 1.00 76.19 490 HIS A C 1
ATOM 3584 O O . HIS A 1 490 ? -15.837 -17.822 17.143 1.00 76.19 490 HIS A O 1
ATOM 3590 N N . GLU A 1 491 ? -14.492 -18.932 15.725 1.00 79.94 491 GLU A N 1
ATOM 3591 C CA . GLU A 1 491 ? -13.775 -19.760 16.717 1.00 79.94 491 GLU A CA 1
ATOM 3592 C C . GLU A 1 491 ? -12.429 -19.138 17.105 1.00 79.94 491 GLU A C 1
ATOM 3594 O O . GLU A 1 491 ? -11.769 -18.490 16.285 1.00 79.94 491 GLU A O 1
ATOM 3599 N N . SER A 1 492 ? -12.003 -19.375 18.347 1.00 80.81 492 SER A N 1
ATOM 3600 C CA . SER A 1 492 ? -10.657 -19.105 18.866 1.00 80.81 492 SER A CA 1
ATOM 3601 C C . SER A 1 492 ? -10.073 -17.768 18.419 1.00 80.81 492 SER A C 1
ATOM 3603 O O . SER A 1 492 ? -9.029 -17.716 17.767 1.00 80.81 492 SER A O 1
ATOM 3605 N N . SER A 1 493 ? -10.750 -16.664 18.731 1.00 81.00 493 SER A N 1
ATOM 3606 C CA . SER A 1 493 ? -10.359 -15.360 18.193 1.00 81.00 493 SER A CA 1
ATOM 3607 C C . SER A 1 493 ? -10.350 -14.234 19.232 1.00 81.00 493 SER A C 1
ATOM 3609 O O . SER A 1 493 ? -11.101 -14.224 20.210 1.00 81.00 493 SER A O 1
ATOM 3611 N N . GLN A 1 494 ? -9.451 -13.267 19.034 1.00 85.56 494 GLN A N 1
ATOM 3612 C CA . GLN A 1 494 ? -9.210 -12.165 19.966 1.00 85.56 494 GLN A CA 1
ATOM 3613 C C . GLN A 1 494 ? -9.421 -10.800 19.306 1.00 85.56 494 GLN A C 1
ATOM 3615 O O . GLN A 1 494 ? -8.921 -10.534 18.213 1.00 85.56 494 GLN A O 1
ATOM 3620 N N . VAL A 1 495 ? -10.064 -9.894 20.040 1.00 86.81 495 VAL A N 1
ATOM 3621 C CA . VAL A 1 495 ? -10.095 -8.458 19.750 1.00 86.81 495 VAL A CA 1
ATOM 3622 C C . VAL A 1 495 ? -9.356 -7.719 20.858 1.00 86.81 495 VAL A C 1
ATOM 3624 O O . VAL A 1 495 ? -9.751 -7.795 22.020 1.00 86.81 495 VAL A O 1
ATOM 3627 N N . THR A 1 496 ? -8.311 -6.980 20.499 1.00 88.56 496 THR A N 1
ATOM 3628 C CA . THR A 1 496 ? -7.624 -6.044 21.393 1.00 88.56 496 THR A CA 1
ATOM 3629 C C . THR A 1 496 ? -7.779 -4.629 20.850 1.00 88.56 496 THR A C 1
ATOM 3631 O O . THR A 1 496 ? -7.356 -4.343 19.732 1.00 88.56 496 THR A O 1
ATOM 3634 N N . ALA A 1 497 ? -8.372 -3.739 21.641 1.00 86.38 497 ALA A N 1
ATOM 3635 C CA . ALA A 1 497 ? -8.557 -2.335 21.295 1.00 86.38 497 ALA A CA 1
ATOM 3636 C C . ALA A 1 497 ? -7.975 -1.421 22.384 1.00 86.38 497 ALA A C 1
ATOM 3638 O O . ALA A 1 497 ? -8.251 -1.607 23.569 1.00 86.38 497 ALA A O 1
ATOM 3639 N N . VAL A 1 498 ? -7.185 -0.424 21.987 1.00 86.19 498 VAL A N 1
ATOM 3640 C CA . VAL A 1 498 ? -6.686 0.643 22.870 1.00 86.19 498 VAL A CA 1
ATOM 3641 C C . VAL A 1 498 ? -7.096 1.978 22.263 1.00 86.19 498 VAL A C 1
ATOM 3643 O O . VAL A 1 498 ? -6.535 2.370 21.242 1.00 86.19 498 VAL A O 1
ATOM 3646 N N . LEU A 1 499 ? -8.094 2.636 22.852 1.00 82.50 499 LEU A N 1
ATOM 3647 C CA . LEU A 1 499 ? -8.772 3.802 22.275 1.00 82.50 499 LEU A CA 1
ATOM 3648 C C . LEU A 1 499 ? -8.776 4.960 23.280 1.00 82.50 499 LEU A C 1
ATOM 3650 O O . LEU A 1 499 ? -9.007 4.737 24.468 1.00 82.50 499 LEU A O 1
ATOM 3654 N N . HIS A 1 500 ? -8.506 6.183 22.823 1.00 76.81 500 HIS A N 1
ATOM 3655 C CA . HIS A 1 500 ? -8.342 7.334 23.715 1.00 76.81 500 HIS A CA 1
ATOM 3656 C C . HIS A 1 500 ? -9.551 8.289 23.706 1.00 76.81 500 HIS A C 1
ATOM 3658 O O . HIS A 1 500 ? -10.114 8.511 24.769 1.00 76.81 500 HIS A O 1
ATOM 3664 N N . GLU A 1 501 ? -10.018 8.794 22.558 1.00 80.31 501 GLU A N 1
ATOM 3665 C CA . GLU A 1 501 ? -11.151 9.743 22.519 1.00 80.31 501 GLU A CA 1
ATOM 3666 C C . GLU A 1 501 ? -12.356 9.223 21.710 1.00 80.31 501 GLU A C 1
ATOM 3668 O O . GLU A 1 501 ? -12.195 8.644 20.634 1.00 80.31 501 GLU A O 1
ATOM 3673 N N . SER A 1 502 ? -13.579 9.431 22.222 1.00 81.62 502 SER A N 1
ATOM 3674 C CA . SER A 1 502 ? -14.868 9.270 21.512 1.00 81.62 502 SER A CA 1
ATOM 3675 C C . SER A 1 502 ? -14.972 8.028 20.615 1.00 81.62 502 SER A C 1
ATOM 3677 O O . SER A 1 502 ? -15.184 8.135 19.406 1.00 81.62 502 SER A O 1
ATOM 3679 N N . SER A 1 503 ? -14.810 6.832 21.183 1.00 82.94 503 SER A N 1
ATOM 3680 C CA . SER A 1 503 ? -14.617 5.617 20.383 1.00 82.94 503 SER A CA 1
ATOM 3681 C C . SER A 1 503 ? -15.628 4.498 20.655 1.00 82.94 503 SER A C 1
ATOM 3683 O O . SER A 1 503 ? -16.197 4.387 21.740 1.00 82.94 503 SER A O 1
ATOM 3685 N N . GLN A 1 504 ? -15.844 3.627 19.665 1.00 85.75 504 GLN A N 1
ATOM 3686 C CA . GLN A 1 504 ? -16.755 2.485 19.757 1.00 85.75 504 GLN A CA 1
ATOM 3687 C C . GLN A 1 504 ? -16.067 1.172 19.360 1.00 85.75 504 GLN A C 1
ATOM 3689 O O . GLN A 1 504 ? -15.545 1.045 18.256 1.00 85.75 504 GLN A O 1
ATOM 3694 N N . VAL A 1 505 ? -16.150 0.154 20.218 1.00 86.44 505 VAL A N 1
ATOM 3695 C CA . VAL A 1 505 ? -15.806 -1.239 19.893 1.00 86.44 505 VAL A CA 1
ATOM 3696 C C . VAL A 1 505 ? -17.086 -2.058 19.842 1.00 86.44 505 VAL A C 1
ATOM 3698 O O . VAL A 1 505 ? -17.821 -2.117 20.824 1.00 86.44 505 VAL A O 1
ATOM 3701 N N . THR A 1 506 ? -17.346 -2.716 18.718 1.00 88.38 506 THR A N 1
ATOM 3702 C CA . THR A 1 506 ? -18.419 -3.702 18.567 1.00 88.38 506 THR A CA 1
ATOM 3703 C C . THR A 1 506 ? -17.813 -5.041 18.175 1.00 88.38 506 THR A C 1
ATOM 3705 O O . THR A 1 506 ? -17.199 -5.156 17.117 1.00 88.38 506 THR A O 1
ATOM 3708 N N . ALA A 1 507 ? -17.991 -6.055 19.017 1.00 86.81 507 ALA A N 1
ATOM 3709 C CA . ALA A 1 507 ? -17.535 -7.415 18.764 1.00 86.81 507 ALA A CA 1
ATOM 3710 C C . ALA A 1 507 ? -18.718 -8.391 18.813 1.00 86.81 507 ALA A C 1
ATOM 3712 O O . ALA A 1 507 ? -19.466 -8.420 19.792 1.00 86.81 507 ALA A O 1
ATOM 3713 N N . VAL A 1 508 ? -18.875 -9.195 17.763 1.00 86.56 508 VAL A N 1
ATOM 3714 C CA . VAL A 1 508 ? -19.802 -10.333 17.718 1.00 86.56 508 VAL A CA 1
ATOM 3715 C C . VAL A 1 508 ? -18.968 -11.603 17.624 1.00 86.56 508 VAL A C 1
ATOM 3717 O O . VAL A 1 508 ? -18.214 -11.763 16.667 1.00 86.56 508 VAL A O 1
ATOM 3720 N N . LEU A 1 509 ? -19.082 -12.468 18.628 1.00 83.00 509 LEU A N 1
ATOM 3721 C CA . LEU A 1 509 ? -18.250 -13.653 18.828 1.00 83.00 509 LEU A CA 1
ATOM 3722 C C . LEU A 1 509 ? -19.125 -14.911 18.876 1.00 83.00 509 LEU A C 1
ATOM 3724 O O . LEU A 1 509 ? -20.195 -14.892 19.492 1.00 83.00 509 LEU A O 1
ATOM 3728 N N . HIS A 1 510 ? -18.681 -16.001 18.250 1.00 77.50 510 HIS A N 1
ATOM 3729 C CA . HIS A 1 510 ? -19.401 -17.276 18.294 1.00 77.50 510 HIS A CA 1
ATOM 3730 C C . HIS A 1 510 ? -18.806 -18.234 19.335 1.00 77.50 510 HIS A C 1
ATOM 3732 O O . HIS A 1 510 ? -19.502 -18.566 20.284 1.00 77.50 510 HIS A O 1
ATOM 3738 N N . GLU A 1 511 ? -17.526 -18.596 19.214 1.00 80.19 511 GLU A N 1
ATOM 3739 C CA . GLU A 1 511 ? -16.814 -19.619 19.998 1.00 80.19 511 GLU A CA 1
ATOM 3740 C C . GLU A 1 511 ? -15.519 -19.066 20.637 1.00 80.19 511 GLU A C 1
ATOM 3742 O O . GLU A 1 511 ? -14.897 -18.145 20.107 1.00 80.19 511 GLU A O 1
ATOM 3747 N N . SER A 1 512 ? -15.120 -19.626 21.788 1.00 80.31 512 SER A N 1
ATOM 3748 C CA . SER A 1 512 ? -13.857 -19.399 22.535 1.00 80.31 512 SER A CA 1
ATOM 3749 C C . SER A 1 512 ? -13.126 -18.075 22.258 1.00 80.31 512 SER A C 1
ATOM 3751 O O . SER A 1 512 ? -12.053 -18.054 21.656 1.00 80.31 512 SER A O 1
ATOM 3753 N N . SER A 1 513 ? -13.677 -16.948 22.708 1.00 81.88 513 SER A N 1
ATOM 3754 C CA . SER A 1 513 ? -13.188 -15.629 22.278 1.00 81.88 513 SER A CA 1
ATOM 3755 C C . SER A 1 513 ? -12.835 -14.676 23.418 1.00 81.88 513 SER A C 1
ATOM 3757 O O . SER A 1 513 ? -13.395 -14.733 24.515 1.00 81.88 513 SER A O 1
ATOM 3759 N N . GLN A 1 514 ? -11.914 -13.748 23.145 1.00 85.06 514 GLN A N 1
ATOM 3760 C CA . GLN A 1 514 ? -11.507 -12.717 24.101 1.00 85.06 514 GLN A CA 1
ATOM 3761 C C . GLN A 1 514 ? -11.629 -11.313 23.502 1.00 85.06 514 GLN A C 1
ATOM 3763 O O . GLN A 1 514 ? -11.037 -11.017 22.468 1.00 85.06 514 GLN A O 1
ATOM 3768 N N . VAL A 1 515 ? -12.330 -10.418 24.199 1.00 86.06 515 VAL A N 1
ATOM 3769 C CA . VAL A 1 515 ? -12.356 -8.978 23.906 1.00 86.06 515 VAL A CA 1
ATOM 3770 C C . VAL A 1 515 ? -11.635 -8.251 25.027 1.00 86.06 515 VAL A C 1
ATOM 3772 O O . VAL A 1 515 ? -12.060 -8.311 26.178 1.00 86.06 515 VAL A O 1
ATOM 3775 N N . THR A 1 516 ? -10.558 -7.550 24.696 1.00 86.94 516 THR A N 1
ATOM 3776 C CA . THR A 1 516 ? -9.854 -6.649 25.613 1.00 86.94 516 THR A CA 1
ATOM 3777 C C . THR A 1 516 ? -9.935 -5.233 25.069 1.00 86.94 516 THR A C 1
ATOM 3779 O O . THR A 1 516 ? -9.480 -4.970 23.959 1.00 86.94 516 THR A O 1
ATOM 3782 N N . ALA A 1 517 ? -10.501 -4.319 25.849 1.00 85.19 517 ALA A N 1
ATOM 3783 C CA . ALA A 1 517 ? -10.618 -2.915 25.490 1.00 85.19 517 ALA A CA 1
ATOM 3784 C C . ALA A 1 517 ? -10.073 -2.023 26.611 1.00 85.19 517 ALA A C 1
ATOM 3786 O O . ALA A 1 517 ? -10.501 -2.126 27.762 1.00 85.19 517 ALA A O 1
ATOM 3787 N N . VAL A 1 518 ? -9.146 -1.134 26.267 1.00 84.31 518 VAL A N 1
ATOM 3788 C CA . VAL A 1 518 ? -8.664 -0.054 27.138 1.00 84.31 518 VAL A CA 1
ATOM 3789 C C . VAL A 1 518 ? -9.167 1.259 26.558 1.00 84.31 518 VAL A C 1
ATOM 3791 O O . VAL A 1 518 ? -8.903 1.535 25.389 1.00 84.31 518 VAL A O 1
ATOM 3794 N N . LEU A 1 519 ? -9.904 2.031 27.358 1.00 78.81 519 LEU A N 1
ATOM 3795 C CA . LEU A 1 519 ? -10.584 3.250 26.923 1.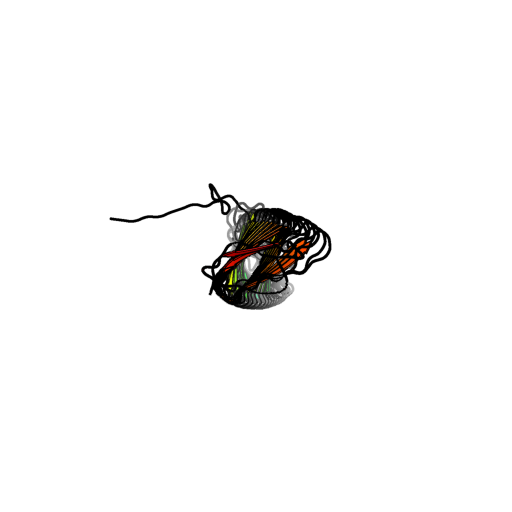00 78.81 519 LEU A CA 1
ATOM 3796 C C . LEU A 1 519 ? -10.187 4.434 27.806 1.00 78.81 519 LEU A C 1
ATOM 3798 O O . LEU A 1 519 ? -10.173 4.303 29.033 1.00 78.81 519 LEU A O 1
ATOM 3802 N N . HIS A 1 520 ? -9.993 5.602 27.203 1.00 74.00 520 HIS A N 1
ATOM 3803 C CA . HIS A 1 520 ? -10.280 6.866 27.880 1.00 74.00 520 HIS A CA 1
ATOM 3804 C C . HIS A 1 520 ? -11.636 7.424 27.394 1.00 74.00 520 HIS A C 1
ATOM 3806 O O . HIS A 1 520 ? -12.328 6.811 26.576 1.00 74.00 520 HIS A O 1
ATOM 3812 N N . GLU A 1 521 ? -12.026 8.531 28.017 1.00 78.31 521 GLU A N 1
ATOM 3813 C CA . GLU A 1 521 ? -13.063 9.504 27.652 1.00 78.31 521 GLU A CA 1
ATOM 3814 C C . GLU A 1 521 ? -14.133 9.103 26.608 1.00 78.31 521 GLU A C 1
ATOM 3816 O O . GLU A 1 521 ? -13.877 8.963 25.410 1.00 78.31 521 GLU A O 1
ATOM 3821 N N . SER A 1 522 ? -15.395 9.057 27.054 1.00 79.94 522 SER A N 1
ATOM 3822 C CA . SER A 1 522 ? -16.598 9.007 26.198 1.00 79.94 522 SER A CA 1
ATOM 3823 C C . SER A 1 522 ? -16.645 7.838 25.200 1.00 79.94 522 SER A C 1
ATOM 3825 O O . SER A 1 522 ? -17.028 8.013 24.041 1.00 79.94 522 SER A O 1
ATOM 3827 N N . SER A 1 523 ? -16.292 6.629 25.645 1.00 81.94 523 SER A N 1
ATOM 3828 C CA . SER A 1 523 ? -16.179 5.451 24.774 1.00 81.94 523 SER A CA 1
ATOM 3829 C C . SER A 1 523 ? -17.203 4.348 25.079 1.00 81.94 523 SER A C 1
ATOM 3831 O O . SER A 1 523 ? -17.722 4.233 26.190 1.00 81.94 523 SER A O 1
ATOM 3833 N N . GLN A 1 524 ? -17.501 3.500 24.091 1.00 84.44 524 GLN A N 1
ATOM 3834 C CA . GLN A 1 524 ? -18.449 2.388 24.222 1.00 84.44 524 GLN A CA 1
ATOM 3835 C C . GLN A 1 524 ? -17.851 1.061 23.749 1.00 84.44 524 GLN A C 1
ATOM 3837 O O . GLN A 1 524 ? -17.331 0.961 22.641 1.00 84.44 524 GLN A O 1
ATOM 3842 N N . VAL A 1 525 ? -17.992 0.009 24.553 1.00 85.12 525 VAL A N 1
ATOM 3843 C CA . VAL A 1 525 ? -17.668 -1.375 24.179 1.00 85.12 525 VAL A CA 1
ATOM 3844 C C . VAL A 1 525 ? -18.949 -2.188 24.205 1.00 85.12 525 VAL A C 1
ATOM 3846 O O . VAL A 1 525 ? -19.615 -2.263 25.233 1.00 85.12 525 VAL A O 1
ATOM 3849 N N . THR A 1 526 ? -19.291 -2.808 23.082 1.00 86.94 526 THR A N 1
ATOM 3850 C CA . THR A 1 526 ? -20.393 -3.762 22.963 1.00 86.94 526 THR A CA 1
ATOM 3851 C C . THR A 1 526 ? -19.834 -5.106 22.523 1.00 86.94 526 THR A C 1
ATOM 3853 O O . THR A 1 526 ? -19.281 -5.220 21.431 1.00 86.94 526 THR A O 1
ATOM 3856 N N . ALA A 1 527 ? -19.988 -6.123 23.364 1.00 85.12 527 ALA A N 1
ATOM 3857 C CA . ALA A 1 527 ? -19.622 -7.497 23.053 1.00 85.12 527 ALA A CA 1
ATOM 3858 C C . ALA A 1 527 ? -20.864 -8.392 23.113 1.00 85.12 527 ALA A C 1
ATOM 3860 O O . ALA A 1 527 ? -21.604 -8.380 24.099 1.00 85.12 527 ALA A O 1
ATOM 3861 N N . VAL A 1 528 ? -21.086 -9.174 22.060 1.00 85.25 528 VAL A N 1
ATOM 3862 C CA . VAL A 1 528 ? -22.118 -10.213 22.010 1.00 85.25 528 VAL A CA 1
ATOM 3863 C C . VAL A 1 528 ? -21.416 -11.543 21.781 1.00 85.25 528 VAL A C 1
ATOM 3865 O O . VAL A 1 528 ? -20.718 -11.675 20.780 1.00 85.25 528 VAL A O 1
ATOM 3868 N N . SER A 1 529 ? -21.586 -12.504 22.691 1.00 82.50 529 SER A N 1
ATOM 3869 C CA . SER A 1 529 ? -20.993 -13.843 22.572 1.00 82.50 529 SER A CA 1
ATOM 3870 C C . SER A 1 529 ? -22.030 -14.943 22.756 1.00 82.50 529 SER A C 1
ATOM 3872 O O . SER A 1 529 ? -22.869 -14.861 23.658 1.00 82.50 529 SER A O 1
ATOM 3874 N N . HIS A 1 530 ? -21.951 -15.985 21.927 1.00 77.25 530 HIS A N 1
ATOM 3875 C CA . HIS A 1 530 ? -22.804 -17.169 22.048 1.00 77.25 530 HIS A CA 1
ATOM 3876 C C . HIS A 1 530 ? -22.211 -18.234 22.987 1.00 77.25 530 HIS A C 1
ATOM 3878 O O . HIS A 1 530 ? -22.943 -18.913 23.699 1.00 77.25 530 HIS A O 1
ATOM 3884 N N . GLU A 1 531 ? -20.890 -18.355 23.038 1.00 81.50 531 GLU A N 1
ATOM 3885 C CA . GLU A 1 531 ? -20.218 -19.433 23.769 1.00 81.50 531 GLU A CA 1
ATOM 3886 C C . GLU A 1 531 ? -19.109 -18.872 24.673 1.00 81.50 531 GLU A C 1
ATOM 3888 O O . GLU A 1 531 ? -19.095 -17.669 24.980 1.00 81.50 531 GLU A O 1
ATOM 3893 N N . SER A 1 532 ? -18.194 -19.745 25.116 1.00 80.31 532 SER A N 1
ATOM 3894 C CA . SER A 1 532 ? -17.139 -19.422 26.085 1.00 80.31 532 SER A CA 1
ATOM 3895 C C . SER A 1 532 ? -16.396 -18.134 25.730 1.00 80.31 532 SER A C 1
ATOM 3897 O O . SER A 1 532 ? -15.744 -18.049 24.687 1.00 80.31 532 SER A O 1
ATOM 3899 N N . SER A 1 533 ? -16.465 -17.120 26.597 1.00 81.31 533 SER A N 1
ATOM 3900 C CA . SER A 1 533 ? -15.877 -15.818 26.277 1.00 81.31 533 SER A CA 1
ATOM 3901 C C . SER A 1 533 ? -15.384 -15.024 27.477 1.00 81.31 533 SER A C 1
ATOM 3903 O O . SER A 1 533 ? -15.860 -15.166 28.607 1.00 81.31 533 SER A O 1
ATOM 3905 N N . GLN A 1 534 ? -14.403 -14.161 27.217 1.00 84.44 534 GLN A N 1
ATOM 3906 C CA . GLN A 1 534 ? -13.878 -13.215 28.194 1.00 84.44 534 GLN A CA 1
ATOM 3907 C C . GLN A 1 534 ? -13.945 -11.791 27.646 1.00 84.44 534 GLN A C 1
ATOM 3909 O O . GLN A 1 534 ? -13.332 -11.482 26.626 1.00 84.44 534 GLN A O 1
ATOM 3914 N N . VAL A 1 535 ? -14.649 -10.907 28.350 1.00 84.81 535 VAL A N 1
ATOM 3915 C CA . VAL A 1 535 ? -14.711 -9.473 28.045 1.00 84.81 535 VAL A CA 1
ATOM 3916 C C . VAL A 1 535 ? -13.999 -8.717 29.156 1.00 84.81 535 VAL A C 1
ATOM 3918 O O . VAL A 1 535 ? -14.442 -8.725 30.301 1.00 84.81 535 VAL A O 1
ATOM 3921 N N . THR A 1 536 ? -12.890 -8.063 28.825 1.00 85.06 536 THR A N 1
ATOM 3922 C CA . THR A 1 536 ? -12.134 -7.203 29.739 1.00 85.06 536 THR A CA 1
ATOM 3923 C C . THR A 1 536 ? -12.197 -5.760 29.257 1.00 85.06 536 THR A C 1
ATOM 3925 O O . THR A 1 536 ? -11.735 -5.454 28.160 1.00 85.06 536 THR A O 1
ATOM 3928 N N . GLY A 1 537 ? -12.758 -4.874 30.076 1.00 82.12 537 GLY A N 1
ATOM 3929 C CA . GLY A 1 537 ? -12.825 -3.439 29.815 1.00 82.12 537 GLY A CA 1
ATOM 3930 C C . GLY A 1 537 ? -12.102 -2.638 30.894 1.00 82.12 537 GLY A C 1
ATOM 3931 O O . GLY A 1 537 ? -12.371 -2.815 32.082 1.00 82.12 537 GLY A O 1
ATOM 3932 N N . VAL A 1 538 ? -11.232 -1.713 30.498 1.00 83.12 538 VAL A N 1
ATOM 3933 C CA . VAL A 1 538 ? -10.615 -0.729 31.404 1.00 83.12 538 VAL A CA 1
ATOM 3934 C C . VAL A 1 538 ? -11.012 0.682 30.958 1.00 83.12 538 VAL A C 1
ATOM 3936 O O . VAL A 1 538 ? -10.271 1.296 30.190 1.00 83.12 538 VAL A O 1
ATOM 3939 N N . PRO A 1 539 ? -12.202 1.170 31.355 1.00 76.38 539 PRO A N 1
ATOM 3940 C CA . PRO A 1 539 ? -12.640 2.523 31.042 1.00 76.38 539 PRO A CA 1
ATOM 3941 C C . PRO A 1 539 ? -12.188 3.575 32.062 1.00 76.38 539 PRO A C 1
ATOM 3943 O O . PRO A 1 539 ? -12.496 3.482 33.254 1.00 76.38 539 PRO A O 1
ATOM 3946 N N . HIS A 1 540 ? -11.580 4.650 31.563 1.00 72.81 540 HIS A N 1
ATOM 3947 C CA . HIS A 1 540 ? -11.728 5.962 32.188 1.00 72.81 540 HIS A CA 1
ATOM 3948 C C . HIS A 1 540 ? -13.073 6.612 31.808 1.00 72.81 540 HIS A C 1
ATOM 3950 O O . HIS A 1 540 ? -13.773 6.164 30.898 1.00 72.81 540 HIS A O 1
ATOM 3956 N N . GLU A 1 541 ? -13.408 7.653 32.565 1.00 77.00 541 GLU A N 1
ATOM 3957 C CA . GLU A 1 541 ? -14.339 8.753 32.272 1.00 77.00 541 GLU A CA 1
ATOM 3958 C C . GLU A 1 541 ? -15.468 8.523 31.246 1.00 77.00 541 GLU A C 1
ATOM 3960 O O . GLU A 1 541 ? -15.258 8.474 30.033 1.00 77.00 541 GLU A O 1
ATOM 3965 N N . SER A 1 542 ? -16.715 8.535 31.732 1.00 79.06 542 SER A N 1
ATOM 3966 C CA . SER A 1 542 ? -17.938 8.619 30.907 1.00 79.06 542 SER A CA 1
ATOM 3967 C C . SER A 1 542 ? -18.089 7.513 29.852 1.00 79.06 542 SER A C 1
ATOM 3969 O O . SER A 1 542 ? -18.646 7.741 28.778 1.00 79.06 542 SER A O 1
ATOM 3971 N N . SER A 1 543 ? -17.618 6.302 30.155 1.00 80.38 543 SER A N 1
ATOM 3972 C CA . SER A 1 543 ? -17.615 5.179 29.213 1.00 80.38 543 SER A CA 1
ATOM 3973 C C . SER A 1 543 ? -18.653 4.104 29.549 1.00 80.38 543 SER A C 1
ATOM 3975 O O . SER A 1 543 ? -19.094 3.962 30.693 1.00 80.38 543 SER A O 1
ATOM 3977 N N . GLN A 1 544 ? -19.039 3.309 28.549 1.00 82.94 544 GLN A N 1
ATOM 3978 C CA . GLN A 1 544 ? -20.000 2.213 28.700 1.00 82.94 544 GLN A CA 1
ATOM 3979 C C . GLN A 1 544 ? -19.422 0.878 28.219 1.00 82.94 544 GLN A C 1
ATOM 3981 O O . GLN A 1 544 ? -18.922 0.776 27.103 1.00 82.94 544 GLN A O 1
ATOM 3986 N N . VAL A 1 545 ? -19.545 -0.172 29.031 1.00 84.19 545 VAL A N 1
ATOM 3987 C CA . VAL A 1 545 ? -19.243 -1.559 28.647 1.00 84.19 545 VAL A CA 1
ATOM 3988 C C . VAL A 1 545 ? -20.535 -2.363 28.697 1.00 84.19 545 VAL A C 1
ATOM 3990 O O . VAL A 1 545 ? -21.128 -2.509 29.761 1.00 84.19 545 VAL A O 1
ATOM 3993 N N . THR A 1 546 ? -20.972 -2.894 27.560 1.00 85.38 546 THR A N 1
ATOM 3994 C CA . THR A 1 546 ? -22.138 -3.775 27.439 1.00 85.38 546 THR A CA 1
ATOM 3995 C C . THR A 1 546 ? -21.694 -5.143 26.939 1.00 85.38 546 THR A C 1
ATOM 3997 O O . THR A 1 546 ? -21.118 -5.253 25.858 1.00 85.38 546 THR A O 1
ATOM 4000 N N . ALA A 1 547 ? -21.978 -6.189 27.709 1.00 84.06 547 ALA A N 1
ATOM 4001 C CA . ALA A 1 547 ? -21.700 -7.572 27.347 1.00 84.06 547 ALA A CA 1
ATOM 4002 C C . ALA A 1 547 ? -22.985 -8.408 27.419 1.00 84.06 547 ALA A C 1
ATOM 4004 O O . ALA A 1 547 ? -23.621 -8.483 28.472 1.00 84.06 547 ALA A O 1
ATOM 4005 N N . VAL A 1 548 ? -23.363 -9.044 26.311 1.00 84.00 548 VAL A N 1
ATOM 4006 C CA . VAL A 1 548 ? -24.475 -10.006 26.238 1.00 84.00 548 VAL A CA 1
ATOM 4007 C C . VAL A 1 548 ? -23.883 -11.371 25.921 1.00 84.00 548 VAL A C 1
ATOM 4009 O O . VAL A 1 548 ? -23.373 -11.567 24.819 1.00 84.00 548 VAL A O 1
ATOM 4012 N N . LEU A 1 549 ? -23.906 -12.284 26.891 1.00 79.94 549 LEU A N 1
ATOM 4013 C CA . LEU A 1 549 ? -23.152 -13.540 26.838 1.00 79.94 549 LEU A CA 1
ATOM 4014 C C . LEU A 1 549 ? -24.087 -14.722 27.114 1.00 79.94 549 LEU A C 1
ATOM 4016 O O . LEU A 1 549 ? -24.928 -14.645 28.006 1.00 79.94 549 LEU A O 1
ATOM 4020 N N . HIS A 1 550 ? -23.978 -15.811 26.359 1.00 74.62 550 HIS A N 1
ATOM 4021 C CA . HIS A 1 550 ? -24.926 -16.922 26.487 1.00 74.62 550 HIS A CA 1
ATOM 4022 C C . HIS A 1 550 ? -24.369 -18.108 27.302 1.00 74.62 550 HIS A C 1
ATOM 4024 O O . HIS A 1 550 ? -25.062 -18.587 28.193 1.00 74.62 550 HIS A O 1
ATOM 4030 N N . GLU A 1 551 ? -23.110 -18.519 27.124 1.00 77.06 551 GLU A N 1
ATOM 4031 C CA . GLU A 1 551 ? -22.544 -19.675 27.849 1.00 77.06 551 GLU A CA 1
ATOM 4032 C C . GLU A 1 551 ? -21.153 -19.387 28.446 1.00 77.06 551 GLU A C 1
ATOM 4034 O O . GLU A 1 551 ? -20.363 -18.647 27.858 1.00 77.06 551 GLU A O 1
ATOM 4039 N N . SER A 1 552 ? -20.849 -19.959 29.621 1.00 77.56 552 SER A N 1
ATOM 4040 C CA . SER A 1 552 ? -19.513 -20.042 30.253 1.00 77.56 552 SER A CA 1
ATOM 4041 C C . SER A 1 552 ? -18.621 -18.806 30.078 1.00 77.56 552 SER A C 1
ATOM 4043 O O . SER A 1 552 ? -17.650 -18.811 29.320 1.00 77.56 552 SER A O 1
ATOM 4045 N N . SER A 1 553 ? -18.942 -17.716 30.773 1.00 78.94 553 SER A N 1
ATOM 4046 C CA . SER A 1 553 ? -18.420 -16.395 30.406 1.00 78.94 553 SER A CA 1
ATOM 4047 C C . SER A 1 553 ? -17.875 -15.567 31.570 1.00 78.94 553 SER A C 1
ATOM 4049 O O . SER A 1 553 ? -18.361 -15.647 32.698 1.00 78.94 553 SER A O 1
ATOM 4051 N N . GLN A 1 554 ? -16.877 -14.723 31.292 1.00 82.88 554 GLN A N 1
ATOM 4052 C CA . GLN A 1 554 ? -16.314 -13.788 32.272 1.00 82.88 554 GLN A CA 1
ATOM 4053 C C . GLN A 1 554 ? -16.340 -12.348 31.756 1.00 82.88 554 GLN A C 1
ATOM 4055 O O . GLN A 1 554 ? -15.800 -12.048 30.694 1.00 82.88 554 GLN A O 1
ATOM 4060 N N . VAL A 1 555 ? -16.914 -11.438 32.543 1.00 83.44 555 VAL A N 1
ATOM 4061 C CA . VAL A 1 555 ? -16.847 -9.989 32.316 1.00 83.44 555 VAL A CA 1
ATOM 4062 C C . VAL A 1 555 ? -16.010 -9.376 33.424 1.00 83.44 555 VAL A C 1
ATOM 4064 O O . VAL A 1 555 ? -16.381 -9.456 34.591 1.00 83.44 555 VAL A O 1
ATOM 4067 N N . THR A 1 556 ? -14.894 -8.748 33.074 1.00 84.06 556 THR A N 1
ATOM 4068 C CA . THR A 1 556 ? -14.076 -7.969 34.006 1.00 84.06 556 THR A CA 1
ATOM 4069 C C . THR A 1 556 ? -14.076 -6.513 33.574 1.00 84.06 556 THR A C 1
ATOM 4071 O O . THR A 1 556 ? -13.687 -6.196 32.453 1.00 84.06 556 THR A O 1
ATOM 4074 N N . ALA A 1 557 ? -14.496 -5.617 34.461 1.00 82.56 557 ALA A N 1
ATOM 4075 C CA . ALA A 1 557 ? -14.477 -4.185 34.214 1.00 82.56 557 ALA A CA 1
ATOM 4076 C C . ALA A 1 557 ? -13.761 -3.444 35.346 1.00 82.56 557 ALA A C 1
ATOM 4078 O O . ALA A 1 557 ? -14.032 -3.683 36.523 1.00 82.56 557 ALA A O 1
ATOM 4079 N N . VAL A 1 558 ? -12.874 -2.514 34.995 1.00 82.50 558 VAL A N 1
ATOM 4080 C CA . VAL A 1 558 ? -12.201 -1.630 35.961 1.00 82.50 558 VAL A CA 1
ATOM 4081 C C . VAL A 1 558 ? -12.521 -0.167 35.627 1.00 82.50 558 VAL A C 1
ATOM 4083 O O . VAL A 1 558 ? -11.685 0.512 35.032 1.00 82.50 558 VAL A O 1
ATOM 4086 N N . PRO A 1 559 ? -13.757 0.304 35.895 1.00 75.56 559 PRO A N 1
ATOM 4087 C CA . PRO A 1 559 ? -14.134 1.696 35.665 1.00 75.56 559 PRO A CA 1
ATOM 4088 C C . PRO A 1 559 ? -13.537 2.666 36.693 1.00 75.56 559 PRO A C 1
ATOM 4090 O O . PRO A 1 559 ? -13.577 2.413 37.896 1.00 75.56 559 PRO A O 1
ATOM 4093 N N . HIS A 1 560 ? -13.060 3.819 36.227 1.00 72.31 560 HIS A N 1
ATOM 4094 C CA . HIS A 1 560 ? -12.571 4.888 37.104 1.00 72.31 560 HIS A CA 1
ATOM 4095 C C . HIS A 1 560 ? -13.654 5.915 37.458 1.00 72.31 560 HIS A C 1
ATOM 4097 O O . HIS A 1 560 ? -14.049 5.975 38.620 1.00 72.31 560 HIS A O 1
ATOM 4103 N N . GLU A 1 561 ? -14.159 6.671 36.476 1.00 76.94 561 GLU A N 1
ATOM 4104 C CA . GLU A 1 561 ? -15.089 7.788 36.702 1.00 76.94 561 GLU A CA 1
ATOM 4105 C C . GLU A 1 561 ? -16.333 7.702 35.802 1.00 76.94 561 GLU A C 1
ATOM 4107 O O . GLU A 1 561 ? -16.235 7.446 34.597 1.00 76.94 561 GLU A O 1
ATOM 4112 N N . SER A 1 562 ? -17.519 7.950 36.372 1.00 78.12 562 SER A N 1
ATOM 4113 C CA . SER A 1 562 ? -18.793 8.147 35.646 1.00 78.12 562 SER A CA 1
ATOM 4114 C C . SER A 1 562 ? -19.117 7.085 34.581 1.00 78.12 562 SER A C 1
ATOM 4116 O O . SER A 1 562 ? -19.658 7.398 33.523 1.00 78.12 562 SER A O 1
ATOM 4118 N N . SER A 1 563 ? -18.768 5.822 34.831 1.00 78.88 563 SER A N 1
ATOM 4119 C CA . SER A 1 563 ? -18.858 4.748 33.833 1.00 78.88 563 SER A CA 1
ATOM 4120 C C . SER A 1 563 ? -20.003 3.773 34.113 1.00 78.88 563 SER A C 1
ATOM 4122 O O . SER A 1 563 ? -20.407 3.574 35.261 1.00 78.88 563 SER A O 1
ATOM 4124 N N . GLN A 1 564 ? -20.517 3.129 33.062 1.00 81.75 564 GLN A N 1
ATOM 4125 C CA . GLN A 1 564 ? -21.573 2.120 33.169 1.00 81.75 564 GLN A CA 1
ATOM 4126 C C . GLN A 1 564 ? -21.105 0.761 32.644 1.00 81.75 564 GLN A C 1
ATOM 4128 O O . GLN A 1 564 ? -20.586 0.655 31.537 1.00 81.75 564 GLN A O 1
ATOM 4133 N N . VAL A 1 565 ? -21.333 -0.297 33.416 1.00 82.38 565 VAL A N 1
ATOM 4134 C CA . VAL A 1 565 ? -21.068 -1.684 33.021 1.00 82.38 565 VAL A CA 1
ATOM 4135 C C . VAL A 1 565 ? -22.388 -2.439 33.042 1.00 82.38 565 VAL A C 1
ATOM 4137 O O . VAL A 1 565 ? -23.023 -2.524 34.086 1.00 82.38 565 VAL A O 1
ATOM 4140 N N . THR A 1 566 ? -22.807 -2.992 31.909 1.00 84.06 566 THR A N 1
ATOM 4141 C CA . THR A 1 566 ? -23.993 -3.846 31.795 1.00 84.06 566 THR A CA 1
ATOM 4142 C C . THR A 1 566 ? -23.573 -5.226 31.312 1.00 84.06 566 THR A C 1
ATOM 4144 O O . THR A 1 566 ? -23.028 -5.362 30.220 1.00 84.06 566 THR A O 1
ATOM 4147 N N . ALA A 1 567 ? -23.836 -6.254 32.112 1.00 82.56 567 ALA A N 1
ATOM 4148 C CA . ALA A 1 567 ? -23.586 -7.645 31.764 1.00 82.56 567 ALA A CA 1
ATOM 4149 C C . ALA A 1 567 ? -24.897 -8.437 31.816 1.00 82.56 567 ALA A C 1
ATOM 4151 O O . ALA A 1 567 ? -25.595 -8.430 32.831 1.00 82.56 567 ALA A O 1
ATOM 4152 N N . VAL A 1 568 ? -25.219 -9.137 30.731 1.00 82.62 568 VAL A N 1
ATOM 4153 C CA . VAL A 1 568 ? -26.378 -10.035 30.639 1.00 82.62 568 VAL A CA 1
ATOM 4154 C C . VAL A 1 568 ? -25.896 -11.441 30.266 1.00 82.62 568 VAL A C 1
ATOM 4156 O O . VAL A 1 568 ? -25.959 -11.805 29.090 1.00 82.62 568 VAL A O 1
ATOM 4159 N N . PRO A 1 569 ? -25.325 -12.200 31.219 1.00 75.94 569 PRO A N 1
ATOM 4160 C CA . PRO A 1 569 ? -24.962 -13.591 31.002 1.00 75.94 569 PRO A CA 1
ATOM 4161 C C . PRO A 1 569 ? -26.128 -14.566 31.261 1.00 75.94 569 PRO A C 1
ATOM 4163 O O . PRO A 1 569 ? -26.888 -14.404 32.220 1.00 75.94 569 PRO A O 1
ATOM 4166 N N . HIS A 1 570 ? -26.249 -15.605 30.431 1.00 73.38 570 HIS A N 1
ATOM 4167 C CA . HIS A 1 570 ? -27.291 -16.627 30.574 1.00 73.38 570 HIS A CA 1
ATOM 4168 C C . HIS A 1 570 ? -26.830 -17.820 31.435 1.00 73.38 570 HIS A C 1
ATOM 4170 O O . HIS A 1 570 ? -27.479 -18.082 32.442 1.00 73.38 570 HIS A O 1
ATOM 4176 N N . GLU A 1 571 ? -25.700 -18.478 31.142 1.00 76.12 571 GLU A N 1
ATOM 4177 C CA . GLU A 1 571 ? -25.229 -19.652 31.913 1.00 76.12 571 GLU A CA 1
ATOM 4178 C C . GLU A 1 571 ? -23.792 -19.528 32.447 1.00 76.12 571 GLU A C 1
ATOM 4180 O O . GLU A 1 571 ? -22.905 -19.007 31.766 1.00 76.12 571 GLU A O 1
ATOM 4185 N N . SER A 1 572 ? -23.571 -20.038 33.667 1.00 77.06 572 SER A N 1
ATOM 4186 C CA . SER A 1 572 ? -22.277 -20.277 34.323 1.00 77.06 572 SER A CA 1
ATOM 4187 C C . SER A 1 572 ? -21.248 -19.158 34.136 1.00 77.06 572 SER A C 1
ATOM 4189 O O . SER A 1 572 ? -20.285 -19.283 33.377 1.00 77.06 572 SER A O 1
ATOM 4191 N N . SER A 1 573 ? -21.439 -18.033 34.829 1.00 76.94 573 SER A N 1
ATOM 4192 C CA . SER A 1 573 ? -20.702 -16.807 34.505 1.00 76.94 573 SER A CA 1
ATOM 4193 C C . SER A 1 573 ? -20.176 -16.022 35.703 1.00 76.94 573 SER A C 1
ATOM 4195 O O . SER A 1 573 ? -20.682 -16.115 36.822 1.00 76.94 573 SER A O 1
ATOM 4197 N N . GLN A 1 574 ? -19.138 -15.220 35.464 1.00 80.56 574 GLN A N 1
ATOM 4198 C CA . GLN A 1 574 ? -18.550 -14.338 36.467 1.00 80.56 574 GLN A CA 1
ATOM 4199 C C . GLN A 1 574 ? -18.499 -12.896 35.961 1.00 80.56 574 GLN A C 1
ATOM 4201 O O . GLN A 1 574 ? -17.875 -12.606 34.944 1.00 80.56 574 GLN A O 1
ATOM 4206 N N . VAL A 1 575 ? -19.093 -11.970 36.708 1.00 80.81 575 VAL A N 1
ATOM 4207 C CA . VAL A 1 575 ? -18.971 -10.525 36.485 1.00 80.81 575 VAL A CA 1
ATOM 4208 C C . VAL A 1 575 ? -18.135 -9.941 37.615 1.00 80.81 575 VAL A C 1
ATOM 4210 O O . VAL A 1 575 ? -18.529 -10.004 38.776 1.00 80.81 575 VAL A O 1
ATOM 4213 N N . THR A 1 576 ? -16.981 -9.369 37.290 1.00 82.44 576 THR A N 1
ATOM 4214 C CA . THR A 1 576 ? -16.105 -8.683 38.242 1.00 82.44 576 THR A CA 1
ATOM 4215 C C . THR A 1 576 ? -16.015 -7.207 37.880 1.00 82.44 576 THR A C 1
ATOM 4217 O O . THR A 1 576 ? -15.638 -6.870 36.761 1.00 82.44 576 THR A O 1
ATOM 4220 N N . ALA A 1 577 ? -16.338 -6.325 38.822 1.00 80.25 577 ALA A N 1
ATOM 4221 C CA . ALA A 1 577 ? -16.228 -4.881 38.652 1.00 80.25 577 ALA A CA 1
ATOM 4222 C C . ALA A 1 577 ? -15.397 -4.254 39.777 1.00 80.25 577 ALA A C 1
ATOM 4224 O O . ALA A 1 577 ? -15.627 -4.536 40.951 1.00 80.25 577 ALA A O 1
ATOM 4225 N N . VAL A 1 578 ? -14.447 -3.385 39.441 1.00 82.31 578 VAL A N 1
ATOM 4226 C CA . VAL A 1 578 ? -13.688 -2.591 40.422 1.00 82.31 578 VAL A CA 1
ATOM 4227 C C . VAL A 1 578 ? -13.831 -1.121 40.052 1.00 82.31 578 VAL A C 1
ATOM 4229 O O . VAL A 1 578 ? -13.318 -0.707 39.020 1.00 82.31 578 VAL A O 1
ATOM 4232 N N . SER A 1 579 ? -14.562 -0.356 40.861 1.00 77.50 579 SER A N 1
ATOM 4233 C CA . SER A 1 579 ? -14.989 1.015 40.566 1.00 77.50 579 SER A CA 1
ATOM 4234 C C . SER A 1 579 ? -14.464 2.016 41.589 1.00 77.50 579 SER A C 1
ATOM 4236 O O . SER A 1 579 ? -14.530 1.744 42.790 1.00 77.50 579 SER A O 1
ATOM 4238 N N . HIS A 1 580 ? -13.989 3.178 41.126 1.00 70.81 580 HIS A N 1
ATOM 4239 C CA . HIS A 1 580 ? -13.421 4.209 42.003 1.00 70.81 580 HIS A CA 1
ATOM 4240 C C . HIS A 1 580 ? -14.383 5.370 42.319 1.00 70.81 580 HIS A C 1
ATOM 4242 O O . HIS A 1 580 ? -14.455 5.791 43.472 1.00 70.81 580 HIS A O 1
ATOM 4248 N N . GLU A 1 581 ? -15.115 5.885 41.324 1.00 75.56 581 GLU A N 1
ATOM 4249 C CA . GLU A 1 581 ? -15.996 7.045 41.506 1.00 75.56 581 GLU A CA 1
ATOM 4250 C C . GLU A 1 581 ? -17.228 7.005 40.579 1.00 75.56 581 GLU A C 1
ATOM 4252 O O . GLU A 1 581 ? -17.131 6.747 39.373 1.00 75.56 581 GLU A O 1
ATOM 4257 N N . SER A 1 582 ? -18.413 7.275 41.142 1.00 77.00 582 SER A N 1
ATOM 4258 C CA . SER A 1 582 ? -19.675 7.530 40.416 1.00 77.00 582 SER A CA 1
ATOM 4259 C C . SER A 1 582 ? -20.017 6.526 39.298 1.00 77.00 582 SER A C 1
ATOM 4261 O O . SER A 1 582 ? -20.468 6.912 38.220 1.00 77.00 582 SER A O 1
ATOM 4263 N N . SER A 1 583 ? -19.808 5.227 39.524 1.00 76.94 583 SER A N 1
ATOM 4264 C CA . SER A 1 583 ? -20.010 4.188 38.499 1.00 76.94 583 SER A CA 1
ATOM 4265 C C . SER A 1 583 ? -21.294 3.380 38.711 1.00 76.94 583 SER A C 1
ATOM 4267 O O . SER A 1 583 ? -21.750 3.211 39.841 1.00 76.94 583 SER A O 1
ATOM 4269 N N . GLN A 1 584 ? -21.877 2.841 37.635 1.00 80.56 584 GLN A N 1
ATOM 4270 C CA . GLN A 1 584 ? -23.036 1.940 37.701 1.00 80.56 584 GLN A CA 1
ATOM 4271 C C . GLN A 1 584 ? -22.717 0.573 37.091 1.00 80.56 584 GLN A C 1
ATOM 4273 O O . GLN A 1 584 ? -22.327 0.482 35.931 1.00 80.56 584 GLN A O 1
ATOM 4278 N N . VAL A 1 585 ? -22.937 -0.503 37.842 1.00 79.31 585 VAL A N 1
ATOM 4279 C CA . VAL A 1 585 ? -22.761 -1.885 37.377 1.00 79.31 585 VAL A CA 1
ATOM 4280 C C . VAL A 1 585 ? -24.108 -2.594 37.414 1.00 79.31 585 VAL A C 1
ATOM 4282 O O . VAL A 1 585 ? -24.702 -2.732 38.477 1.00 79.31 585 VAL A O 1
ATOM 4285 N N . THR A 1 586 ? -24.595 -3.063 36.270 1.00 81.50 586 THR A N 1
ATOM 4286 C CA . THR A 1 586 ? -25.838 -3.828 36.146 1.00 81.50 586 THR A CA 1
ATOM 4287 C C . THR A 1 586 ? -25.537 -5.236 35.644 1.00 81.50 586 THR A C 1
ATOM 4289 O O . THR A 1 586 ? -24.991 -5.402 34.558 1.00 81.50 586 THR A O 1
ATOM 4292 N N . GLY A 1 587 ? -25.900 -6.250 36.422 1.00 77.94 587 GLY A N 1
ATOM 4293 C CA . GLY A 1 587 ? -25.863 -7.659 36.035 1.00 77.94 587 GLY A CA 1
ATOM 4294 C C . GLY A 1 587 ? -27.276 -8.230 35.946 1.00 77.94 587 GLY A C 1
ATOM 4295 O O . GLY A 1 587 ? -28.065 -8.030 36.866 1.00 77.94 587 GLY A O 1
ATOM 4296 N N . VAL A 1 588 ? -27.604 -8.945 34.872 1.00 81.31 588 VAL A N 1
ATOM 4297 C CA . VAL A 1 588 ? -28.832 -9.753 34.762 1.00 81.31 588 VAL A CA 1
ATOM 4298 C C . VAL A 1 588 ? -28.421 -11.186 34.430 1.00 81.31 588 VAL A C 1
ATOM 4300 O O . VAL A 1 588 ? -27.978 -11.441 33.318 1.00 81.31 588 VAL A O 1
ATOM 4303 N N . LEU A 1 589 ? -28.520 -12.092 35.403 1.00 76.50 589 LEU A N 1
ATOM 4304 C CA . LEU A 1 589 ? -27.935 -13.437 35.388 1.00 76.50 589 LEU A CA 1
ATOM 4305 C C . LEU A 1 589 ? -29.037 -14.514 35.346 1.00 76.50 589 LEU A C 1
ATOM 4307 O O . LEU A 1 589 ? -29.991 -14.407 36.122 1.00 76.50 589 LEU A O 1
ATOM 4311 N N . HIS A 1 590 ? -28.916 -15.563 34.516 1.00 69.81 590 HIS A N 1
ATOM 4312 C CA . HIS A 1 590 ? -29.903 -16.663 34.513 1.00 69.81 590 HIS A CA 1
ATOM 4313 C C . HIS A 1 590 ? -29.477 -17.919 35.296 1.00 69.81 590 HIS A C 1
ATOM 4315 O O . HIS A 1 590 ? -30.285 -18.370 36.101 1.00 69.81 590 HIS A O 1
ATOM 4321 N N . GLU A 1 591 ? -28.265 -18.461 35.136 1.00 75.31 591 GLU A N 1
ATOM 4322 C CA . GLU A 1 591 ? -27.817 -19.719 35.777 1.00 75.31 591 GLU A CA 1
ATOM 4323 C C . GLU A 1 591 ? -26.419 -19.611 36.417 1.00 75.31 591 GLU A C 1
ATOM 4325 O O . GLU A 1 591 ? -25.579 -18.851 35.936 1.00 75.31 591 GLU A O 1
ATOM 4330 N N . SER A 1 592 ? -26.200 -20.317 37.542 1.00 76.81 592 SER A N 1
ATOM 4331 C CA . SER A 1 592 ? -24.923 -20.505 38.270 1.00 76.81 592 SER A CA 1
ATOM 4332 C C . SER A 1 592 ? -23.898 -19.374 38.136 1.00 76.81 592 SER A C 1
ATOM 4334 O O . SER A 1 592 ? -22.800 -19.559 37.608 1.00 76.81 592 SER A O 1
ATOM 4336 N N . SER A 1 593 ? -24.246 -18.172 38.599 1.00 76.69 593 SER A N 1
ATOM 4337 C CA . SER A 1 593 ? -23.464 -16.965 38.301 1.00 76.69 593 SER A CA 1
ATOM 4338 C C . SER A 1 593 ? -22.942 -16.233 39.533 1.00 76.69 593 SER A C 1
ATOM 4340 O O . SER A 1 593 ? -23.598 -16.166 40.574 1.00 76.69 593 SER A O 1
ATOM 4342 N N . GLN A 1 594 ? -21.771 -15.611 39.394 1.00 79.88 594 GLN A N 1
ATOM 4343 C CA . GLN A 1 594 ? -21.145 -14.803 40.434 1.00 79.88 594 GLN A CA 1
ATOM 4344 C C . GLN A 1 594 ? -20.975 -13.347 39.989 1.00 79.88 594 GLN A C 1
ATOM 4346 O O . GLN A 1 594 ? -20.347 -13.071 38.972 1.00 79.88 594 GLN A O 1
ATOM 4351 N N . VAL A 1 595 ? -21.447 -12.396 40.795 1.00 79.50 595 VAL A N 1
ATOM 4352 C CA . VAL A 1 595 ? -21.121 -10.967 40.651 1.00 79.50 595 VAL A CA 1
ATOM 4353 C C . VAL A 1 595 ? -20.219 -10.557 41.810 1.00 79.50 595 VAL A C 1
ATOM 4355 O O . VAL A 1 595 ? -20.595 -10.690 42.970 1.00 79.50 595 VAL A O 1
ATOM 4358 N N . THR A 1 596 ? -19.025 -10.057 41.506 1.00 81.62 596 THR A N 1
ATOM 4359 C CA . THR A 1 596 ? -18.082 -9.499 42.480 1.00 81.62 596 THR A CA 1
ATOM 4360 C C . THR A 1 596 ? -17.849 -8.027 42.172 1.00 81.62 596 THR A C 1
ATOM 4362 O O . THR A 1 596 ? -17.385 -7.707 41.083 1.00 81.62 596 THR A O 1
ATOM 4365 N N . ALA A 1 597 ? -18.137 -7.126 43.109 1.00 79.44 597 ALA A N 1
ATOM 4366 C CA . ALA A 1 597 ? -17.871 -5.700 42.933 1.00 79.44 597 ALA A CA 1
ATOM 4367 C C . ALA A 1 597 ? -16.949 -5.133 44.026 1.00 79.44 597 ALA A C 1
ATOM 4369 O O . ALA A 1 597 ? -17.008 -5.521 45.181 1.00 79.44 597 ALA A O 1
ATOM 4370 N N . VAL A 1 598 ? -16.083 -4.187 43.710 1.00 80.50 598 VAL A N 1
ATOM 4371 C CA . VAL A 1 598 ? -15.380 -3.384 44.719 1.00 80.50 598 VAL A CA 1
ATOM 4372 C C . VAL A 1 598 ? -15.652 -1.945 44.350 1.00 80.50 598 VAL A C 1
ATOM 4374 O O . VAL A 1 598 ? -15.195 -1.508 43.303 1.00 80.50 598 VAL A O 1
ATOM 4377 N N . LEU A 1 599 ? -16.455 -1.248 45.149 1.00 76.12 599 LEU A N 1
ATOM 4378 C CA . LEU A 1 599 ? -16.911 0.101 44.844 1.00 76.12 599 LEU A CA 1
ATOM 4379 C C . LEU A 1 599 ? -16.358 1.105 45.846 1.00 76.12 599 LEU A C 1
ATOM 4381 O O . LEU A 1 599 ? -16.393 0.884 47.061 1.00 76.12 599 LEU A O 1
ATOM 4385 N N . HIS A 1 600 ? -15.943 2.241 45.316 1.00 74.38 600 HIS A N 1
ATOM 4386 C CA . HIS A 1 600 ? -15.610 3.434 46.065 1.00 74.38 600 HIS A CA 1
ATOM 4387 C C . HIS A 1 600 ? -16.520 4.591 45.608 1.00 74.38 600 HIS A C 1
ATOM 4389 O O . HIS A 1 600 ? -17.039 4.567 44.490 1.00 74.38 600 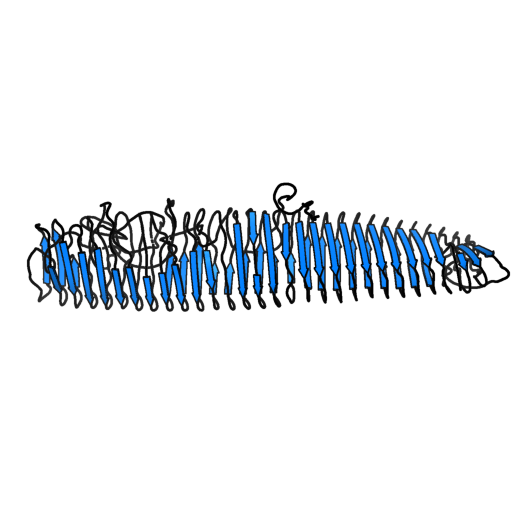HIS A O 1
ATOM 4395 N N . GLU A 1 601 ? -16.784 5.518 46.530 1.00 75.81 601 GLU A N 1
ATOM 4396 C CA . GLU A 1 601 ? -17.459 6.814 46.364 1.00 75.81 601 GLU A CA 1
ATOM 4397 C C . GLU A 1 601 ? -18.634 6.888 45.359 1.00 75.81 601 GLU A C 1
ATOM 4399 O O . GLU A 1 601 ? -18.468 6.932 44.138 1.00 75.81 601 GLU A O 1
ATOM 4404 N N . SER A 1 602 ? -19.862 6.999 45.882 1.00 78.31 602 SER A N 1
ATOM 4405 C CA . SER A 1 602 ? -21.084 7.306 45.102 1.00 78.31 602 SER A CA 1
ATOM 4406 C C . SER A 1 602 ? -21.416 6.330 43.953 1.00 78.31 602 SER A C 1
ATOM 4408 O O . SER A 1 602 ? -22.070 6.706 42.978 1.00 78.31 602 SER A O 1
ATOM 4410 N N . SER A 1 603 ? -21.013 5.062 44.063 1.00 79.62 603 SER A N 1
ATOM 4411 C CA . SER A 1 603 ? -21.220 4.041 43.023 1.00 79.62 603 SER A CA 1
ATOM 4412 C C . SER A 1 603 ? -22.443 3.150 43.289 1.00 79.62 603 SER A C 1
ATOM 4414 O O . SER A 1 603 ? -22.879 2.996 44.431 1.00 79.62 603 SER A O 1
ATOM 4416 N N . GLN A 1 604 ? -23.010 2.539 42.243 1.00 80.69 604 GLN A N 1
ATOM 4417 C CA . GLN A 1 604 ? -24.186 1.665 42.328 1.00 80.69 604 GLN A CA 1
ATOM 4418 C C . GLN A 1 604 ? -23.953 0.306 41.658 1.00 80.69 604 GLN A C 1
ATOM 4420 O O . GLN A 1 604 ? -23.530 0.247 40.507 1.00 80.69 604 GLN A O 1
ATOM 4425 N N . VAL A 1 605 ? -24.307 -0.794 42.327 1.00 78.69 605 VAL A N 1
ATOM 4426 C CA . VAL A 1 605 ? -24.446 -2.118 41.688 1.00 78.69 605 VAL A CA 1
ATOM 4427 C C . VAL A 1 605 ? -25.920 -2.528 41.696 1.00 78.69 605 VAL A C 1
ATOM 4429 O O . VAL A 1 605 ? -26.630 -2.290 42.670 1.00 78.69 605 VAL A O 1
ATOM 4432 N N . THR A 1 606 ? -26.395 -3.127 40.607 1.00 81.62 606 THR A N 1
ATOM 4433 C CA . THR A 1 606 ? -27.704 -3.776 40.480 1.00 81.62 606 THR A CA 1
ATOM 4434 C C . THR A 1 606 ? -27.498 -5.177 39.914 1.00 81.62 606 THR A C 1
ATOM 4436 O O . THR A 1 606 ? -27.066 -5.297 38.777 1.00 81.62 606 THR A O 1
ATOM 4439 N N . ALA A 1 607 ? -27.790 -6.239 40.664 1.00 80.25 607 ALA A N 1
ATOM 4440 C CA . ALA A 1 607 ? -27.664 -7.615 40.162 1.00 80.25 607 ALA A CA 1
ATOM 4441 C C . ALA A 1 607 ? -28.986 -8.394 40.230 1.00 80.25 607 ALA A C 1
ATOM 4443 O O . ALA A 1 607 ? -29.425 -8.781 41.300 1.00 80.25 607 ALA A O 1
ATOM 4444 N N . VAL A 1 608 ? -29.624 -8.663 39.100 1.00 80.19 608 VAL A N 1
ATOM 4445 C CA . VAL A 1 608 ? -30.787 -9.557 39.013 1.00 80.19 608 VAL A CA 1
ATOM 4446 C C . VAL A 1 608 ? -30.283 -10.959 38.718 1.00 80.19 608 VAL A C 1
ATOM 4448 O O . VAL A 1 608 ? -29.505 -11.109 37.786 1.00 80.19 608 VAL A O 1
ATOM 4451 N N . SER A 1 609 ? -30.699 -11.979 39.464 1.00 77.06 609 SER A N 1
ATOM 4452 C CA . SER A 1 609 ? -30.372 -13.375 39.136 1.00 77.06 609 SER A CA 1
ATOM 4453 C C . SER A 1 609 ? -31.616 -14.257 39.122 1.00 77.06 609 SER A C 1
ATOM 4455 O O . SER A 1 609 ? -32.610 -13.834 39.701 1.00 77.06 609 SER A O 1
ATOM 4457 N N . HIS A 1 610 ? -31.577 -15.437 38.477 1.00 71.81 610 HIS A N 1
ATOM 4458 C CA . HIS A 1 610 ? -32.667 -16.433 38.469 1.00 71.81 610 HIS A CA 1
ATOM 4459 C C . HIS A 1 610 ? -32.297 -17.804 39.061 1.00 71.81 610 HIS A C 1
ATOM 4461 O O . HIS A 1 610 ? -33.0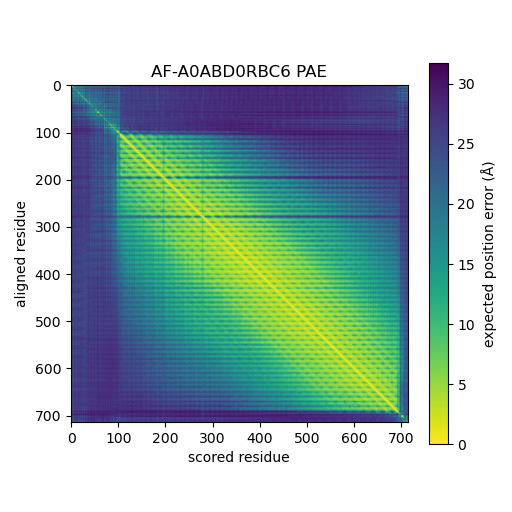77 -18.273 39.872 1.00 71.81 610 HIS A O 1
ATOM 4467 N N . GLU A 1 611 ? -31.151 -18.417 38.742 1.00 74.38 611 GLU A N 1
ATOM 4468 C CA . GLU A 1 611 ? -30.673 -19.674 39.358 1.00 74.38 611 GLU A CA 1
ATOM 4469 C C . GLU A 1 611 ? -29.318 -19.509 40.089 1.00 74.38 611 GLU A C 1
ATOM 4471 O O . GLU A 1 611 ? -28.439 -18.773 39.635 1.00 74.38 611 GLU A O 1
ATOM 4476 N N . SER A 1 612 ? -29.181 -20.195 41.238 1.00 75.06 612 SER A N 1
ATOM 4477 C CA . SER A 1 612 ? -27.959 -20.491 42.013 1.00 75.06 612 SER A CA 1
ATOM 4478 C C . SER A 1 612 ? -26.843 -19.445 41.917 1.00 75.06 612 SER A C 1
ATOM 4480 O O . SER A 1 612 ? -25.786 -19.695 41.344 1.00 75.06 612 SER A O 1
ATOM 4482 N N . SER A 1 613 ? -27.047 -18.256 42.486 1.00 75.88 613 SER A N 1
ATOM 4483 C CA . SER A 1 613 ? -26.131 -17.127 42.275 1.00 75.88 613 SER A CA 1
ATOM 4484 C C . SER A 1 613 ? -25.415 -16.667 43.539 1.00 75.88 613 SER A C 1
ATOM 4486 O O . SER A 1 613 ? -25.927 -16.811 44.645 1.00 75.88 613 SER A O 1
ATOM 4488 N N . GLN A 1 614 ? -24.240 -16.057 43.388 1.00 78.88 614 GLN A N 1
ATOM 4489 C CA . GLN A 1 614 ? -23.542 -15.373 44.474 1.00 78.88 614 GLN A CA 1
ATOM 4490 C C . GLN A 1 614 ? -23.274 -13.926 44.087 1.00 78.88 614 GLN A C 1
ATOM 4492 O O . GLN A 1 614 ? -22.687 -13.645 43.045 1.00 78.88 614 GLN A O 1
ATOM 4497 N N . VAL A 1 615 ? -23.630 -12.995 44.965 1.00 78.50 615 VAL A N 1
ATOM 4498 C CA . VAL A 1 615 ? -23.191 -11.614 44.843 1.00 78.50 615 VAL A CA 1
ATOM 4499 C C . VAL A 1 615 ? -22.262 -11.290 46.011 1.00 78.50 615 VAL A C 1
ATOM 4501 O O . VAL A 1 615 ? -22.513 -11.595 47.173 1.00 78.50 615 VAL A O 1
ATOM 4504 N N . THR A 1 616 ? -21.106 -10.729 45.708 1.00 80.12 616 THR A N 1
ATOM 4505 C CA . THR A 1 616 ? -20.119 -10.264 46.681 1.00 80.12 616 THR A CA 1
ATOM 4506 C C . THR A 1 616 ? -19.747 -8.851 46.297 1.00 80.12 616 THR A C 1
ATOM 4508 O O . THR A 1 616 ? -19.619 -8.542 45.119 1.00 80.12 616 THR A O 1
ATOM 4511 N N . ALA A 1 617 ? -19.563 -7.967 47.263 1.00 77.50 617 ALA A N 1
ATOM 4512 C CA . ALA A 1 617 ? -18.903 -6.719 46.958 1.00 77.50 617 ALA A CA 1
ATOM 4513 C C . ALA A 1 617 ? -18.107 -6.241 48.151 1.00 77.50 617 ALA A C 1
ATOM 4515 O O . ALA A 1 617 ? -18.247 -6.786 49.249 1.00 77.50 617 ALA A O 1
ATOM 4516 N N . VAL A 1 618 ? -17.404 -5.128 47.993 1.00 78.38 618 VAL A N 1
ATOM 4517 C CA . VAL A 1 618 ? -16.922 -4.267 49.082 1.00 78.38 618 VAL A CA 1
ATOM 4518 C C . VAL A 1 618 ? -17.328 -2.821 48.768 1.00 78.38 618 VAL A C 1
ATOM 4520 O O . VAL A 1 618 ? -17.148 -2.416 47.625 1.00 78.38 618 VAL A O 1
ATOM 4523 N N . LEU A 1 619 ? -17.872 -2.055 49.732 1.00 74.50 619 LEU A N 1
ATOM 4524 C CA . LEU A 1 619 ? -18.284 -0.652 49.508 1.00 74.50 619 LEU A CA 1
ATOM 4525 C C . LEU A 1 619 ? -17.537 0.311 50.395 1.00 74.50 619 LEU A C 1
ATOM 4527 O O . LEU A 1 619 ? -17.385 0.059 51.589 1.00 74.50 619 LEU A O 1
ATOM 4531 N N . HIS A 1 620 ? -17.244 1.468 49.826 1.00 74.44 620 HIS A N 1
ATOM 4532 C CA . HIS A 1 620 ? -16.810 2.649 50.542 1.00 74.44 620 HIS A CA 1
ATOM 4533 C C . HIS A 1 620 ? -17.713 3.843 50.202 1.00 74.44 620 HIS A C 1
ATOM 4535 O O . HIS A 1 620 ? -18.206 3.934 49.078 1.00 74.44 620 HIS A O 1
ATOM 4541 N N . GLU A 1 621 ? -17.917 4.723 51.182 1.00 74.81 621 GLU A N 1
ATOM 4542 C CA . GLU A 1 621 ? -18.473 6.081 51.076 1.00 74.81 621 GLU A CA 1
ATOM 4543 C C . GLU A 1 621 ? -19.668 6.275 50.113 1.00 74.81 621 GLU A C 1
ATOM 4545 O O . GLU A 1 621 ? -19.525 6.421 48.900 1.00 74.81 621 GLU A O 1
ATOM 4550 N N . SER A 1 622 ? -20.885 6.352 50.662 1.00 78.25 622 SER A N 1
ATOM 4551 C CA . SER A 1 622 ? -22.120 6.692 49.917 1.00 78.25 622 SER A CA 1
ATOM 4552 C C . SER A 1 622 ? -22.460 5.783 48.719 1.00 78.25 622 SER A C 1
ATOM 4554 O O . SER A 1 622 ? -23.239 6.171 47.845 1.00 78.25 622 SER A O 1
ATOM 4556 N N . SER A 1 623 ? -21.925 4.561 48.671 1.00 80.31 623 SER A N 1
ATOM 4557 C CA . SER A 1 623 ? -22.197 3.606 47.592 1.00 80.31 623 SER A CA 1
ATOM 4558 C C . SER A 1 623 ? -23.438 2.762 47.881 1.00 80.31 623 SER A C 1
ATOM 4560 O O . SER A 1 623 ? -23.783 2.517 49.039 1.00 80.31 623 SER A O 1
ATOM 4562 N N . GLN A 1 624 ? -24.128 2.299 46.840 1.00 79.94 624 GLN A N 1
ATOM 4563 C CA . GLN A 1 624 ? -25.354 1.519 46.973 1.00 79.94 624 GLN A CA 1
ATOM 4564 C C . GLN A 1 624 ? -25.265 0.197 46.243 1.00 79.94 624 GLN A C 1
ATOM 4566 O O . GLN A 1 624 ? -24.790 0.143 45.112 1.00 79.94 624 GLN A O 1
ATOM 4571 N N . VAL A 1 625 ? -25.823 -0.860 46.827 1.00 78.38 625 VAL A N 1
ATOM 4572 C CA . VAL A 1 625 ? -26.066 -2.063 46.045 1.00 78.38 625 VAL A CA 1
ATOM 4573 C C . VAL A 1 625 ? -27.457 -2.616 46.197 1.00 78.38 625 VAL A C 1
ATOM 4575 O O . VAL A 1 625 ? -27.910 -2.920 47.296 1.00 78.38 625 VAL A O 1
ATOM 4578 N N . THR A 1 626 ? -28.040 -2.795 45.022 1.00 81.56 626 THR A N 1
ATOM 4579 C CA . THR A 1 626 ? -29.261 -3.485 44.665 1.00 81.56 626 THR A CA 1
ATOM 4580 C C . THR A 1 626 ? -28.863 -4.844 44.068 1.00 81.56 626 THR A C 1
ATOM 4582 O O . THR A 1 626 ? -27.913 -4.970 43.313 1.00 81.56 626 THR A O 1
ATOM 4585 N N . ALA A 1 627 ? -29.536 -5.916 44.401 1.00 79.25 627 ALA A N 1
ATOM 4586 C CA . ALA A 1 627 ? -29.474 -7.202 43.717 1.00 79.25 627 ALA A CA 1
ATOM 4587 C C . ALA A 1 627 ? -30.880 -7.787 43.807 1.00 79.25 627 ALA A C 1
ATOM 4589 O O . ALA A 1 627 ? -31.744 -7.031 44.176 1.00 79.25 627 ALA A O 1
ATOM 4590 N N . VAL A 1 628 ? -31.226 -8.949 43.305 1.00 79.56 628 VAL A N 1
ATOM 4591 C CA . VAL A 1 628 ? -32.627 -9.370 43.197 1.00 79.56 628 VAL A CA 1
ATOM 4592 C C . VAL A 1 628 ? -32.598 -10.803 42.799 1.00 79.56 628 VAL A C 1
ATOM 4594 O O . VAL A 1 628 ? -32.474 -11.117 41.620 1.00 79.56 628 VAL A O 1
ATOM 4597 N N . LEU A 1 629 ? -32.517 -11.648 43.830 1.00 74.69 629 LEU A N 1
ATOM 4598 C CA . LEU A 1 629 ? -31.923 -12.950 43.622 1.00 74.69 629 LEU A CA 1
ATOM 4599 C C . LEU A 1 629 ? -32.927 -14.048 43.458 1.00 74.69 629 LEU A C 1
ATOM 4601 O O . LEU A 1 629 ? -33.859 -14.174 44.258 1.00 74.69 629 LEU A O 1
ATOM 4605 N N . HIS A 1 630 ? -32.619 -14.763 42.375 1.00 70.56 630 HIS A N 1
ATOM 4606 C CA . HIS A 1 630 ? -33.131 -16.012 41.856 1.00 70.56 630 HIS A CA 1
ATOM 4607 C C . HIS A 1 630 ? -32.672 -17.189 42.794 1.00 70.56 630 HIS A C 1
ATOM 4609 O O . HIS A 1 630 ? -31.924 -16.943 43.739 1.00 70.56 630 HIS A O 1
ATOM 4615 N N . GLU A 1 631 ? -33.001 -18.449 42.492 1.00 71.75 631 GLU A N 1
ATOM 4616 C CA . GLU A 1 631 ? -32.351 -19.727 42.873 1.00 71.75 631 GLU A CA 1
ATOM 4617 C C . GLU A 1 631 ? -31.346 -19.736 44.047 1.00 71.75 631 GLU A C 1
ATOM 4619 O O . GLU A 1 631 ? -30.254 -19.220 43.823 1.00 71.75 631 GLU A O 1
ATOM 4624 N N . SER A 1 632 ? -31.615 -20.344 45.226 1.00 74.25 632 SER A N 1
ATOM 4625 C CA . SER A 1 632 ? -30.579 -20.829 46.171 1.00 74.25 632 SER A CA 1
ATOM 4626 C C . SER A 1 632 ? -29.300 -19.961 46.240 1.00 74.25 632 SER A C 1
ATOM 4628 O O . SER A 1 632 ? -28.190 -20.413 45.956 1.00 74.25 632 SER A O 1
ATOM 4630 N N . SER A 1 633 ? -29.458 -18.681 46.587 1.00 75.44 633 SER A N 1
ATOM 4631 C CA . SER A 1 633 ? -28.413 -17.640 46.515 1.00 75.44 633 SER A CA 1
ATOM 4632 C C . SER A 1 633 ? -28.037 -17.139 47.923 1.00 75.44 633 SER A C 1
ATOM 4634 O O . SER A 1 633 ? -28.534 -17.639 48.908 1.00 75.44 633 SER A O 1
ATOM 4636 N N . GLN A 1 634 ? -27.195 -16.172 48.264 1.00 77.31 634 GLN A N 1
ATOM 4637 C CA . GLN A 1 634 ? -25.887 -15.833 47.748 1.00 77.31 634 GLN A CA 1
ATOM 4638 C C . GLN A 1 634 ? -25.465 -14.397 48.086 1.00 77.31 634 GLN A C 1
ATOM 4640 O O . GLN A 1 634 ? -24.555 -13.883 47.453 1.00 77.31 634 GLN A O 1
ATOM 4645 N N . VAL A 1 635 ? -26.144 -13.717 49.015 1.00 77.00 635 VAL A N 1
ATOM 4646 C CA . VAL A 1 635 ? -25.832 -12.376 49.536 1.00 77.00 635 VAL A CA 1
ATOM 4647 C C . VAL A 1 635 ? -24.459 -12.363 50.194 1.00 77.00 635 VAL A C 1
ATOM 4649 O O . VAL A 1 635 ? -24.280 -13.223 51.047 1.00 77.00 635 VAL A O 1
ATOM 4652 N N . THR A 1 636 ? -23.572 -11.372 50.065 1.00 79.00 636 THR A N 1
ATOM 4653 C CA . THR A 1 636 ? -22.662 -10.973 51.175 1.00 79.00 636 THR A CA 1
ATOM 4654 C C . THR A 1 636 ? -23.630 -10.665 52.520 1.00 79.00 636 THR A C 1
ATOM 4656 O O . THR A 1 636 ? -24.769 -10.798 52.203 1.00 79.00 636 THR A O 1
ATOM 4659 N N . GLY A 1 637 ? -23.680 -10.054 53.859 1.00 74.50 637 GLY A N 1
ATOM 4660 C CA . GLY A 1 637 ? -22.895 -8.943 54.916 1.00 74.50 637 GLY A CA 1
ATOM 4661 C C . GLY A 1 637 ? -22.200 -7.404 54.850 1.00 74.50 637 GLY A C 1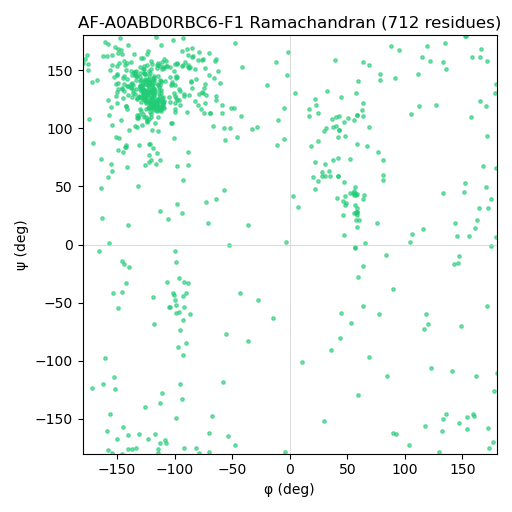
ATOM 4662 O O . GLY A 1 637 ? -22.902 -6.528 55.282 1.00 74.50 637 GLY A O 1
ATOM 4663 N N . VAL A 1 638 ? -20.975 -6.990 54.415 1.00 77.19 638 VAL A N 1
ATOM 4664 C CA . VAL A 1 638 ? -20.553 -5.678 53.793 1.00 77.19 638 VAL A CA 1
ATOM 4665 C C . VAL A 1 638 ? -21.820 -4.521 53.534 1.00 77.19 638 VAL A C 1
ATOM 4667 O O . VAL A 1 638 ? -22.706 -5.203 53.098 1.00 77.19 638 VAL A O 1
ATOM 4670 N N . PRO A 1 639 ? -22.237 -3.071 53.495 1.00 73.25 639 PRO A N 1
ATOM 4671 C CA . PRO A 1 639 ? -21.729 -1.468 53.320 1.00 73.25 639 PRO A CA 1
ATOM 4672 C C . PRO A 1 639 ? -20.724 -0.506 54.246 1.00 73.25 639 PRO A C 1
ATOM 4674 O O . PRO A 1 639 ? -20.995 -0.337 55.427 1.00 73.25 639 PRO A O 1
ATOM 4677 N N . HIS A 1 640 ? -19.632 0.221 53.840 1.00 73.31 640 HIS A N 1
ATOM 4678 C CA . HIS A 1 640 ? -18.826 1.155 54.752 1.00 73.31 640 HIS A CA 1
ATOM 4679 C C . HIS A 1 640 ? -19.211 2.646 54.594 1.00 73.31 640 HIS A C 1
ATOM 4681 O O . HIS A 1 640 ? -19.501 3.057 53.476 1.00 73.31 640 HIS A O 1
ATOM 4687 N N . GLU A 1 641 ? -19.183 3.455 55.668 1.00 73.00 641 GLU A N 1
ATOM 4688 C CA . GLU A 1 641 ? -19.438 4.921 55.681 1.00 73.00 641 GLU A CA 1
ATOM 4689 C C . GLU A 1 641 ? -20.618 5.402 54.805 1.00 73.00 641 GLU A C 1
ATOM 4691 O O . GLU A 1 641 ? -20.475 5.723 53.627 1.00 73.00 641 GLU A O 1
ATOM 4696 N N . SER A 1 642 ? -21.821 5.501 55.385 1.00 76.44 642 SER A N 1
ATOM 4697 C CA . SER A 1 642 ? -23.047 5.972 54.691 1.00 76.44 642 SER A CA 1
ATOM 4698 C C . SER A 1 642 ? -23.456 5.162 53.448 1.00 76.44 642 SER A C 1
ATOM 4700 O O . SER A 1 642 ? -24.299 5.601 52.666 1.00 76.44 642 SER A O 1
ATOM 4702 N N . SER A 1 643 ? -22.896 3.966 53.264 1.00 78.69 643 SER A N 1
ATOM 4703 C CA . SER A 1 643 ? -23.226 3.095 52.137 1.00 78.69 643 SER A CA 1
ATOM 4704 C C . SER A 1 643 ? -24.498 2.288 52.406 1.00 78.69 643 SER A C 1
ATOM 4706 O O . SER A 1 643 ? -24.823 1.964 53.553 1.00 78.69 643 SER A O 1
ATOM 4708 N N . GLN A 1 644 ? -25.226 1.945 51.346 1.00 79.12 644 GLN A N 1
ATOM 4709 C CA . GLN A 1 644 ? -26.485 1.218 51.426 1.00 79.12 644 GLN A CA 1
ATOM 4710 C C . GLN A 1 644 ? -26.462 -0.071 50.641 1.00 79.12 644 GLN A C 1
ATOM 4712 O O . GLN A 1 644 ? -25.842 -0.210 49.596 1.00 79.12 644 GLN A O 1
ATOM 4717 N N . VAL A 1 645 ? -27.215 -1.026 51.130 1.00 77.38 645 VAL A N 1
ATOM 4718 C CA . VAL A 1 645 ? -27.349 -2.327 50.526 1.00 77.38 645 VAL A CA 1
ATOM 4719 C C . VAL A 1 645 ? -28.785 -2.706 50.670 1.00 77.38 645 VAL A C 1
ATOM 4721 O O . VAL A 1 645 ? -29.359 -2.455 51.709 1.00 77.38 645 VAL A O 1
ATOM 4724 N N . THR A 1 646 ? -29.423 -3.246 49.659 1.00 80.31 646 THR A N 1
ATOM 4725 C CA . THR A 1 646 ? -30.772 -3.768 49.839 1.00 80.31 646 THR A CA 1
ATOM 4726 C C . THR A 1 646 ? -30.707 -5.298 49.797 1.00 80.31 646 THR A C 1
ATOM 4728 O O . THR A 1 646 ? -29.622 -5.857 49.851 1.00 80.31 646 THR A O 1
ATOM 4731 N N . ALA A 1 647 ? -31.817 -6.003 49.709 1.00 76.81 647 ALA A N 1
ATOM 4732 C CA . ALA A 1 647 ? -32.028 -7.394 50.080 1.00 76.81 647 ALA A CA 1
ATOM 4733 C C . ALA A 1 647 ? -33.435 -7.748 49.643 1.00 76.81 647 ALA A C 1
ATOM 4735 O O . ALA A 1 647 ? -34.345 -7.239 50.270 1.00 76.81 647 ALA A O 1
ATOM 4736 N N . VAL A 1 648 ? -33.662 -8.544 48.608 1.00 77.19 648 VAL A N 1
ATOM 4737 C CA . VAL A 1 648 ? -34.900 -9.290 48.425 1.00 77.19 648 VAL A CA 1
ATOM 4738 C C . VAL A 1 648 ? -34.542 -10.658 47.870 1.00 77.19 648 VAL A C 1
ATOM 4740 O O . VAL A 1 648 ? -33.931 -10.828 46.815 1.00 77.19 648 VAL A O 1
ATOM 4743 N N . LEU A 1 649 ? -34.875 -11.632 48.691 1.00 70.75 649 LEU A N 1
ATOM 4744 C CA . LEU A 1 649 ? -34.578 -13.024 48.486 1.00 70.75 649 LEU A CA 1
ATOM 4745 C C . LEU A 1 649 ? -35.878 -13.801 48.605 1.00 70.75 649 LEU A C 1
ATOM 4747 O O . LEU A 1 649 ? -36.747 -13.480 49.423 1.00 70.75 649 LEU A O 1
ATOM 4751 N N . HIS A 1 650 ? -35.963 -14.877 47.852 1.00 69.38 650 HIS A N 1
ATOM 4752 C CA . HIS A 1 650 ? -36.957 -15.921 48.038 1.00 69.38 650 HIS A CA 1
ATOM 4753 C C . HIS A 1 650 ? -36.216 -17.242 48.236 1.00 69.38 650 HIS A C 1
ATOM 4755 O O . HIS A 1 650 ? -35.001 -17.270 48.099 1.00 69.38 650 HIS A O 1
ATOM 4761 N N . GLU A 1 651 ? -36.930 -18.261 48.694 1.00 67.69 651 GLU A N 1
ATOM 4762 C CA . GLU A 1 651 ? -36.520 -19.658 48.905 1.00 67.69 651 GLU A CA 1
ATOM 4763 C C . GLU A 1 651 ? -35.007 -19.970 49.095 1.00 67.69 651 GLU A C 1
ATOM 4765 O O . GLU A 1 651 ? -34.147 -19.736 48.249 1.00 67.69 651 GLU A O 1
ATOM 4770 N N . SER A 1 652 ? -34.657 -20.549 50.246 1.00 68.00 652 SER A N 1
ATOM 4771 C CA . SER A 1 652 ? -33.324 -21.146 50.479 1.00 68.00 652 SER A CA 1
ATOM 4772 C C . SER A 1 652 ? -32.103 -20.203 50.365 1.00 68.00 652 SER A C 1
ATOM 4774 O O . SER A 1 652 ? -30.975 -20.683 50.248 1.00 68.00 652 SER A O 1
ATOM 4776 N N . SER A 1 653 ? -32.277 -18.875 50.488 1.00 70.94 653 SER A N 1
ATOM 4777 C CA . SER A 1 653 ? -31.226 -17.898 50.135 1.00 70.94 653 SER A CA 1
ATOM 4778 C C . SER A 1 653 ? -30.631 -17.068 51.290 1.00 70.94 653 SER A C 1
ATOM 4780 O O . SER A 1 653 ? -31.382 -16.535 52.091 1.00 70.94 653 SER A O 1
ATOM 4782 N N . GLN A 1 654 ? -29.311 -16.843 51.367 1.00 72.50 654 GLN A N 1
ATOM 4783 C CA . GLN A 1 654 ? -28.606 -16.177 52.485 1.00 72.50 654 GLN A CA 1
ATOM 4784 C C . GLN A 1 654 ? -28.253 -14.693 52.245 1.00 72.50 654 GLN A C 1
ATOM 4786 O O . GLN A 1 654 ? -27.745 -14.361 51.180 1.00 72.50 654 GLN A O 1
ATOM 4791 N N . VAL A 1 655 ? -28.447 -13.826 53.258 1.00 71.00 655 VAL A N 1
ATOM 4792 C CA . VAL A 1 655 ? -27.841 -12.476 53.408 1.00 71.00 655 VAL A CA 1
ATOM 4793 C C . VAL A 1 655 ? -27.327 -12.278 54.820 1.00 71.00 655 VAL A C 1
ATOM 4795 O O . VAL A 1 655 ? -27.775 -12.886 55.784 1.00 71.00 655 VAL A O 1
ATOM 4798 N N . THR A 1 656 ? -26.268 -11.500 54.915 1.00 75.81 656 THR A N 1
ATOM 4799 C CA . THR A 1 656 ? -25.087 -11.990 55.575 1.00 75.81 656 THR A CA 1
ATOM 4800 C C . THR A 1 656 ? -24.368 -10.837 56.482 1.00 75.81 656 THR A C 1
ATOM 4802 O O . THR A 1 656 ? -23.278 -10.960 56.952 1.00 75.81 656 THR A O 1
ATOM 4805 N N . ALA A 1 657 ? -24.865 -9.663 56.926 1.00 71.25 657 ALA A N 1
ATOM 4806 C CA . ALA A 1 657 ? -24.101 -8.427 57.457 1.00 71.25 657 ALA A CA 1
ATOM 4807 C C . ALA A 1 657 ? -22.615 -8.380 58.003 1.00 71.25 657 ALA A C 1
ATOM 4809 O O . ALA A 1 657 ? -22.290 -9.137 58.902 1.00 71.25 657 ALA A O 1
ATOM 4810 N N . VAL A 1 658 ? -21.782 -7.369 57.648 1.00 74.31 658 VAL A N 1
ATOM 4811 C CA . VAL A 1 658 ? -20.570 -6.893 58.377 1.00 74.31 658 VAL A CA 1
ATOM 4812 C C . VAL A 1 658 ? -20.447 -5.354 58.296 1.00 74.31 658 VAL A C 1
ATOM 4814 O O . VAL A 1 658 ? -19.744 -4.801 57.479 1.00 74.31 658 VAL A O 1
ATOM 4817 N N . SER A 1 659 ? -21.135 -4.692 59.224 1.00 70.56 659 SER A N 1
ATOM 4818 C CA . SER A 1 659 ? -21.249 -3.267 59.621 1.00 70.56 659 SER A CA 1
ATOM 4819 C C . SER A 1 659 ? -20.102 -2.320 59.930 1.00 70.56 659 SER A C 1
ATOM 4821 O O . SER A 1 659 ? -19.570 -2.524 61.008 1.00 70.56 659 SER A O 1
ATOM 4823 N N . HIS A 1 660 ? -19.844 -1.204 59.222 1.00 66.81 660 HIS A N 1
ATOM 4824 C CA . HIS A 1 660 ? -19.112 -0.067 59.827 1.00 66.81 660 HIS A CA 1
ATOM 4825 C C . HIS A 1 660 ? -19.700 1.318 59.483 1.00 66.81 660 HIS A C 1
ATOM 4827 O O . HIS A 1 660 ? -20.066 1.583 58.341 1.00 66.81 660 HIS A O 1
ATOM 4833 N N . GLU A 1 661 ? -19.757 2.180 60.507 1.00 62.12 661 GLU A N 1
ATOM 4834 C CA . GLU A 1 661 ? -19.988 3.636 60.476 1.00 62.12 661 GLU A CA 1
ATOM 4835 C C . GLU A 1 661 ? -21.169 4.123 59.610 1.00 62.12 661 GLU A C 1
ATOM 4837 O O . GLU A 1 661 ? -21.040 4.399 58.423 1.00 62.12 661 GLU A O 1
ATOM 4842 N N . SER A 1 662 ? -22.342 4.292 60.234 1.00 69.62 662 SER A N 1
ATOM 4843 C CA . SER A 1 662 ? -23.545 4.927 59.640 1.00 69.62 662 SER A CA 1
ATOM 4844 C C . SER A 1 662 ? -24.090 4.283 58.355 1.00 69.62 662 SER A C 1
ATOM 4846 O O . SER A 1 662 ? -24.757 4.943 57.559 1.00 69.62 662 SER A O 1
ATOM 4848 N N . SER A 1 663 ? -23.834 2.996 58.148 1.00 73.81 663 SER A N 1
ATOM 4849 C CA . SER A 1 663 ? -24.233 2.297 56.923 1.00 73.81 663 SER A CA 1
ATOM 4850 C C . SER A 1 663 ? -25.635 1.690 57.015 1.00 73.81 663 SER A C 1
ATOM 4852 O O . SER A 1 663 ? -26.213 1.680 58.104 1.00 73.81 663 SER A O 1
ATOM 4854 N N . GLN A 1 664 ? -26.204 1.236 55.881 1.00 75.75 664 GLN A N 1
ATOM 4855 C CA . GLN A 1 664 ? -27.543 0.640 55.794 1.00 75.75 664 GLN A CA 1
ATOM 4856 C C . GLN A 1 664 ? -27.640 -0.661 54.979 1.00 75.75 664 GLN A C 1
ATOM 4858 O O . GLN A 1 664 ? -27.172 -0.711 53.861 1.00 75.75 664 GLN A O 1
ATOM 4863 N N . VAL A 1 665 ? -28.321 -1.703 55.464 1.00 74.31 665 VAL A N 1
ATOM 4864 C CA . VAL A 1 665 ? -28.763 -2.856 54.678 1.00 74.31 665 VAL A CA 1
ATOM 4865 C C . VAL A 1 665 ? -30.281 -3.032 54.737 1.00 74.31 665 VAL A C 1
ATOM 4867 O O . VAL A 1 665 ? -30.926 -2.722 55.719 1.00 74.31 665 VAL A O 1
ATOM 4870 N N . THR A 1 666 ? -30.893 -3.391 53.629 1.00 78.50 666 THR A N 1
ATOM 4871 C CA . THR A 1 666 ? -32.254 -3.850 53.362 1.00 78.50 666 THR A CA 1
ATOM 4872 C C . THR A 1 666 ? -32.360 -5.365 53.236 1.00 78.50 666 THR A C 1
ATOM 4874 O O . THR A 1 666 ? -31.432 -5.908 52.661 1.00 78.50 666 THR A O 1
ATOM 4877 N N . ALA A 1 667 ? -33.386 -6.080 53.670 1.00 72.88 667 ALA A N 1
ATOM 4878 C CA . ALA A 1 667 ? -33.601 -7.491 53.370 1.00 72.88 667 ALA A CA 1
ATOM 4879 C C . ALA A 1 667 ? -35.071 -7.831 53.479 1.00 72.88 667 ALA A C 1
ATOM 4881 O O . ALA A 1 667 ? -35.673 -7.693 54.532 1.00 72.88 667 ALA A O 1
ATOM 4882 N N . VAL A 1 668 ? -35.656 -8.264 52.378 1.00 75.44 668 VAL A N 1
ATOM 4883 C CA . VAL A 1 668 ? -37.017 -8.755 52.273 1.00 75.44 668 VAL A CA 1
ATOM 4884 C C . VAL A 1 668 ? -36.906 -10.222 51.922 1.00 75.44 668 VAL A C 1
ATOM 4886 O O . VAL A 1 668 ? -36.194 -10.600 51.003 1.00 75.44 668 VAL A O 1
ATOM 4889 N N . LEU A 1 669 ? -37.528 -11.072 52.710 1.00 68.19 669 LEU A N 1
ATOM 4890 C CA . LEU A 1 669 ? -37.170 -12.479 52.730 1.00 68.19 669 LEU A CA 1
ATOM 4891 C C . LEU A 1 669 ? -38.437 -13.305 52.576 1.00 68.19 669 LEU A C 1
ATOM 4893 O O . LEU A 1 669 ? -39.372 -13.123 53.357 1.00 68.19 669 LEU A O 1
ATOM 4897 N N . HIS A 1 670 ? -38.454 -14.214 51.606 1.00 68.50 670 HIS A N 1
ATOM 4898 C CA . HIS A 1 670 ? -39.518 -15.195 51.428 1.00 68.50 670 HIS A CA 1
ATOM 4899 C C . HIS A 1 670 ? -39.001 -16.608 51.736 1.00 68.50 670 HIS A C 1
ATOM 4901 O O . HIS A 1 670 ? -37.962 -17.002 51.219 1.00 68.50 670 HIS A O 1
ATOM 4907 N N . GLU A 1 671 ? -39.692 -17.315 52.633 1.00 62.38 671 GLU A N 1
ATOM 4908 C CA . GLU A 1 671 ? -39.490 -18.719 53.048 1.00 62.38 671 GLU A CA 1
ATOM 4909 C C . GLU A 1 671 ? -38.033 -19.226 53.150 1.00 62.38 671 GLU A C 1
ATOM 4911 O O . GLU A 1 671 ? -37.374 -19.575 52.178 1.00 62.38 671 GLU A O 1
ATOM 4916 N N . SER A 1 672 ? -37.509 -19.299 54.379 1.00 65.50 672 SER A N 1
ATOM 4917 C CA . SER A 1 672 ? -36.115 -19.692 54.692 1.00 65.50 672 SER A CA 1
ATOM 4918 C C . SER A 1 672 ? -35.026 -18.730 54.185 1.00 65.50 672 SER A C 1
ATOM 4920 O O . SER A 1 672 ? -33.847 -18.909 54.499 1.00 65.50 672 SER A O 1
ATOM 4922 N N . SER A 1 673 ? -35.437 -17.635 53.539 1.00 67.94 673 SER A N 1
ATOM 4923 C CA . SER A 1 673 ? -34.668 -16.402 53.321 1.00 67.94 673 SER A CA 1
ATOM 4924 C C . SER A 1 673 ? -34.336 -15.659 54.645 1.00 67.94 673 SER A C 1
ATOM 4926 O O . SER A 1 673 ? -34.934 -15.913 55.689 1.00 67.94 673 SER A O 1
ATOM 4928 N N . GLN A 1 674 ? -33.302 -14.806 54.672 1.00 68.06 674 GLN A N 1
ATOM 4929 C CA . GLN A 1 674 ? -32.323 -14.810 55.778 1.00 68.06 674 GLN A CA 1
ATOM 4930 C C . GLN A 1 674 ? -32.045 -13.501 56.580 1.00 68.06 674 GLN A C 1
ATOM 4932 O O . GLN A 1 674 ? -31.842 -12.440 56.005 1.00 68.06 674 GLN A O 1
ATOM 4937 N N . VAL A 1 675 ? -32.065 -13.577 57.930 1.00 67.69 675 VAL A N 1
ATOM 4938 C CA . VAL A 1 675 ? -32.154 -12.446 58.896 1.00 67.69 675 VAL A CA 1
ATOM 4939 C C . VAL A 1 675 ? -30.949 -12.376 59.840 1.00 67.69 675 VAL A C 1
ATOM 4941 O O . VAL A 1 675 ? -30.768 -13.239 60.697 1.00 67.69 675 VAL A O 1
ATOM 4944 N N . THR A 1 676 ? -30.207 -11.268 59.787 1.00 71.31 676 THR A N 1
ATOM 4945 C CA . THR A 1 676 ? -28.832 -11.226 60.315 1.00 71.31 676 THR A CA 1
ATOM 4946 C C . THR A 1 676 ? -28.590 -10.073 61.300 1.00 71.31 676 THR A C 1
ATOM 4948 O O . THR A 1 676 ? -29.383 -9.135 61.375 1.00 71.31 676 THR A O 1
ATOM 4951 N N . ALA A 1 677 ? -27.539 -10.168 62.131 1.00 64.56 677 ALA A N 1
ATOM 4952 C CA . ALA A 1 677 ? -27.236 -9.217 63.207 1.00 64.56 677 ALA A CA 1
ATOM 4953 C C . ALA A 1 677 ? -25.719 -9.066 63.489 1.00 64.56 677 ALA A C 1
ATOM 4955 O O . ALA A 1 677 ? -25.163 -9.782 64.322 1.00 64.56 677 ALA A O 1
ATOM 4956 N N . VAL A 1 678 ? -25.057 -8.104 62.831 1.00 67.69 678 VAL A N 1
ATOM 4957 C CA . VAL A 1 678 ? -23.647 -7.700 63.052 1.00 67.69 678 VAL A CA 1
ATOM 4958 C C . VAL A 1 678 ? -23.549 -6.173 62.926 1.00 67.69 678 VAL A C 1
ATOM 4960 O O . VAL A 1 678 ? -24.254 -5.611 62.097 1.00 67.69 678 VAL A O 1
ATOM 4963 N N . LEU A 1 679 ? -22.727 -5.490 63.737 1.00 65.56 679 LEU A N 1
ATOM 4964 C CA . LEU A 1 679 ? -22.664 -4.016 63.797 1.00 65.56 679 LEU A CA 1
ATOM 4965 C C . LEU A 1 679 ? -21.265 -3.486 64.173 1.00 65.56 679 LEU A C 1
ATOM 4967 O O . LEU A 1 679 ? -20.620 -4.042 65.062 1.00 65.56 679 LEU A O 1
ATOM 4971 N N . HIS A 1 680 ? -20.891 -2.329 63.617 1.00 61.03 680 HIS A N 1
ATOM 4972 C CA . HIS A 1 680 ? -19.980 -1.352 64.229 1.00 61.03 680 HIS A CA 1
ATOM 4973 C C . HIS A 1 680 ? -20.529 0.071 63.995 1.00 61.03 680 HIS A C 1
ATOM 4975 O O . HIS A 1 680 ? -21.233 0.303 63.012 1.00 61.03 680 HIS A O 1
ATOM 4981 N N . GLU A 1 681 ? -20.247 0.980 64.934 1.00 54.44 681 GLU A N 1
ATOM 4982 C CA . GLU A 1 681 ? -21.115 2.078 65.422 1.00 54.44 681 GLU A CA 1
ATOM 4983 C C . GLU A 1 681 ? -21.942 2.894 64.393 1.00 54.44 681 GLU A C 1
ATOM 4985 O O . GLU A 1 681 ? -21.586 3.039 63.225 1.00 54.44 681 GLU A O 1
ATOM 4990 N N . SER A 1 682 ? -23.078 3.441 64.841 1.00 64.69 682 SER A N 1
ATOM 4991 C CA . SER A 1 682 ? -24.073 4.225 64.071 1.00 64.69 682 SER A CA 1
ATOM 4992 C C . SER A 1 682 ? -24.809 3.491 62.936 1.00 64.69 682 SER A C 1
ATOM 4994 O O . SER A 1 682 ? -25.879 3.942 62.524 1.00 64.69 682 SER A O 1
ATOM 4996 N N . SER A 1 683 ? -24.289 2.362 62.447 1.00 70.44 683 SER A N 1
ATOM 4997 C CA . SER A 1 683 ? -24.973 1.480 61.486 1.00 70.44 683 SER A CA 1
ATOM 4998 C C . SER A 1 683 ? -26.247 0.856 62.080 1.00 70.44 683 SER A C 1
ATOM 5000 O O . SER A 1 683 ? -26.380 0.735 63.301 1.00 70.44 683 SER A O 1
ATOM 5002 N N . GLN A 1 684 ? -27.166 0.393 61.227 1.00 70.62 684 GLN A N 1
ATOM 5003 C CA . GLN A 1 684 ? -28.256 -0.521 61.627 1.00 70.62 684 GLN A CA 1
ATOM 5004 C C . GLN A 1 684 ? -27.880 -1.919 61.008 1.00 70.62 684 GLN A C 1
ATOM 5006 O O . GLN A 1 684 ? -26.735 -2.097 60.654 1.00 70.62 684 GLN A O 1
ATOM 5011 N N . VAL A 1 685 ? -28.651 -3.005 60.966 1.00 69.25 685 VAL A N 1
ATOM 5012 C CA . VAL A 1 685 ? -28.616 -4.197 59.960 1.00 69.25 685 VAL A CA 1
ATOM 5013 C C . VAL A 1 685 ? -29.423 -4.380 58.352 1.00 69.25 685 VAL A C 1
ATOM 5015 O O . VAL A 1 685 ? -28.542 -4.413 57.606 1.00 69.25 685 VAL A O 1
ATOM 5018 N N . THR A 1 686 ? -30.797 -4.402 57.689 1.00 73.75 686 THR A N 1
ATOM 5019 C CA . THR A 1 686 ? -32.467 -4.341 57.916 1.00 73.75 686 THR A CA 1
ATOM 5020 C C . THR A 1 686 ? -33.281 -5.531 57.368 1.00 73.75 686 THR A C 1
ATOM 5022 O O . THR A 1 686 ? -33.046 -5.879 56.242 1.00 73.75 686 THR A O 1
ATOM 5025 N N . ALA A 1 687 ? -34.254 -6.141 58.095 1.00 66.56 687 ALA A N 1
ATOM 5026 C CA . ALA A 1 687 ? -34.975 -7.352 57.644 1.00 66.56 687 ALA A CA 1
ATOM 5027 C C . ALA A 1 687 ? -36.519 -7.337 57.809 1.00 66.56 687 ALA A C 1
ATOM 5029 O O . ALA A 1 687 ? -37.029 -7.102 58.905 1.00 66.56 687 ALA A O 1
ATOM 5030 N N . VAL A 1 688 ? -37.261 -7.664 56.746 1.00 69.56 688 VAL A N 1
ATOM 5031 C CA . VAL A 1 688 ? -38.715 -7.897 56.732 1.00 69.56 688 VAL A CA 1
ATOM 5032 C C . VAL A 1 688 ? -39.015 -9.267 56.114 1.00 69.56 688 VAL A C 1
ATOM 5034 O O . VAL A 1 688 ? -38.569 -9.602 55.021 1.00 69.56 688 VAL A O 1
ATOM 5037 N N . LEU A 1 689 ? -39.761 -10.081 56.856 1.00 61.09 689 LEU A N 1
ATOM 5038 C CA . LEU A 1 689 ? -40.105 -11.449 56.481 1.00 61.09 689 LEU A CA 1
ATOM 5039 C C . LEU A 1 689 ? -41.505 -11.481 55.876 1.00 61.09 689 LEU A C 1
ATOM 5041 O O . LEU A 1 689 ? -42.462 -11.043 56.517 1.00 61.09 689 LEU A O 1
ATOM 5045 N N . HIS A 1 690 ? -41.626 -12.037 54.675 1.00 60.50 690 HIS A N 1
ATOM 5046 C CA . HIS A 1 690 ? -42.901 -12.485 54.140 1.00 60.50 690 HIS A CA 1
ATOM 5047 C C . HIS A 1 690 ? -42.990 -13.997 54.319 1.00 60.50 690 HIS A C 1
ATOM 5049 O O . HIS A 1 690 ? -42.534 -14.798 53.508 1.00 60.50 690 HIS A O 1
ATOM 5055 N N . GLU A 1 691 ? -43.567 -14.374 55.448 1.00 50.41 691 GLU A N 1
ATOM 5056 C CA . GLU A 1 691 ? -44.007 -15.727 55.708 1.00 50.41 691 GLU A CA 1
ATOM 5057 C C . GLU A 1 691 ? -45.293 -15.989 54.888 1.00 50.41 691 GLU A C 1
ATOM 5059 O O . GLU A 1 691 ? -46.365 -15.540 55.292 1.00 50.41 691 GLU A O 1
ATOM 5064 N N . SER A 1 692 ? -45.270 -16.873 53.878 1.00 43.03 692 SER A N 1
ATOM 5065 C CA . SER A 1 692 ? -46.385 -17.839 53.685 1.00 43.03 692 SER A CA 1
ATOM 5066 C C . SER A 1 692 ? -46.320 -18.920 54.779 1.00 43.03 692 SER A C 1
ATOM 5068 O O . SER A 1 692 ? -46.601 -20.093 54.580 1.00 43.03 692 SER A O 1
ATOM 5070 N N . SER A 1 693 ? -45.933 -18.454 55.971 1.00 35.22 693 SER A N 1
ATOM 5071 C CA . SER A 1 693 ? -45.264 -19.136 57.081 1.00 35.22 693 SER A CA 1
ATOM 5072 C C . SER A 1 693 ? -43.838 -19.786 56.635 1.00 35.22 693 SER A C 1
ATOM 5074 O O . SER A 1 693 ? -44.093 -20.697 55.843 1.00 35.22 693 SER A O 1
ATOM 5076 N N . GLN A 1 694 ? -42.469 -19.341 57.081 1.00 29.80 694 GLN A N 1
ATOM 5077 C CA . GLN A 1 694 ? -40.796 -19.607 56.935 1.00 29.80 694 GLN A CA 1
ATOM 5078 C C . GLN A 1 694 ? -39.362 -18.577 57.239 1.00 29.80 694 GLN A C 1
ATOM 5080 O O . GLN A 1 694 ? -39.634 -17.384 57.206 1.00 29.80 694 GLN A O 1
ATOM 5085 N N . VAL A 1 695 ? -37.896 -18.841 57.461 1.00 49.72 695 VAL A N 1
ATOM 5086 C CA . VAL A 1 695 ? -36.477 -17.901 57.698 1.00 49.72 695 VAL A CA 1
ATOM 5087 C C . VAL A 1 695 ? -34.733 -18.246 57.943 1.00 49.72 695 VAL A C 1
ATOM 5089 O O . VAL A 1 695 ? -34.566 -19.319 58.510 1.00 49.72 695 VAL A O 1
ATOM 5092 N N . THR A 1 696 ? -33.465 -17.461 57.718 1.00 41.72 696 THR A N 1
ATOM 5093 C CA . THR A 1 696 ? -31.763 -17.572 58.061 1.00 41.72 696 THR A CA 1
ATOM 5094 C C . THR A 1 696 ? -30.290 -16.512 58.132 1.00 41.72 696 THR A C 1
ATOM 5096 O O . THR A 1 696 ? -30.426 -15.709 59.040 1.00 41.72 696 THR A O 1
ATOM 5099 N N . ALA A 1 697 ? -28.940 -16.428 57.458 1.00 17.86 697 ALA A N 1
ATOM 5100 C CA . ALA A 1 697 ? -27.258 -16.096 57.670 1.00 17.86 697 ALA A CA 1
ATOM 5101 C C . ALA A 1 697 ? -25.929 -14.863 57.566 1.00 17.86 697 ALA A C 1
ATOM 5103 O O . ALA A 1 697 ? -25.966 -14.076 58.501 1.00 17.86 697 ALA A O 1
ATOM 5104 N N . ARG A 1 698 ? -24.630 -14.690 56.818 1.00 28.72 698 ARG A N 1
ATOM 5105 C CA . ARG A 1 698 ? -23.190 -13.713 56.894 1.00 28.72 698 ARG A CA 1
ATOM 5106 C C . ARG A 1 698 ? -21.971 -12.870 55.742 1.00 28.72 698 ARG A C 1
ATOM 5108 O O . ARG A 1 698 ? -21.012 -13.599 55.508 1.00 28.72 698 ARG A O 1
ATOM 5115 N N . ASP A 1 699 ? -21.879 -11.559 54.989 1.00 41.47 699 ASP A N 1
ATOM 5116 C CA . ASP A 1 699 ? -21.129 -10.483 53.837 1.00 41.47 699 ASP A CA 1
ATOM 5117 C C . ASP A 1 699 ? -21.733 -8.987 52.752 1.00 41.47 699 ASP A C 1
ATOM 5119 O O . ASP A 1 699 ? -20.835 -8.665 51.999 1.00 41.47 699 ASP A O 1
ATOM 5123 N N . VAL A 1 700 ? -23.058 -8.072 52.573 1.00 59.47 700 VAL A N 1
ATOM 5124 C CA . VAL A 1 700 ? -24.712 -7.570 53.238 1.00 59.47 700 VAL A CA 1
ATOM 5125 C C . VAL A 1 700 ? -25.860 -7.789 54.644 1.00 59.47 700 VAL A C 1
ATOM 5127 O O . VAL A 1 700 ? -26.214 -8.939 54.770 1.00 59.47 700 VAL A O 1
ATOM 5130 N N . THR A 1 701 ? -26.687 -7.002 55.609 1.00 31.28 701 THR A N 1
ATOM 5131 C CA . THR A 1 701 ? -28.090 -7.311 56.561 1.00 31.28 701 THR A CA 1
ATOM 5132 C C . THR A 1 701 ? -28.742 -7.237 58.218 1.00 31.28 701 THR A C 1
ATOM 5134 O O . THR A 1 701 ? -28.202 -8.146 58.830 1.00 31.28 701 THR A O 1
ATOM 5137 N N . ILE A 1 702 ? -29.758 -6.705 59.209 1.00 35.53 702 ILE A N 1
ATOM 5138 C CA . ILE A 1 702 ? -30.929 -5.632 59.949 1.00 35.53 702 ILE A CA 1
ATOM 5139 C C . ILE A 1 702 ? -31.120 -3.736 60.130 1.00 35.53 702 ILE A C 1
ATOM 5141 O O . ILE A 1 702 ? -31.993 -3.420 60.932 1.00 35.53 702 ILE A O 1
ATOM 5145 N N . THR A 1 703 ? -30.548 -2.457 59.474 1.00 41.25 703 THR A N 1
ATOM 5146 C CA . THR A 1 703 ? -29.311 -1.826 58.390 1.00 41.25 703 THR A CA 1
ATOM 5147 C C . THR A 1 703 ? -27.477 -1.786 58.160 1.00 41.25 703 THR A C 1
ATOM 5149 O O . THR A 1 703 ? -27.032 -0.725 58.547 1.00 41.25 703 THR A O 1
ATOM 5152 N N . GLY A 1 704 ? -26.342 -2.530 57.514 1.00 21.44 704 GLY A N 1
ATOM 5153 C CA . GLY A 1 704 ? -24.699 -2.195 57.090 1.00 21.44 704 GLY A CA 1
ATOM 5154 C C . GLY A 1 704 ? -23.160 -3.098 56.567 1.00 21.44 704 GLY A C 1
ATOM 5155 O O . GLY A 1 704 ? -23.285 -4.301 56.768 1.00 21.44 704 GLY A O 1
ATOM 5156 N N . LEU A 1 705 ? -21.789 -2.689 56.004 1.00 49.28 705 LEU A N 1
ATOM 5157 C CA . LEU A 1 705 ? -20.268 -3.094 55.097 1.00 49.28 705 LEU A CA 1
ATOM 5158 C C . LEU A 1 705 ? -19.729 -3.015 53.250 1.00 49.28 705 LEU A C 1
ATOM 5160 O O . LEU A 1 705 ? -18.705 -2.395 53.060 1.00 49.28 705 LEU A O 1
ATOM 5164 N N . THR A 1 706 ? -20.263 -3.248 51.821 1.00 71.12 706 THR A N 1
ATOM 5165 C CA . THR A 1 706 ? -21.436 -4.014 50.830 1.00 71.12 706 THR A CA 1
ATOM 5166 C C . THR A 1 706 ? -22.336 -3.992 49.346 1.00 71.12 706 THR A C 1
ATOM 5168 O O . THR A 1 706 ? -21.842 -3.648 48.292 1.00 71.12 706 THR A O 1
ATOM 5171 N N . ILE A 1 707 ? -23.657 -4.461 49.041 1.00 56.25 707 ILE A N 1
ATOM 5172 C CA . ILE A 1 707 ? -24.331 -5.707 48.300 1.00 56.25 707 ILE A CA 1
ATOM 5173 C C . ILE A 1 707 ? -25.891 -6.261 48.062 1.00 56.25 707 ILE A C 1
ATOM 5175 O O . ILE A 1 707 ? -25.841 -7.458 48.148 1.00 56.25 707 ILE A O 1
ATOM 5179 N N . ASN A 1 708 ? -27.196 -5.793 47.795 1.00 42.31 708 ASN A N 1
ATOM 5180 C CA . ASN A 1 708 ? -28.443 -6.619 47.220 1.00 42.31 708 ASN A CA 1
ATOM 5181 C C . ASN A 1 708 ? -29.948 -5.956 47.128 1.00 42.31 708 ASN A C 1
ATOM 5183 O O . ASN A 1 708 ? -29.986 -4.760 47.307 1.00 42.31 708 ASN A O 1
ATOM 5187 N N . HIS A 1 709 ? -31.160 -6.544 46.743 1.00 10.15 709 HIS A N 1
ATOM 5188 C CA . HIS A 1 709 ? -32.662 -6.095 46.608 1.00 10.15 709 HIS A CA 1
ATOM 5189 C C . HIS A 1 709 ? -33.662 -7.168 45.919 1.00 10.15 709 HIS A C 1
ATOM 5191 O O . HIS A 1 709 ? -33.304 -8.322 45.993 1.00 10.15 709 HIS A O 1
ATOM 5197 N N . ASP A 1 710 ? -34.865 -6.845 45.319 1.00 39.47 710 ASP A N 1
ATOM 5198 C CA . ASP A 1 710 ? -35.988 -7.482 44.452 1.00 39.47 710 ASP A CA 1
ATOM 5199 C C . ASP A 1 710 ? -36.795 -8.909 44.527 1.00 39.47 710 ASP A C 1
ATOM 5201 O O . ASP A 1 710 ? -38.029 -8.871 44.542 1.00 39.47 710 ASP A O 1
ATOM 5205 N N . LYS A 1 711 ? -36.267 -10.178 44.473 1.00 38.75 711 LYS A N 1
ATOM 5206 C CA . LYS A 1 711 ? -36.986 -11.443 43.957 1.00 38.75 711 LYS A CA 1
ATOM 5207 C C . LYS A 1 711 ? -36.722 -12.763 44.770 1.00 38.75 711 LYS A C 1
ATOM 5209 O O . LYS A 1 711 ? -36.167 -12.616 45.846 1.00 38.75 711 LYS A O 1
ATOM 5214 N N . ILE A 1 712 ? -37.159 -14.034 44.508 1.00 62.19 712 ILE A N 1
ATOM 5215 C CA . ILE A 1 712 ? -37.844 -14.855 43.425 1.00 62.19 712 ILE A CA 1
ATOM 5216 C C . ILE A 1 712 ? -37.911 -16.460 43.663 1.00 62.19 712 ILE A C 1
ATOM 5218 O O . ILE A 1 712 ? -39.015 -16.979 43.691 1.00 62.19 712 ILE A O 1
ATOM 5222 N N . PRO A 1 713 ? -36.806 -17.234 43.943 1.00 57.56 713 PRO A N 1
ATOM 5223 C CA . PRO A 1 713 ? -36.581 -18.500 44.744 1.00 57.56 713 PRO A CA 1
ATOM 5224 C C . PRO A 1 713 ? -36.917 -19.962 44.274 1.00 57.56 713 PRO A C 1
ATOM 5226 O O . PRO A 1 713 ? -37.992 -20.199 43.735 1.00 57.56 713 PRO A O 1
ATOM 5229 N N . HIS A 1 714 ? -36.015 -20.911 44.644 1.00 50.19 714 HIS A N 1
ATOM 5230 C CA . HIS A 1 714 ? -36.081 -22.336 45.065 1.00 50.19 714 HIS A CA 1
ATOM 5231 C C . HIS A 1 714 ? -34.950 -22.653 46.101 1.00 50.19 714 HIS A C 1
ATOM 5233 O O . HIS A 1 714 ? -35.243 -23.200 47.192 1.00 50.19 714 HIS A O 1
#

Solvent-accessible surface area (backbone atoms only — not comparable to full-atom values): 25582 Å² total; per-residue (Å²): 139,84,89,88,88,88,86,83,77,86,47,67,48,62,58,90,63,18,49,58,58,24,4,16,39,54,40,46,23,5,38,73,24,6,24,73,26,3,57,21,10,54,17,26,30,45,22,0,1,5,59,65,11,3,28,67,93,72,51,2,11,8,1,58,47,73,49,4,0,24,4,7,12,8,4,3,19,28,44,10,26,79,71,72,21,56,41,9,21,10,12,17,10,16,31,12,32,56,66,81,77,74,76,73,66,82,29,77,40,71,24,57,52,67,82,41,28,67,46,58,23,65,49,58,49,55,28,43,32,37,26,31,46,40,47,52,17,32,14,34,40,36,36,56,28,46,26,37,34,12,36,5,15,6,33,77,10,26,27,38,25,40,36,28,38,53,21,20,21,13,0,33,6,22,42,33,18,29,28,29,27,42,51,29,41,53,26,19,26,6,19,10,1,24,58,70,99,50,81,28,42,24,40,39,37,37,32,35,65,14,30,16,40,20,29,51,34,43,3,9,27,39,36,37,40,41,29,41,47,22,25,43,3,47,2,11,34,9,32,45,50,34,46,34,41,50,30,36,49,29,27,34,13,11,14,20,26,8,12,6,0,12,21,41,38,39,30,39,49,20,40,27,20,8,4,8,44,82,27,90,37,62,11,2,18,53,35,41,36,38,36,50,25,42,37,37,24,25,9,26,18,37,10,10,30,38,39,40,35,33,41,51,21,41,38,39,33,22,5,11,50,32,3,10,37,29,36,38,27,43,31,54,16,40,38,36,38,59,29,30,21,40,53,37,27,34,40,42,30,24,42,54,12,40,40,33,32,19,14,14,0,34,21,30,41,40,34,44,33,28,41,52,11,41,40,24,21,17,27,38,19,48,23,33,43,37,41,40,30,28,41,50,14,39,39,28,28,20,16,53,31,23,17,34,36,37,38,39,30,25,42,54,15,38,43,31,20,19,6,23,25,29,13,28,39,38,35,46,38,35,32,65,20,38,38,40,36,36,25,48,31,50,31,40,38,35,39,42,28,64,39,39,32,36,41,39,40,42,38,38,36,46,32,35,39,41,38,41,39,35,34,52,26,38,40,39,39,37,31,50,29,40,31,38,41,37,40,41,38,34,35,51,27,38,40,40,38,40,38,38,30,56,28,38,40,40,38,41,38,42,31,52,28,39,40,39,38,39,34,32,41,52,22,38,38,41,40,40,31,57,26,41,32,38,43,38,38,39,31,33,36,54,18,39,42,38,37,40,35,40,29,51,32,38,38,39,36,44,35,40,31,53,22,38,39,38,39,39,40,39,31,46,29,40,39,37,39,42,34,51,29,46,27,39,39,39,38,43,38,42,29,52,26,37,39,38,38,37,37,25,38,54,16,38,39,37,35,38,37,44,29,44,28,36,40,41,30,40,27,31,40,51,15,37,12,38,19,19,29,12,16,49,21,35,39,14,0,16,5,20,43,54,4,31,15,31,29,16,28,12,21,58,14,36,23,2,24,45,19,33,41,49,8,28,14,33,28,36,21,24,38,35,10,31,60,26,86,38,74,32,64,80,31,38,15,18,69,49,77,50,54,92,77,66,70,46,59,86,33,16,15,51,17,4,18,19,30,14,17,84,30,72,41,82

Sequence (714 aa):
LCYCFALDNTVYNTGRSWACSRHGLPLLGLLTTWPAAPGPAHVMAALPESALVIAALPQPAHKMAAISKPVHKMAAIPKATAPLVPSQVTAVFPESSQVTGIPHESSQVTAVLHESSQVTAVLHESSQVTAVLHESSQVTAVSHESSQVTAVLHESSQVTAVLHESSQVTAVSHESSQVTAVLHESSQVTAVSHESSHSSQVTAVLHESSQVTAVLHESSQVTAVLHESSQVTAVSHESSQVTAVLHESSQVTAVSHESSQVTAVLHESSQVTAVSHESSHSSQVTAVLHESSQVTAVLHESSQVTAVLHESSQVTAVSHESSQVTAVPHESSQVTAVLHESSQVTGVPHESSQVTAVLHESSQVTAVLHESSQVTAVLHESSQVTAVLHESSQVTAVSHESSQVTGVPHESSQVTAVLHESSQVTAVPHESSQVTAVPHESSQVTAVSHESSQVTGVLHESSQVTAVLHESSQVTAVSHESSQVTAVLHESSQVTAVLHESSQVTAVLHESSQVTAVLHESSQVTAVSHESSQVTGVPHESSQVTAVLHESSQVTAVPHESSQVTAVPHESSQVTAVSHESSQVTGVLHESSQVTAVLHESSQVTAVSHESSQVTAVLHESSQVTAVLHESSQVTGVPHESSQVTAVLHESSQVTAVSHESSQVTAVLHESSQVTAVLHESSQVTAVLHESSQVTARDVTITGLTINHDKIPH

Radius of gyration: 42.58 Å; Cα contacts (8 Å, |Δi|>4): 3493; chains: 1; bounding box: 99×39×130 Å

pLDDT: mean 70.37, std 17.23, range [5.07, 91.0]

Organism: Cirrhinus mrigala (NCBI:txid683832)

Foldseek 3Di:
DDDDDDDADCDDADDDSRHQQFAFFFFAAAALFFALWFFFFLFKWFAAAAAAFFFDDWFFWQRVDAAKTTFAWTWADDWFDPPPRFAHQAAEELGANQDYDADDPAEAHEHEEEDAHEDEHEYEPNYHYHYGYEHHEEYEYEYAEQYEYHHHHHACYEYEYEYEYNYHYGTHHAADYDEHYEEDYRGEDHDTRAPDPHTEAYAYEYEPCYGTTGDYDRRDYAHYEYEENYTAGHAAQAADDHDYEEDENYTGGYHYQGHWAYEYEYEYQYEIEGETNVHPDEHYDPYEYDYQYYYHGAYAPAYAHEYEAYYNEEHEYAHEAIHHYAYEHAECYEYHGNYYHADEDHYEYHYCYEYGHEQSRHYYYAYAEYACYEYGHAHEDRYEYAEEYYHCYEYGAAYNTGYHAEYEYAHNYEYGHNNAESHEHEYEAHDPEYYETEYEYQYEYEYEYEYQYDAEYHYEEAYEYAYEYEENYEYEYEYEERYEYHYEYEENYEYHYEYEYQYEYEYEYEYDYEYAYEYEYNYEYEYEYEEAYEYEYEYEYNYEYAYEYEYNYEYEYEYEECYEYEYEYEEQYEYEYEYAEQYEYEYEYEENYEYEYEYEYNYEYEAEYAANYAYAYFYYYQYEYAYADHHQDYAAQADEAQYEYAAEDEENYDFAHDEDDLAFYHHEYHAQYAADDHYDPNFAFCYDYDPCDHYHYHGHGNTHGDGHHHDDYD

Secondary structure (DSSP, 8-state):
---------SSSSSSTTT-----EE--S-SSSS-SSSSSSSSB---SS-B-SS---SS-S-S--SSSS-SSSSSSS--S---SSS---SS--TTTSSSS----SSS-EEEE---S-----EEE-SS-EEEE---SS-EEEEEE-SS-EE----SSS-EEEEEE-SS-EE-----SS-EEEEE--SS--------SSSS--EEEEE--SS-EE----SSB---EEE--SS-EE----SS-----EE--SS-B-----SSS----EEEESS-EEEE--TT-SS--B-EEEEESS-EEEE--BSS--EEEEEESS-EEEE--BSS--EEEEE-SS-EEE----SS---EE---SS-EEE--B-SSEEEEEEE-SS-EEE--B-SSEEEEEEE-SS-EEEEE-SS-EEEEEEE-SS-EEEEEE-SS--EEE---TT-EEEE--SSSEEEEEEESSSEEEEEEESSSEEEEEEEEESEEEEEEESSSEEEEEEEEESEEEEEEE-SSEEEEEEE-SSEEEEEEE-SS-EEEEEESSSEEEEEEE-SS-EEEEEE-SSEEEEE---BS-EEEEEE-SSEEEEEEE-BS-EEEEEE-SS-EEEEEE-SS-EEEEEESSS-EEEEEE-SS-EEEEEB-SS-B--B-BBSS-EE--EE-SS-B--B--BSS-EE--EEETT-B------TT-----EEE-SS--B-SSS-SS-SB---B----